Protein AF-A0A3S4ICC1-F1 (afdb_monomer)

Solvent-accessible surface area (backbone atoms only — not comparable to full-atom values): 27890 Å² total; per-residue (Å²): 103,63,68,75,74,65,52,83,55,38,82,82,39,72,46,78,46,54,77,57,88,81,51,68,68,62,48,43,55,46,42,74,26,26,60,39,29,31,37,38,34,48,55,76,63,33,55,61,55,39,21,42,23,78,45,85,50,78,80,54,80,87,43,35,22,38,62,42,86,66,38,44,77,45,38,22,44,99,85,71,43,78,50,58,77,70,39,78,19,41,36,30,41,28,52,76,43,51,54,97,63,51,88,96,33,67,65,64,25,55,72,34,50,32,76,35,90,86,52,90,57,87,90,42,44,26,39,61,67,51,30,28,22,25,40,40,94,87,66,31,30,36,74,74,53,60,76,57,74,60,45,73,58,97,73,39,83,43,59,35,66,58,49,21,51,55,49,40,70,38,87,52,33,68,44,53,48,54,44,80,44,64,48,99,86,67,52,76,41,46,34,33,40,33,24,61,68,51,89,66,66,98,50,52,41,56,55,54,44,60,56,33,57,75,79,42,59,72,92,65,47,54,48,27,38,38,83,38,98,64,82,51,58,39,99,84,72,45,77,30,78,83,72,55,78,82,78,51,78,83,18,33,67,71,66,82,84,38,78,48,67,62,71,61,28,42,53,50,32,53,54,46,24,70,73,58,72,42,96,74,58,32,28,73,41,36,48,60,64,64,69,41,44,79,65,56,48,53,54,47,36,53,50,46,29,71,75,68,73,46,92,66,51,73,68,54,46,75,74,34,44,28,43,48,53,38,34,50,49,56,57,45,51,56,48,51,57,65,74,70,50,97,62,66,58,65,43,80,75,36,89,34,79,45,76,48,39,38,40,37,35,32,53,70,81,55,68,55,52,63,69,77,40,42,70,60,57,70,72,44,65,79,47,49,20,31,36,29,39,48,70,96,42,69,54,60,89,73,51,97,79,71,52,62,65,58,54,17,53,52,51,54,61,61,35,60,78,56,69,78,38,56,28,31,39,32,7,37,39,57,9,16,56,34,42,50,41,29,48,57,53,26,50,76,71,73,58,64,58,81,42,76,46,65,41,86,46,77,66,85,88,58,64,88,76,59,85,80,66,93,74,89,82,83,92,83,83,82,84,88,80,84,88,127

Structure (mmCIF, N/CA/C/O backbone):
data_AF-A0A3S4ICC1-F1
#
_entry.id   AF-A0A3S4ICC1-F1
#
loop_
_atom_site.group_PDB
_atom_site.id
_atom_site.type_symbol
_atom_site.label_atom_id
_atom_site.label_alt_id
_atom_site.label_comp_id
_atom_site.label_asym_id
_atom_site.label_entity_id
_atom_site.label_seq_id
_atom_site.pdbx_PDB_ins_code
_atom_site.Cartn_x
_atom_site.Cartn_y
_atom_site.Cartn_z
_atom_site.occupancy
_atom_site.B_iso_or_equiv
_atom_site.auth_seq_id
_atom_site.auth_comp_id
_atom_site.auth_asym_id
_atom_site.auth_atom_id
_atom_site.pdbx_PDB_model_num
ATOM 1 N N . MET A 1 1 ? -10.089 4.626 2.003 1.00 56.44 1 MET A N 1
ATOM 2 C CA . MET A 1 1 ? -9.810 4.901 3.441 1.00 56.44 1 MET A CA 1
ATOM 3 C C . MET A 1 1 ? -10.487 6.171 3.963 1.00 56.44 1 MET A C 1
ATOM 5 O O . MET A 1 1 ? -11.589 6.048 4.467 1.00 56.44 1 MET A O 1
ATOM 9 N N . MET A 1 2 ? -9.920 7.385 3.833 1.00 66.19 2 MET A N 1
ATOM 10 C CA . MET A 1 2 ? -10.539 8.603 4.413 1.00 66.19 2 MET A CA 1
ATOM 11 C C . MET A 1 2 ? -11.979 8.835 3.936 1.00 66.19 2 MET A C 1
ATOM 13 O O . MET A 1 2 ? -12.870 9.083 4.740 1.00 66.19 2 MET A O 1
ATOM 17 N N . LEU A 1 3 ? -12.214 8.688 2.630 1.00 67.38 3 LEU A N 1
ATOM 18 C CA . LEU A 1 3 ? -13.544 8.822 2.031 1.00 67.38 3 LEU A CA 1
ATOM 19 C C . LEU A 1 3 ? -14.559 7.782 2.540 1.00 67.38 3 LEU A C 1
ATOM 21 O O . LEU A 1 3 ? -15.760 8.007 2.458 1.00 67.38 3 LEU A O 1
ATOM 25 N N . GLU A 1 4 ? -14.097 6.627 3.016 1.00 60.16 4 GLU A N 1
ATOM 26 C CA . GLU A 1 4 ? -14.965 5.598 3.602 1.00 60.16 4 GLU A CA 1
ATOM 27 C C . GLU A 1 4 ? -15.225 5.848 5.085 1.00 60.16 4 GLU A C 1
ATOM 29 O O . GLU A 1 4 ? -16.314 5.554 5.558 1.00 60.16 4 GLU A O 1
ATOM 34 N N . ALA A 1 5 ? -14.273 6.464 5.791 1.00 57.19 5 ALA A N 1
ATOM 35 C CA . ALA A 1 5 ? -14.442 6.964 7.156 1.00 57.19 5 ALA A CA 1
ATOM 36 C C . ALA A 1 5 ? -15.311 8.244 7.220 1.00 57.19 5 ALA A C 1
ATOM 38 O O . ALA A 1 5 ? -15.262 9.000 8.184 1.00 57.19 5 ALA A O 1
ATOM 39 N N . GLY A 1 6 ? -16.079 8.534 6.164 1.00 67.12 6 GLY A N 1
ATOM 40 C CA . GLY A 1 6 ? -17.010 9.660 6.111 1.00 67.12 6 GLY A CA 1
ATOM 41 C C . GLY A 1 6 ? -16.373 11.029 5.863 1.00 67.12 6 GLY A C 1
ATOM 42 O O . GLY A 1 6 ? -17.074 12.038 5.960 1.00 67.12 6 GLY A O 1
ATOM 43 N N . TRP A 1 7 ? -15.081 11.107 5.520 1.00 81.31 7 TRP A N 1
ATOM 44 C CA . TRP A 1 7 ? -14.465 12.383 5.156 1.00 81.31 7 TRP A CA 1
ATOM 45 C C . TRP A 1 7 ? -15.096 12.940 3.872 1.00 81.31 7 TRP A C 1
ATOM 47 O O . TRP A 1 7 ? -15.021 12.326 2.810 1.00 81.31 7 TRP A O 1
ATOM 57 N N . GLN A 1 8 ? -15.693 14.128 3.977 1.00 81.31 8 GLN A N 1
ATOM 58 C CA . GLN A 1 8 ? -16.458 14.774 2.900 1.00 81.31 8 GLN A CA 1
ATOM 59 C C . GLN A 1 8 ? -15.604 15.631 1.953 1.00 81.31 8 GLN A C 1
ATOM 61 O O . GLN A 1 8 ? -16.135 16.284 1.058 1.00 81.31 8 GLN A O 1
ATOM 66 N N . GLY A 1 9 ? -14.285 15.660 2.146 1.00 84.31 9 GLY A N 1
ATOM 67 C CA . GLY A 1 9 ? -13.397 16.530 1.384 1.00 84.31 9 GLY A CA 1
ATOM 68 C C . GLY A 1 9 ? -12.995 17.810 2.112 1.00 84.31 9 GLY A C 1
ATOM 69 O O . GLY A 1 9 ? -13.476 18.132 3.198 1.00 84.31 9 GLY A O 1
ATOM 70 N N . SER A 1 10 ? -12.069 18.552 1.509 1.00 86.38 10 SER A N 1
ATOM 71 C CA . SER A 1 10 ? -11.705 19.904 1.924 1.00 86.38 10 SER A CA 1
ATOM 72 C C . SER A 1 10 ? -11.296 20.741 0.708 1.00 86.38 10 SER A C 1
ATOM 74 O O . SER A 1 10 ? -10.353 20.372 -0.001 1.00 86.38 10 SER A O 1
ATOM 76 N N . PRO A 1 11 ? -11.913 21.920 0.498 1.00 79.69 11 PRO A N 1
ATOM 77 C CA . PRO A 1 11 ? -11.618 22.796 -0.638 1.00 79.69 11 PRO A CA 1
ATOM 78 C C . PRO A 1 11 ? -10.253 23.496 -0.527 1.00 79.69 11 PRO A C 1
ATOM 80 O O . PRO A 1 11 ? -9.885 24.290 -1.393 1.00 79.69 11 PRO A O 1
ATOM 83 N N . GLN A 1 12 ? -9.494 23.233 0.539 1.00 88.69 12 GLN A N 1
ATOM 84 C CA . GLN A 1 12 ? -8.127 23.723 0.723 1.00 88.69 12 GLN A CA 1
ATOM 85 C C . GLN A 1 12 ? -7.080 22.619 0.530 1.00 88.69 12 GLN A C 1
ATOM 87 O O . GLN A 1 12 ? -5.898 22.922 0.358 1.00 88.69 12 GLN A O 1
ATOM 92 N N . LEU A 1 13 ? -7.489 21.346 0.531 1.00 93.81 13 LEU A N 1
ATOM 93 C CA . LEU A 1 13 ? -6.558 20.225 0.512 1.00 93.81 13 LEU A CA 1
ATOM 94 C C . LEU A 1 13 ? -5.972 20.009 -0.887 1.00 93.81 13 LEU A C 1
ATOM 96 O O . LEU A 1 13 ? -6.696 19.963 -1.880 1.00 93.81 13 LEU A O 1
ATOM 100 N N . THR A 1 14 ? -4.651 19.835 -0.947 1.00 94.75 14 THR A N 1
ATOM 101 C CA . THR A 1 14 ? -3.970 19.245 -2.105 1.00 94.75 14 THR A CA 1
ATOM 102 C C . THR A 1 14 ? -3.698 17.781 -1.793 1.00 94.75 14 THR A C 1
ATOM 104 O O . THR A 1 14 ? -3.002 17.490 -0.824 1.00 94.75 14 THR A O 1
ATOM 107 N N . ALA A 1 15 ? -4.251 16.875 -2.593 1.00 91.81 15 ALA A N 1
ATOM 108 C CA . ALA A 1 15 ? -4.041 15.442 -2.452 1.00 91.81 15 ALA A CA 1
ATOM 109 C C . ALA A 1 15 ? -3.082 14.927 -3.526 1.00 91.81 15 ALA A C 1
ATOM 111 O O . ALA A 1 15 ? -3.162 15.311 -4.693 1.00 91.81 15 ALA A O 1
ATOM 112 N N . LEU A 1 16 ? -2.191 14.033 -3.109 1.00 93.94 16 LEU A N 1
ATOM 113 C CA . LEU A 1 16 ? -1.297 13.285 -3.976 1.00 93.94 16 LEU A CA 1
ATOM 114 C C . LEU A 1 16 ? -1.624 11.807 -3.776 1.00 93.94 16 LEU A C 1
ATOM 116 O O . LEU A 1 16 ? -1.598 11.320 -2.646 1.00 93.94 16 LEU A O 1
ATOM 120 N N . CYS A 1 17 ? -1.959 11.108 -4.853 1.00 86.06 17 CYS A N 1
ATOM 121 C CA . CYS A 1 17 ? -2.205 9.673 -4.848 1.00 86.06 17 CYS A CA 1
ATOM 122 C C . CYS A 1 17 ? -1.208 9.008 -5.785 1.00 86.06 17 CYS A C 1
ATOM 124 O O . CYS A 1 17 ? -0.936 9.511 -6.869 1.00 86.06 17 CYS A O 1
ATOM 126 N N . GLY A 1 18 ? -0.636 7.900 -5.348 1.00 83.69 18 GLY A N 1
ATOM 127 C CA . GLY A 1 18 ? 0.349 7.154 -6.103 1.00 83.69 18 GLY A CA 1
ATOM 128 C C . GLY A 1 18 ? 0.650 5.852 -5.388 1.00 83.69 18 GLY A C 1
ATOM 129 O O . GLY A 1 18 ? 0.139 5.586 -4.301 1.00 83.69 18 GLY A O 1
ATOM 130 N N . GLY A 1 19 ? 1.485 5.032 -6.005 1.00 74.69 19 GLY A N 1
ATOM 131 C CA . GLY A 1 19 ? 1.782 3.697 -5.502 1.00 74.69 19 GLY A CA 1
ATOM 132 C C . GLY A 1 19 ? 1.018 2.634 -6.271 1.00 74.69 19 GLY A C 1
ATOM 133 O O . GLY A 1 19 ? 1.666 1.708 -6.718 1.00 74.69 19 GLY A O 1
ATOM 134 N N . GLU A 1 20 ? -0.268 2.794 -6.573 1.00 73.06 20 GLU A N 1
ATOM 135 C CA . GLU A 1 20 ? -1.056 1.862 -7.401 1.00 73.06 20 GLU A CA 1
ATOM 136 C C . GLU A 1 20 ? -1.663 2.555 -8.627 1.00 73.06 20 GLU A C 1
ATOM 138 O O . GLU A 1 20 ? -1.606 3.778 -8.753 1.00 73.06 20 GLU A O 1
ATOM 143 N N . ALA A 1 21 ? -2.203 1.768 -9.564 1.00 75.12 21 ALA A N 1
ATOM 144 C CA . ALA A 1 21 ? -2.965 2.330 -10.672 1.00 75.12 21 ALA A CA 1
ATOM 145 C C . ALA A 1 21 ? -4.230 2.994 -10.114 1.00 75.12 21 ALA A C 1
ATOM 147 O O . ALA A 1 21 ? -5.033 2.339 -9.454 1.00 75.12 21 ALA A O 1
ATOM 148 N N . LEU A 1 22 ? -4.385 4.290 -10.375 1.00 78.25 22 LEU A N 1
ATOM 149 C CA . LEU A 1 22 ? -5.539 5.058 -9.930 1.00 78.25 22 LEU A CA 1
ATOM 150 C C . LEU A 1 22 ? -6.791 4.603 -10.688 1.00 78.25 22 LEU A C 1
ATOM 152 O O . LEU A 1 22 ? -6.873 4.755 -11.909 1.00 78.25 22 LEU A O 1
ATOM 156 N N . ASP A 1 23 ? -7.767 4.058 -9.969 1.00 77.25 23 ASP A N 1
ATOM 157 C CA . ASP A 1 23 ? -9.051 3.687 -10.547 1.00 77.25 23 ASP A CA 1
ATOM 158 C C . ASP A 1 23 ? -9.939 4.922 -10.789 1.00 77.25 23 ASP A C 1
ATOM 160 O O . ASP A 1 23 ? -9.780 5.992 -10.185 1.00 77.25 23 ASP A O 1
ATOM 164 N N . ARG A 1 24 ? -10.881 4.788 -11.727 1.00 82.06 24 ARG A N 1
ATOM 165 C CA . ARG A 1 24 ? -11.734 5.900 -12.164 1.00 82.06 24 ARG A CA 1
ATOM 166 C C . ARG A 1 24 ? -12.675 6.387 -11.068 1.00 82.06 24 ARG A C 1
ATOM 168 O O . ARG A 1 24 ? -12.919 7.589 -10.972 1.00 82.06 24 ARG A O 1
ATOM 175 N N . GLU A 1 25 ? -13.204 5.475 -10.264 1.00 80.06 25 GLU A N 1
ATOM 176 C CA . GLU A 1 25 ? -14.181 5.801 -9.232 1.00 80.06 25 GLU A CA 1
ATOM 177 C C . GLU A 1 25 ? -13.536 6.634 -8.121 1.00 80.06 25 GLU A C 1
ATOM 179 O O . GLU A 1 25 ? -14.024 7.717 -7.783 1.00 80.06 25 GLU A O 1
ATOM 184 N N . LEU A 1 26 ? -12.390 6.186 -7.608 1.00 80.62 26 LEU A N 1
ATOM 185 C CA . LEU A 1 26 ? -11.609 6.905 -6.612 1.00 80.62 26 LEU A CA 1
ATOM 186 C C . LEU A 1 26 ? -11.154 8.265 -7.140 1.00 80.62 26 LEU A C 1
ATOM 188 O O . LEU A 1 26 ? -11.246 9.263 -6.422 1.00 80.62 26 LEU A O 1
ATOM 192 N N . CYS A 1 27 ? -10.715 8.323 -8.400 1.00 84.44 27 CYS A N 1
ATOM 193 C CA . CYS A 1 27 ? -10.336 9.573 -9.045 1.00 84.44 27 CYS A CA 1
ATOM 194 C C . CYS A 1 27 ? -11.488 10.586 -9.049 1.00 84.44 27 CYS A C 1
ATOM 196 O O . CYS A 1 27 ? -11.290 11.732 -8.644 1.00 84.44 27 CYS A O 1
ATOM 198 N N . ASN A 1 28 ? -12.694 10.160 -9.444 1.00 89.31 28 ASN A N 1
ATOM 199 C CA . ASN A 1 28 ? -13.885 11.012 -9.462 1.00 89.31 28 ASN A CA 1
ATOM 200 C C . ASN A 1 28 ? -14.231 11.545 -8.069 1.00 89.31 28 ASN A C 1
ATOM 202 O O . ASN A 1 28 ? -14.558 12.718 -7.904 1.00 89.31 28 ASN A O 1
ATOM 206 N N . ARG A 1 29 ? -14.133 10.697 -7.042 1.00 87.69 29 ARG A N 1
ATOM 207 C CA . ARG A 1 29 ? -14.426 11.110 -5.665 1.00 87.69 29 ARG A CA 1
ATOM 208 C C . ARG A 1 29 ? -13.391 12.105 -5.142 1.00 87.69 29 ARG A C 1
ATOM 210 O O . ARG A 1 29 ? -13.761 13.109 -4.542 1.00 87.69 29 ARG A O 1
ATOM 217 N N . LEU A 1 30 ? -12.103 11.848 -5.370 1.00 89.44 30 LEU A N 1
ATOM 218 C CA . LEU A 1 30 ? -11.020 12.685 -4.847 1.00 89.44 30 LEU A CA 1
ATOM 219 C C . LEU A 1 30 ? -10.893 14.026 -5.568 1.00 89.44 30 LEU A C 1
ATOM 221 O O . LEU A 1 30 ? -10.618 15.026 -4.903 1.00 89.44 30 LEU A O 1
ATOM 225 N N . VAL A 1 31 ? -11.123 14.079 -6.885 1.00 92.25 31 VAL A N 1
ATOM 226 C CA . VAL A 1 31 ? -11.079 15.349 -7.628 1.00 92.25 31 VAL A CA 1
ATOM 227 C C . VAL A 1 31 ? -12.185 16.301 -7.166 1.00 92.25 31 VAL A C 1
ATOM 229 O O . VAL A 1 31 ? -11.941 17.492 -7.019 1.00 92.25 31 VAL A O 1
ATOM 232 N N . CYS A 1 32 ? -13.369 15.782 -6.824 1.00 90.12 32 CYS A N 1
ATOM 233 C CA . CYS A 1 32 ? -14.453 16.589 -6.261 1.00 90.12 32 CYS A CA 1
ATOM 234 C C . CYS A 1 32 ? -14.236 16.950 -4.780 1.00 90.12 32 CYS A C 1
ATOM 236 O O . CYS A 1 32 ? -14.699 17.994 -4.325 1.00 90.12 32 CYS A O 1
ATOM 238 N N . ALA A 1 33 ? -13.543 16.100 -4.019 1.00 89.75 33 ALA A N 1
ATOM 239 C CA . ALA A 1 33 ? -13.326 16.278 -2.582 1.00 89.75 33 ALA A CA 1
ATOM 240 C C . ALA A 1 33 ? -12.097 17.144 -2.235 1.00 89.75 33 ALA A C 1
ATOM 242 O O . ALA A 1 33 ? -11.847 17.411 -1.058 1.00 89.75 33 ALA A O 1
ATOM 243 N N . THR A 1 34 ? -11.291 17.563 -3.213 1.00 92.56 34 THR A N 1
ATOM 244 C CA . THR A 1 34 ? -10.026 18.277 -2.974 1.00 92.56 34 THR A CA 1
ATOM 245 C C . THR A 1 34 ? -9.889 19.504 -3.864 1.00 92.56 34 THR A C 1
ATOM 247 O O . THR A 1 34 ? -10.517 19.614 -4.908 1.00 92.56 34 THR A O 1
ATOM 250 N N . ARG A 1 35 ? -9.042 20.457 -3.460 1.00 93.31 35 ARG A N 1
ATOM 251 C CA . ARG A 1 35 ? -8.731 21.641 -4.278 1.00 93.31 35 ARG A CA 1
ATOM 252 C C . ARG A 1 35 ? -7.888 21.288 -5.497 1.00 93.31 35 ARG A C 1
ATOM 254 O O . ARG A 1 35 ? -7.982 21.930 -6.537 1.00 93.31 35 ARG A O 1
ATOM 261 N N . ARG A 1 36 ? -6.939 20.378 -5.291 1.00 94.50 36 ARG A N 1
ATOM 262 C CA . ARG A 1 36 ? -5.951 19.944 -6.277 1.00 94.50 36 ARG A CA 1
ATOM 263 C C . ARG A 1 36 ? -5.689 18.474 -6.044 1.00 94.50 36 ARG A C 1
ATOM 265 O O . ARG A 1 36 ? -5.348 18.094 -4.923 1.00 94.50 36 ARG A O 1
ATOM 272 N N . PHE A 1 37 ? -5.766 17.696 -7.109 1.00 95.56 37 PHE A N 1
ATOM 273 C CA . PHE A 1 37 ? -5.506 16.275 -7.056 1.00 95.56 37 PHE A CA 1
ATOM 274 C C . PHE A 1 37 ? -4.419 15.897 -8.058 1.00 95.56 37 PHE A C 1
ATOM 276 O O . PHE A 1 37 ? -4.454 16.315 -9.216 1.00 95.56 37 PHE A O 1
ATOM 283 N N . TRP A 1 38 ? -3.434 15.136 -7.593 1.00 96.81 38 TRP A N 1
ATOM 284 C CA . TRP A 1 38 ? -2.300 14.701 -8.395 1.00 96.81 38 TRP A CA 1
ATOM 285 C C . TRP A 1 38 ? -2.183 13.185 -8.370 1.00 96.81 38 TRP A C 1
ATOM 287 O O . TRP A 1 38 ? -2.115 12.589 -7.294 1.00 96.81 38 TRP A O 1
ATOM 297 N N . ASN A 1 39 ? -2.116 12.584 -9.555 1.00 94.88 39 ASN A N 1
ATOM 298 C CA . ASN A 1 39 ? -1.687 11.206 -9.722 1.00 94.88 39 ASN A CA 1
ATOM 299 C C . ASN A 1 39 ? -0.161 11.175 -9.867 1.00 94.88 39 ASN A C 1
ATOM 301 O O . ASN A 1 39 ? 0.396 11.880 -10.709 1.00 94.88 39 ASN A O 1
ATOM 305 N N . MET A 1 40 ? 0.508 10.375 -9.047 1.00 95.50 40 MET A N 1
ATOM 306 C CA . MET A 1 40 ? 1.960 10.311 -8.925 1.00 95.50 40 MET A CA 1
ATOM 307 C C . MET A 1 40 ? 2.446 8.902 -9.254 1.00 95.50 40 MET A C 1
ATOM 309 O O . MET A 1 40 ? 1.875 7.907 -8.802 1.00 95.50 40 MET A O 1
ATOM 313 N N . TYR A 1 41 ? 3.539 8.806 -10.003 1.00 95.25 41 TYR A N 1
ATOM 314 C CA . TYR A 1 41 ? 4.161 7.530 -10.335 1.00 95.25 41 TYR A CA 1
ATOM 315 C C . TYR A 1 41 ? 5.676 7.622 -10.220 1.00 95.25 41 TYR A C 1
ATOM 317 O O . TYR A 1 41 ? 6.298 8.601 -10.626 1.00 95.25 41 TYR A O 1
ATOM 325 N N . GLY A 1 42 ? 6.275 6.578 -9.664 1.00 94.19 42 GLY A N 1
ATOM 326 C CA . GLY A 1 42 ? 7.713 6.429 -9.540 1.00 94.19 42 GLY A CA 1
ATOM 327 C C . GLY A 1 42 ? 8.044 5.157 -8.763 1.00 94.19 42 GLY A C 1
ATOM 328 O O . GLY A 1 42 ? 7.396 4.871 -7.753 1.00 94.19 42 GLY A O 1
ATOM 329 N N . PRO A 1 43 ? 8.991 4.342 -9.241 1.00 93.00 43 PRO A N 1
ATOM 330 C CA . PRO A 1 43 ? 9.586 3.289 -8.433 1.00 93.00 43 PRO A CA 1
ATOM 331 C C . PRO A 1 43 ? 10.555 3.864 -7.385 1.00 93.00 43 PRO A C 1
ATOM 333 O O . PRO A 1 43 ? 11.064 4.979 -7.501 1.00 93.00 43 PRO A O 1
ATOM 336 N N . THR A 1 44 ? 10.855 3.073 -6.354 1.00 93.00 44 THR A N 1
ATOM 337 C CA . THR A 1 44 ? 11.811 3.436 -5.292 1.00 93.00 44 THR A CA 1
ATOM 338 C C . THR A 1 44 ? 13.187 3.786 -5.860 1.00 93.00 44 THR A C 1
ATOM 340 O O . THR A 1 44 ? 13.847 4.714 -5.397 1.00 93.00 44 THR A O 1
ATOM 343 N N . GLU A 1 45 ? 13.602 3.065 -6.899 1.00 96.81 45 GLU A N 1
ATOM 344 C CA . GLU A 1 45 ? 14.891 3.188 -7.577 1.00 96.81 45 GLU A CA 1
ATOM 345 C C . GLU A 1 45 ? 15.096 4.517 -8.313 1.00 96.81 45 GLU A C 1
ATOM 347 O O . GLU A 1 45 ? 16.208 4.805 -8.759 1.00 96.81 45 GLU A O 1
ATOM 352 N N . THR A 1 46 ? 14.047 5.331 -8.425 1.00 96.75 46 THR A N 1
ATOM 353 C CA . THR A 1 46 ? 14.069 6.635 -9.096 1.00 96.75 46 THR A CA 1
ATOM 354 C C . THR A 1 46 ? 13.624 7.773 -8.175 1.00 96.75 46 THR A C 1
ATOM 356 O O . THR A 1 46 ? 13.238 8.843 -8.643 1.00 96.75 46 THR A O 1
ATOM 359 N N . THR A 1 47 ? 13.733 7.551 -6.859 1.00 96.06 47 THR A N 1
ATOM 360 C CA . THR A 1 47 ? 13.502 8.535 -5.793 1.00 96.06 47 THR A CA 1
ATOM 361 C C . THR A 1 47 ? 12.057 9.032 -5.725 1.00 96.06 47 THR A C 1
ATOM 363 O O . THR A 1 47 ? 11.729 10.159 -6.086 1.00 96.06 47 THR A O 1
ATOM 366 N N . VAL A 1 48 ? 11.195 8.198 -5.137 1.00 93.44 48 VAL A N 1
ATOM 367 C CA . VAL A 1 48 ? 9.791 8.499 -4.808 1.00 93.44 48 VAL A CA 1
ATOM 368 C C . VAL A 1 48 ? 8.895 8.645 -6.043 1.00 93.44 48 VAL A C 1
ATOM 370 O O . VAL A 1 48 ? 8.130 7.731 -6.328 1.00 93.44 48 VAL A O 1
ATOM 373 N N . TRP A 1 49 ? 8.970 9.760 -6.775 1.00 96.69 49 TRP A N 1
ATOM 374 C CA . TRP A 1 49 ? 8.102 10.052 -7.921 1.00 96.69 49 TRP A CA 1
ATOM 375 C C . TRP A 1 49 ? 8.916 10.569 -9.106 1.00 96.69 49 TRP A C 1
ATOM 377 O O . TRP A 1 49 ? 9.745 11.461 -8.963 1.00 96.69 49 TRP A O 1
ATOM 387 N N . SER A 1 50 ? 8.635 10.036 -10.290 1.00 97.94 50 SER A N 1
ATOM 388 C CA . SER A 1 50 ? 9.317 10.367 -11.546 1.00 97.94 50 SER A CA 1
ATOM 389 C C . SER A 1 50 ? 8.393 11.017 -12.566 1.00 97.94 50 SER A C 1
ATOM 391 O O . SER A 1 50 ? 8.858 11.767 -13.421 1.00 97.94 50 SER A O 1
ATOM 393 N N . THR A 1 51 ? 7.089 10.759 -12.480 1.00 98.25 51 THR A N 1
ATOM 394 C CA . THR A 1 51 ? 6.082 11.419 -13.307 1.00 98.25 51 THR A CA 1
ATOM 395 C C . THR A 1 51 ? 4.888 11.826 -12.454 1.00 98.25 51 THR A C 1
ATOM 397 O O . THR A 1 51 ? 4.591 11.210 -11.423 1.00 98.25 51 THR A O 1
ATOM 400 N N . CYS A 1 52 ? 4.195 12.877 -12.876 1.00 97.38 52 CYS A N 1
ATOM 401 C CA . CYS A 1 52 ? 2.956 13.288 -12.239 1.00 97.38 52 CYS A CA 1
ATOM 402 C C . CYS A 1 52 ? 1.953 13.842 -13.246 1.00 97.38 52 CYS A C 1
ATOM 404 O O . CYS A 1 52 ? 2.313 14.454 -14.254 1.00 97.38 52 CYS A O 1
ATOM 406 N N . GLN A 1 53 ? 0.673 13.639 -12.949 1.00 96.56 53 GLN A N 1
ATOM 407 C CA . GLN A 1 53 ? -0.442 14.248 -13.657 1.00 96.56 53 GLN A CA 1
ATOM 408 C C . GLN A 1 53 ? -1.302 15.018 -12.667 1.00 96.56 53 GLN A C 1
ATOM 410 O O . GLN A 1 53 ? -1.731 14.467 -11.653 1.00 96.56 53 GLN A O 1
ATOM 415 N N . ARG A 1 54 ? -1.622 16.269 -12.991 1.00 96.19 54 ARG A N 1
ATOM 416 C CA . ARG A 1 54 ? -2.715 16.967 -12.321 1.00 96.19 54 ARG A CA 1
ATOM 417 C C . ARG A 1 54 ? -4.041 16.500 -12.905 1.00 96.19 54 ARG A C 1
ATOM 419 O O . ARG A 1 54 ? -4.231 16.565 -14.116 1.00 96.19 54 ARG A O 1
ATOM 426 N N . ILE A 1 55 ? -4.943 16.052 -12.043 1.00 95.25 55 ILE A N 1
ATOM 427 C CA . ILE A 1 55 ? -6.320 15.743 -12.413 1.00 95.25 55 ILE A CA 1
ATOM 428 C C . ILE A 1 55 ? -7.142 17.008 -12.165 1.00 95.25 55 ILE A C 1
ATOM 430 O O . ILE A 1 55 ? -7.262 17.445 -11.020 1.00 95.25 55 ILE A O 1
ATOM 434 N N . GLU A 1 56 ? -7.636 17.628 -13.236 1.00 92.38 56 GLU A N 1
ATOM 435 C CA . GLU A 1 56 ? -8.389 18.887 -13.148 1.00 92.38 56 GLU A CA 1
ATOM 436 C C . GLU A 1 56 ? -9.879 18.637 -12.893 1.00 92.38 56 GLU A C 1
ATOM 438 O O . GLU A 1 56 ? -10.508 19.370 -12.133 1.00 92.38 56 GLU A O 1
ATOM 443 N N . ASP A 1 57 ? -10.431 17.578 -13.486 1.00 92.44 57 ASP A N 1
ATOM 444 C CA . ASP A 1 57 ? -11.847 17.229 -13.401 1.00 92.44 57 ASP A CA 1
ATOM 445 C C . ASP A 1 57 ? -12.086 15.719 -13.593 1.00 92.44 57 ASP A C 1
ATOM 447 O O . ASP A 1 57 ? -11.162 14.913 -13.748 1.00 92.44 57 ASP A O 1
ATOM 451 N N . VAL A 1 58 ? -13.362 15.330 -13.554 1.00 90.25 58 VAL A N 1
ATOM 452 C CA . VAL A 1 58 ? -13.807 13.946 -13.754 1.00 90.25 58 VAL A CA 1
ATOM 453 C C . VAL A 1 58 ? -13.621 13.453 -15.191 1.00 90.25 58 VAL A C 1
ATOM 455 O O . VAL A 1 58 ? -13.578 12.247 -15.392 1.00 90.25 58 VAL A O 1
ATOM 458 N N . ASP A 1 59 ? -13.455 14.326 -16.181 1.00 91.12 59 ASP A N 1
ATOM 459 C CA . ASP A 1 59 ? -13.281 13.928 -17.584 1.00 91.12 59 ASP A CA 1
ATOM 460 C C . ASP A 1 59 ? -11.801 13.778 -17.966 1.00 91.12 59 ASP A C 1
ATOM 462 O O . ASP A 1 59 ? -11.466 13.184 -18.995 1.00 91.12 59 ASP A O 1
ATOM 466 N N . THR A 1 60 ? -10.897 14.257 -17.108 1.00 88.38 60 THR A N 1
ATOM 467 C CA . THR A 1 60 ? -9.451 14.154 -17.284 1.00 88.38 60 THR A CA 1
ATOM 468 C C . THR A 1 60 ? -9.031 12.678 -17.421 1.00 88.38 60 THR A C 1
ATOM 470 O O . THR A 1 60 ? -9.213 11.894 -16.478 1.00 88.38 60 THR A O 1
ATOM 473 N N . PRO A 1 61 ? -8.430 12.266 -18.560 1.00 88.94 61 PRO A N 1
ATOM 474 C CA . PRO A 1 61 ? -7.974 10.893 -18.755 1.00 88.94 61 PRO A CA 1
ATOM 475 C C . PRO A 1 61 ? -6.917 10.497 -17.724 1.00 88.94 61 PRO A C 1
ATOM 477 O O . PRO A 1 61 ? -5.954 11.234 -17.508 1.00 88.94 61 PRO A O 1
ATOM 480 N N . ILE A 1 62 ? -7.054 9.311 -17.123 1.00 87.62 62 ILE A N 1
ATOM 481 C CA . ILE A 1 62 ? -6.059 8.811 -16.168 1.00 87.62 62 ILE A CA 1
ATOM 482 C C . ILE A 1 62 ? -4.817 8.345 -16.924 1.00 87.62 62 ILE A C 1
ATOM 484 O O . ILE A 1 62 ? -4.846 7.450 -17.774 1.00 87.62 62 ILE A O 1
ATOM 488 N N . SER A 1 63 ? -3.702 8.965 -16.584 1.00 93.88 63 SER A N 1
ATOM 489 C CA . SER A 1 63 ? -2.364 8.646 -17.049 1.00 93.88 63 SER A CA 1
ATOM 490 C C . SER A 1 63 ? -1.408 8.783 -15.857 1.00 93.88 63 SER A C 1
ATOM 492 O O . SER A 1 63 ? -1.810 9.209 -14.774 1.00 93.88 63 SER A O 1
ATOM 494 N N . ILE A 1 64 ? -0.136 8.444 -16.034 1.00 96.06 64 ILE A N 1
ATOM 495 C CA . ILE A 1 64 ? 0.908 8.778 -15.053 1.00 96.06 64 ILE A CA 1
ATOM 496 C C . ILE A 1 64 ? 1.547 10.148 -15.340 1.00 96.06 64 ILE A C 1
ATOM 498 O O . ILE A 1 64 ? 2.479 10.556 -14.650 1.00 96.06 64 ILE A O 1
ATOM 502 N N . GLY A 1 65 ? 1.016 10.879 -16.326 1.00 96.44 65 GLY A N 1
ATOM 503 C CA . GLY A 1 65 ? 1.360 12.261 -16.629 1.00 96.44 65 GLY A CA 1
ATOM 504 C C . GLY A 1 65 ? 2.681 12.415 -17.361 1.00 96.44 65 GLY A C 1
ATOM 505 O O . GLY A 1 65 ? 2.983 11.640 -18.269 1.00 96.44 65 GLY A O 1
ATOM 506 N N . THR A 1 66 ? 3.436 13.443 -16.988 1.00 97.69 66 THR A N 1
ATOM 507 C CA . THR A 1 66 ? 4.711 13.811 -17.615 1.00 97.69 66 THR A CA 1
ATOM 508 C C . THR A 1 66 ? 5.863 13.710 -16.617 1.00 97.69 66 THR A C 1
ATOM 510 O O . THR A 1 66 ? 5.619 13.772 -15.408 1.00 97.69 66 THR A O 1
ATOM 513 N N . PRO A 1 67 ? 7.115 13.570 -17.087 1.00 98.00 67 PRO A N 1
ATOM 514 C CA . PRO A 1 67 ? 8.282 13.555 -16.211 1.00 98.00 67 PRO A CA 1
ATOM 515 C C . PRO A 1 67 ? 8.387 14.813 -15.343 1.00 98.00 67 PRO A C 1
ATOM 517 O O . PRO A 1 67 ? 8.053 15.913 -15.788 1.00 98.00 67 PRO A O 1
ATOM 520 N N . VAL A 1 68 ? 8.863 14.645 -14.109 1.00 97.38 68 VAL A N 1
ATOM 521 C CA . VAL A 1 68 ? 9.251 15.766 -13.240 1.00 97.38 68 VAL A CA 1
ATOM 522 C C . VAL A 1 68 ? 10.592 16.361 -13.692 1.00 97.38 68 VAL A C 1
ATOM 524 O O . VAL A 1 68 ? 11.247 15.836 -14.595 1.00 97.38 68 VAL A O 1
ATOM 527 N N . ALA A 1 69 ? 11.010 17.471 -13.078 1.00 96.94 69 ALA A N 1
ATOM 528 C CA . ALA A 1 69 ? 12.285 18.114 -13.397 1.00 96.94 69 ALA A CA 1
ATOM 529 C C . ALA A 1 69 ? 13.465 17.126 -13.315 1.00 96.94 69 ALA A C 1
ATOM 531 O O . ALA A 1 69 ? 13.471 16.219 -12.479 1.00 96.94 69 ALA A O 1
ATOM 532 N N . GLU A 1 70 ? 14.452 17.307 -14.196 1.00 95.06 70 GLU A N 1
ATOM 533 C CA . GLU A 1 70 ? 15.670 16.483 -14.266 1.00 95.06 70 GLU A CA 1
ATOM 534 C C . GLU A 1 70 ? 15.415 14.969 -14.407 1.00 95.06 70 GLU A C 1
ATOM 536 O O . GLU A 1 70 ? 16.257 14.147 -14.040 1.00 95.06 70 GLU A O 1
ATOM 541 N N . THR A 1 71 ? 14.247 14.585 -14.933 1.00 97.00 71 THR A N 1
ATOM 542 C CA . THR A 1 71 ? 13.850 13.191 -15.149 1.00 97.00 71 THR A CA 1
ATOM 543 C C . THR A 1 71 ? 13.543 12.956 -16.618 1.00 97.00 71 THR A C 1
ATOM 545 O O . THR A 1 71 ? 12.811 13.711 -17.253 1.00 97.00 71 THR A O 1
ATOM 548 N N . THR A 1 72 ? 14.073 11.867 -17.164 1.00 95.62 72 THR A N 1
ATOM 549 C CA . THR A 1 72 ? 13.774 11.433 -18.531 1.00 95.62 72 THR A CA 1
ATOM 550 C C . THR A 1 72 ? 13.006 10.122 -18.498 1.00 95.62 72 THR A C 1
ATOM 552 O O . THR A 1 72 ? 13.325 9.231 -17.717 1.00 95.62 72 THR A O 1
ATOM 555 N N . VAL A 1 73 ? 11.990 9.986 -19.351 1.00 97.56 73 VAL A N 1
ATOM 556 C CA . VAL A 1 73 ? 11.246 8.730 -19.517 1.00 97.56 73 VAL A CA 1
ATOM 557 C C . VAL A 1 73 ? 11.366 8.268 -20.957 1.00 97.56 73 VAL A C 1
ATOM 559 O O . VAL A 1 73 ? 11.215 9.056 -21.889 1.00 97.56 73 VAL A O 1
ATOM 562 N N . ARG A 1 74 ? 11.641 6.979 -21.148 1.00 97.00 74 ARG A N 1
ATOM 563 C CA . ARG A 1 74 ? 11.752 6.346 -22.464 1.00 97.00 74 ARG A CA 1
ATOM 564 C C . ARG A 1 74 ? 10.896 5.094 -22.497 1.00 97.00 74 ARG A C 1
ATOM 566 O O . ARG A 1 74 ? 10.959 4.280 -21.584 1.00 97.00 74 ARG A O 1
ATOM 573 N N . ILE A 1 75 ? 10.116 4.941 -23.562 1.00 97.75 75 ILE A N 1
ATOM 574 C CA . ILE A 1 75 ? 9.331 3.731 -23.814 1.00 97.75 75 ILE A CA 1
ATOM 575 C C . ILE A 1 75 ? 10.074 2.935 -24.879 1.00 97.75 75 ILE A C 1
ATOM 577 O O . ILE A 1 75 ? 10.193 3.401 -26.013 1.00 97.75 75 ILE A O 1
ATOM 581 N N . LEU A 1 76 ? 10.625 1.781 -24.501 1.00 96.50 76 LEU A N 1
ATOM 582 C CA . LEU A 1 76 ? 11.495 0.974 -25.356 1.00 96.50 76 LEU A CA 1
ATOM 583 C C . LEU A 1 76 ? 10.861 -0.381 -25.692 1.00 96.50 76 LEU A C 1
ATOM 585 O O . LEU A 1 76 ? 10.057 -0.920 -24.935 1.00 96.50 76 LEU A O 1
ATOM 589 N N . ASN A 1 77 ? 11.231 -0.952 -26.836 1.00 93.81 77 ASN A N 1
ATOM 590 C CA . ASN A 1 77 ? 10.906 -2.337 -27.179 1.00 93.81 77 ASN A CA 1
ATOM 591 C C . ASN A 1 77 ? 11.976 -3.324 -26.666 1.00 93.81 77 ASN A C 1
ATOM 593 O O . ASN A 1 77 ? 12.976 -2.924 -26.068 1.00 93.81 77 ASN A O 1
ATOM 597 N N . GLY A 1 78 ? 11.801 -4.621 -26.946 1.00 87.56 78 GLY A N 1
ATOM 598 C CA . GLY A 1 78 ? 12.730 -5.676 -26.512 1.00 87.56 78 GLY A CA 1
ATOM 599 C C . GLY A 1 78 ? 14.154 -5.574 -27.082 1.00 87.56 78 GLY A C 1
ATOM 600 O O . GLY A 1 78 ? 15.057 -6.233 -26.580 1.00 87.56 78 GLY A O 1
ATOM 601 N N . GLN A 1 79 ? 14.375 -4.744 -28.104 1.00 90.56 79 GLN A N 1
ATOM 602 C CA . GLN A 1 79 ? 15.688 -4.443 -28.686 1.00 90.56 79 GLN A CA 1
ATOM 603 C C . GLN A 1 79 ? 16.264 -3.102 -28.182 1.00 90.56 79 GLN A C 1
ATOM 605 O O . GLN A 1 79 ? 17.269 -2.610 -28.704 1.00 90.56 79 GLN A O 1
ATOM 610 N N . GLY A 1 80 ? 15.614 -2.462 -27.203 1.00 90.56 80 GLY A N 1
ATOM 611 C CA . GLY A 1 80 ? 16.008 -1.159 -26.663 1.00 90.56 80 GLY A CA 1
ATOM 612 C C . GLY A 1 80 ? 15.728 0.026 -27.600 1.00 90.56 80 GLY A C 1
ATOM 613 O O . GLY A 1 80 ? 16.272 1.113 -27.394 1.00 90.56 80 GLY A O 1
ATOM 614 N N . LEU A 1 81 ? 14.921 -0.155 -28.651 1.00 95.50 81 LEU A N 1
ATOM 615 C CA . LEU A 1 81 ? 14.527 0.908 -29.587 1.00 95.50 81 LEU A CA 1
ATOM 616 C C . LEU A 1 81 ? 13.338 1.706 -29.039 1.00 95.50 81 LEU A C 1
ATOM 618 O O . LEU A 1 81 ? 12.430 1.116 -28.458 1.00 95.50 81 LEU A O 1
ATOM 622 N N . LEU A 1 82 ? 13.339 3.029 -29.238 1.00 96.81 82 LEU A N 1
ATOM 623 C CA . LEU A 1 82 ? 12.225 3.908 -28.867 1.00 96.81 82 LEU A CA 1
ATOM 624 C C . LEU A 1 82 ? 10.944 3.500 -29.598 1.00 96.81 82 LEU A C 1
ATOM 626 O O . LEU A 1 82 ? 10.954 3.299 -30.813 1.00 96.81 82 LEU A O 1
ATOM 630 N N . GLN A 1 83 ? 9.844 3.421 -28.854 1.00 97.12 83 GLN A N 1
ATOM 631 C CA . GLN A 1 83 ? 8.524 3.165 -29.412 1.00 97.12 83 GLN A CA 1
ATOM 632 C C . GLN A 1 83 ? 7.856 4.458 -29.908 1.00 97.12 83 GLN A C 1
ATOM 634 O O . GLN A 1 83 ? 7.970 5.498 -29.251 1.00 97.12 83 GLN A O 1
ATOM 639 N N . PRO A 1 84 ? 7.112 4.409 -31.030 1.00 96.62 84 PRO A N 1
ATOM 640 C CA . PRO A 1 84 ? 6.278 5.522 -31.472 1.00 96.62 84 PRO A CA 1
ATOM 641 C C . PRO A 1 84 ? 5.168 5.869 -30.470 1.00 96.62 84 PRO A C 1
ATOM 643 O O . PRO A 1 84 ? 4.731 5.038 -29.670 1.00 96.62 84 PRO A O 1
ATOM 646 N N . VAL A 1 85 ? 4.634 7.088 -30.578 1.00 97.44 85 VAL A N 1
ATOM 647 C CA . VAL A 1 85 ? 3.455 7.520 -29.811 1.00 97.44 85 VAL A CA 1
ATOM 648 C C . VAL A 1 85 ? 2.280 6.563 -30.054 1.00 97.44 85 VAL A C 1
ATOM 650 O O . VAL A 1 85 ? 1.942 6.252 -31.194 1.00 97.44 85 VAL A O 1
ATOM 653 N N . GLY A 1 86 ? 1.640 6.106 -28.976 1.00 94.56 86 GLY A N 1
ATOM 654 C CA . GLY A 1 86 ? 0.514 5.169 -28.988 1.00 94.56 86 GLY A CA 1
ATOM 655 C C . GLY A 1 86 ? 0.898 3.684 -28.961 1.00 94.56 86 GLY A C 1
ATOM 656 O O . GLY A 1 86 ? 0.021 2.844 -28.739 1.00 94.56 86 GLY A O 1
ATOM 657 N N . VAL A 1 87 ? 2.180 3.347 -29.137 1.00 96.81 87 VAL A N 1
ATOM 658 C CA . VAL A 1 87 ? 2.669 1.960 -29.141 1.00 96.81 87 VAL A CA 1
ATOM 659 C C . VAL A 1 87 ? 3.187 1.579 -27.756 1.00 96.81 87 VAL A C 1
ATOM 661 O O . VAL A 1 87 ? 3.954 2.318 -27.143 1.00 96.81 87 VAL A O 1
ATOM 664 N N . ALA A 1 88 ? 2.756 0.418 -27.261 1.00 94.81 88 ALA A N 1
ATOM 665 C CA . ALA A 1 88 ? 3.193 -0.108 -25.973 1.00 94.81 88 ALA A CA 1
ATOM 666 C C . ALA A 1 88 ? 4.672 -0.529 -25.997 1.00 94.81 88 ALA A C 1
ATOM 668 O O . ALA A 1 88 ? 5.158 -1.131 -26.959 1.00 94.81 88 ALA A O 1
ATOM 669 N N . GLY A 1 89 ? 5.373 -0.253 -24.905 1.00 96.12 89 GLY A N 1
ATOM 670 C CA . GLY A 1 89 ? 6.724 -0.731 -24.643 1.00 96.12 89 GLY A CA 1
ATOM 671 C C . GLY A 1 89 ? 7.024 -0.740 -23.152 1.00 96.12 89 GLY A C 1
ATOM 672 O O . GLY A 1 89 ? 6.180 -0.378 -22.333 1.00 96.12 89 GLY A O 1
ATOM 673 N N . GLU A 1 90 ? 8.230 -1.163 -22.806 1.00 96.50 90 GLU A N 1
ATOM 674 C CA . GLU A 1 90 ? 8.716 -1.139 -21.433 1.00 96.50 90 GLU A CA 1
ATOM 675 C C . GLU A 1 90 ? 9.179 0.278 -21.064 1.00 96.50 90 GLU A C 1
ATOM 677 O O . GLU A 1 90 ? 9.823 0.966 -21.861 1.00 96.50 90 GLU A O 1
ATOM 682 N N . LEU A 1 91 ? 8.811 0.727 -19.865 1.00 97.62 91 LEU A N 1
ATOM 683 C CA . LEU A 1 91 ? 9.116 2.052 -19.346 1.00 97.62 91 LEU A CA 1
ATOM 684 C C . LEU A 1 91 ? 10.504 2.060 -18.693 1.00 97.62 91 LEU A C 1
ATOM 686 O O . LEU A 1 91 ? 10.804 1.270 -17.796 1.00 97.62 91 LEU A O 1
ATOM 690 N N . TYR A 1 92 ? 11.343 3.000 -19.115 1.00 98.00 92 TYR A N 1
ATOM 691 C CA . TYR A 1 92 ? 12.669 3.263 -18.566 1.00 98.00 92 TYR A CA 1
ATOM 692 C C . TYR A 1 92 ? 12.744 4.697 -18.062 1.00 98.00 92 TYR A C 1
ATOM 694 O O . TYR A 1 92 ? 12.210 5.608 -18.699 1.00 98.00 92 TYR A O 1
ATOM 702 N N . ILE A 1 93 ? 13.435 4.901 -16.945 1.00 98.31 93 ILE A N 1
ATOM 703 C CA . ILE A 1 93 ? 13.572 6.214 -16.304 1.00 98.31 93 ILE A CA 1
ATOM 704 C C . ILE A 1 93 ? 15.052 6.560 -16.207 1.00 98.31 93 ILE A C 1
ATOM 706 O O . ILE A 1 93 ? 15.840 5.725 -15.790 1.00 98.31 93 ILE A O 1
ATOM 710 N N . GLY A 1 94 ? 15.439 7.775 -16.572 1.00 97.06 94 GLY A N 1
ATOM 711 C CA . GLY A 1 94 ? 16.789 8.306 -16.392 1.00 97.06 94 GLY A CA 1
ATOM 712 C C . GLY A 1 94 ? 16.776 9.670 -15.711 1.00 97.06 94 GLY A C 1
ATOM 713 O O . GLY A 1 94 ? 15.716 10.212 -15.395 1.00 97.06 94 GLY A O 1
ATOM 714 N N . GLY A 1 95 ? 17.962 10.252 -15.543 1.00 95.38 95 GLY A N 1
ATOM 715 C CA . GLY A 1 95 ? 18.147 11.580 -14.955 1.00 95.38 95 GLY A CA 1
ATOM 716 C C . GLY A 1 95 ? 18.569 11.560 -13.484 1.00 95.38 95 GLY A C 1
ATOM 717 O O . GLY A 1 95 ? 19.005 10.536 -12.951 1.00 95.38 95 GLY A O 1
ATOM 718 N N . ALA A 1 96 ? 18.460 12.714 -12.826 1.00 95.12 96 ALA A N 1
ATOM 719 C CA . ALA A 1 96 ? 19.037 12.958 -11.503 1.00 95.12 96 ALA A CA 1
ATOM 720 C C . ALA A 1 96 ? 18.382 12.138 -10.376 1.00 95.12 96 ALA A C 1
ATOM 722 O O . ALA A 1 96 ? 19.010 11.894 -9.348 1.00 95.12 96 ALA A O 1
ATOM 723 N N . GLY A 1 97 ? 17.139 11.686 -10.568 1.00 96.12 97 GLY A N 1
ATOM 724 C CA . GLY A 1 97 ? 16.397 10.897 -9.580 1.00 96.12 97 GLY A CA 1
ATOM 725 C C . GLY A 1 97 ? 16.879 9.452 -9.413 1.00 96.12 97 GLY A C 1
ATOM 726 O O . GLY A 1 97 ? 16.401 8.758 -8.517 1.00 96.12 97 GLY A O 1
ATOM 727 N N . LEU A 1 98 ? 17.807 8.969 -10.245 1.00 97.94 98 LEU A N 1
ATOM 728 C CA . LEU A 1 98 ? 18.282 7.589 -10.165 1.00 97.94 98 LEU A CA 1
ATOM 729 C C . LEU A 1 98 ? 19.012 7.285 -8.855 1.00 97.94 98 LEU A C 1
ATOM 731 O O . LEU A 1 98 ? 19.951 7.974 -8.453 1.00 97.94 98 LEU A O 1
ATOM 735 N N . ALA A 1 99 ? 18.653 6.159 -8.243 1.00 97.56 99 ALA A N 1
ATOM 736 C CA . ALA A 1 99 ? 19.421 5.588 -7.154 1.00 97.56 99 ALA A CA 1
ATOM 737 C C . ALA A 1 99 ? 20.847 5.220 -7.610 1.00 97.56 99 ALA A C 1
ATOM 739 O O . ALA A 1 99 ? 21.149 4.991 -8.788 1.00 97.56 99 ALA A O 1
ATOM 740 N N . ARG A 1 100 ? 21.760 5.114 -6.639 1.00 96.50 100 ARG A N 1
ATOM 741 C CA . ARG A 1 100 ? 23.127 4.640 -6.908 1.00 96.50 100 ARG A CA 1
ATOM 742 C C . ARG A 1 100 ? 23.126 3.198 -7.430 1.00 96.50 100 ARG A C 1
ATOM 744 O O . ARG A 1 100 ? 23.889 2.888 -8.343 1.00 96.50 100 ARG A O 1
ATOM 751 N N . GLY A 1 101 ? 22.247 2.368 -6.876 1.00 95.88 101 GLY A N 1
ATOM 752 C CA . GLY A 1 101 ? 22.091 0.950 -7.172 1.00 95.88 101 GLY A CA 1
ATOM 753 C C . GLY A 1 101 ? 21.530 0.205 -5.963 1.00 95.88 101 GLY A C 1
ATOM 754 O O . GLY A 1 101 ? 21.140 0.828 -4.971 1.00 95.88 101 GLY A O 1
ATOM 755 N N . TYR A 1 102 ? 21.536 -1.120 -6.034 1.00 96.31 102 TYR A N 1
ATOM 756 C CA . TYR A 1 102 ? 21.159 -1.994 -4.928 1.00 96.31 102 TYR A CA 1
ATOM 757 C C . TYR A 1 102 ? 22.357 -2.247 -4.005 1.00 96.31 102 TYR A C 1
ATOM 759 O O . TYR A 1 102 ? 23.478 -2.502 -4.453 1.00 96.31 102 TYR A O 1
ATOM 767 N N . LEU A 1 103 ? 22.126 -2.154 -2.695 1.00 97.25 103 LEU A N 1
ATOM 768 C CA . LEU A 1 103 ? 23.175 -2.284 -1.687 1.00 97.25 103 LEU A CA 1
ATOM 769 C C . LEU A 1 103 ? 23.793 -3.692 -1.733 1.00 97.25 103 LEU A C 1
ATOM 771 O O . LEU A 1 103 ? 23.085 -4.682 -1.587 1.00 97.25 103 LEU A O 1
ATOM 775 N N . TRP A 1 104 ? 25.111 -3.763 -1.948 1.00 95.94 104 TRP A N 1
ATOM 776 C CA . TRP A 1 104 ? 25.893 -5.007 -2.065 1.00 95.94 104 TRP A CA 1
ATOM 777 C C . TRP A 1 104 ? 25.432 -5.980 -3.163 1.00 95.94 104 TRP A C 1
ATOM 779 O O . TRP A 1 104 ? 25.781 -7.155 -3.126 1.00 95.94 104 TRP A O 1
ATOM 789 N N . GLN A 1 105 ? 24.703 -5.493 -4.170 1.00 95.75 105 GLN A N 1
ATOM 790 C CA . GLN A 1 105 ? 24.237 -6.302 -5.300 1.00 95.75 105 GLN A CA 1
ATOM 791 C C . GLN A 1 105 ? 24.665 -5.663 -6.633 1.00 95.75 105 GLN A C 1
ATOM 793 O O . GLN A 1 105 ? 23.842 -5.073 -7.345 1.00 95.75 105 GLN A O 1
ATOM 798 N N . PRO A 1 106 ? 25.967 -5.720 -6.980 1.00 95.94 106 PRO A N 1
ATOM 799 C CA . PRO A 1 106 ? 26.490 -5.081 -8.187 1.00 95.94 106 PRO A CA 1
ATOM 800 C C . PRO A 1 106 ? 25.933 -5.700 -9.475 1.00 95.94 106 PRO A C 1
ATOM 802 O O . PRO A 1 106 ? 25.676 -4.969 -10.426 1.00 95.94 106 PRO A O 1
ATOM 805 N N . GLU A 1 107 ? 25.687 -7.012 -9.494 1.00 95.25 107 GLU A N 1
ATOM 806 C CA . GLU A 1 107 ? 25.138 -7.717 -10.660 1.00 95.25 107 GLU A CA 1
ATOM 807 C C . GLU A 1 107 ? 23.703 -7.269 -10.961 1.00 95.25 107 GLU A C 1
ATOM 809 O O . GLU A 1 107 ? 23.427 -6.803 -12.065 1.00 95.25 107 GLU A O 1
ATOM 814 N N . LEU A 1 108 ? 22.819 -7.278 -9.954 1.00 92.44 108 LEU A N 1
ATOM 815 C CA . LEU A 1 108 ? 21.448 -6.776 -10.101 1.00 92.44 108 LEU A CA 1
ATOM 816 C C . LEU A 1 108 ? 21.426 -5.280 -10.449 1.00 92.44 108 LEU A C 1
ATOM 818 O O . LEU A 1 108 ? 20.592 -4.819 -11.228 1.00 92.44 108 LEU A O 1
ATOM 822 N N . THR A 1 109 ? 22.366 -4.507 -9.894 1.00 96.31 109 THR A N 1
ATOM 823 C CA . THR A 1 109 ? 22.517 -3.090 -10.243 1.00 96.31 109 THR A CA 1
ATOM 824 C C . THR A 1 109 ? 22.866 -2.926 -11.719 1.00 96.31 109 THR A C 1
ATOM 826 O O . THR A 1 109 ? 22.241 -2.112 -12.388 1.00 96.31 109 THR A O 1
ATOM 829 N N . ALA A 1 110 ? 23.819 -3.695 -12.246 1.00 95.69 110 ALA A N 1
ATOM 830 C CA . ALA A 1 110 ? 24.197 -3.634 -13.656 1.00 95.69 110 ALA A CA 1
ATOM 831 C C . ALA A 1 110 ? 23.071 -4.116 -14.589 1.00 95.69 110 ALA A C 1
ATOM 833 O O . ALA A 1 110 ? 22.907 -3.578 -15.681 1.00 95.69 110 ALA A O 1
ATOM 834 N N . GLU A 1 111 ? 22.272 -5.092 -14.149 1.00 94.19 111 GLU A N 1
ATOM 835 C CA . GLU A 1 111 ? 21.109 -5.583 -14.893 1.00 94.19 111 GLU A CA 1
ATOM 836 C C . GLU A 1 111 ? 19.994 -4.527 -14.996 1.00 94.19 111 GLU A C 1
ATOM 838 O O . GLU A 1 111 ? 19.400 -4.344 -16.062 1.00 94.19 111 GLU A O 1
ATOM 843 N N . ARG A 1 112 ? 19.688 -3.829 -13.891 1.00 95.62 112 ARG A N 1
ATOM 844 C CA . ARG A 1 112 ? 18.555 -2.889 -13.820 1.00 95.62 112 ARG A CA 1
ATOM 845 C C . ARG A 1 112 ? 18.913 -1.445 -14.162 1.00 95.62 112 ARG A C 1
ATOM 847 O O . ARG A 1 112 ? 18.042 -0.732 -14.654 1.00 95.62 112 ARG A O 1
ATOM 854 N N . PHE A 1 113 ? 20.149 -1.009 -13.921 1.00 97.44 113 PHE A N 1
ATOM 855 C CA . PHE A 1 113 ? 20.638 0.340 -14.225 1.00 97.44 113 PHE A CA 1
ATOM 856 C C . PHE A 1 113 ? 21.581 0.294 -15.431 1.00 97.44 113 PHE A C 1
ATOM 858 O O . PHE A 1 113 ? 22.803 0.221 -15.292 1.00 97.44 113 PHE A O 1
ATOM 865 N N . ILE A 1 114 ? 20.995 0.343 -16.623 1.00 95.62 114 ILE A N 1
ATOM 866 C CA . ILE A 1 114 ? 21.696 0.182 -17.900 1.00 95.62 114 ILE A CA 1
ATOM 867 C C . ILE A 1 114 ? 22.184 1.530 -18.457 1.00 95.62 114 ILE A C 1
ATOM 869 O O . ILE A 1 114 ? 21.646 2.570 -18.084 1.00 95.62 114 ILE A O 1
ATOM 873 N N . PRO A 1 115 ? 23.164 1.562 -19.375 1.00 95.25 115 PRO A N 1
ATOM 874 C CA . PRO A 1 115 ? 23.562 2.796 -20.053 1.00 95.25 115 PRO A CA 1
ATOM 875 C C . PRO A 1 115 ? 22.425 3.426 -20.874 1.00 95.25 115 PRO A C 1
ATOM 877 O O . PRO A 1 115 ? 21.690 2.730 -21.579 1.00 95.25 115 PRO A O 1
ATOM 880 N N . ASP A 1 116 ? 22.312 4.754 -20.832 1.00 94.00 116 ASP A N 1
ATOM 881 C CA . ASP A 1 116 ? 21.359 5.504 -21.652 1.00 94.00 116 ASP A CA 1
ATOM 882 C C . ASP A 1 116 ? 21.934 5.799 -23.041 1.00 94.00 116 ASP A C 1
ATOM 884 O O . ASP A 1 116 ? 22.607 6.805 -23.261 1.00 94.00 116 ASP A O 1
ATOM 888 N N . ARG A 1 117 ? 21.638 4.929 -24.011 1.00 91.62 117 ARG A N 1
ATOM 889 C CA . ARG A 1 117 ? 22.138 5.069 -25.391 1.00 91.62 117 ARG A CA 1
ATOM 890 C C . ARG A 1 117 ? 21.606 6.291 -26.153 1.00 91.62 117 ARG A C 1
ATOM 892 O O . ARG A 1 117 ? 22.055 6.538 -27.266 1.00 91.62 117 ARG A O 1
ATOM 899 N N . TYR A 1 118 ? 20.600 6.976 -25.614 1.00 90.19 118 TYR A N 1
ATOM 900 C CA . TYR A 1 118 ? 19.990 8.156 -26.230 1.00 90.19 118 TYR A CA 1
ATOM 901 C C . TYR A 1 118 ? 20.388 9.451 -25.527 1.00 90.19 118 TYR A C 1
ATOM 903 O O . TYR A 1 118 ? 19.933 10.516 -25.932 1.00 90.19 118 TYR A O 1
ATOM 911 N N . SER A 1 119 ? 21.157 9.365 -24.443 1.00 89.44 119 SER A N 1
ATOM 912 C CA . SER A 1 119 ? 21.707 10.542 -23.790 1.00 89.44 119 SER A CA 1
ATOM 913 C C . SER A 1 119 ? 22.875 11.088 -24.602 1.00 89.44 119 SER A C 1
ATOM 915 O O . SER A 1 119 ? 23.750 10.332 -25.025 1.00 89.44 119 SER A O 1
ATOM 917 N N . GLU A 1 120 ? 22.911 12.406 -24.776 1.00 88.50 120 GLU A N 1
ATOM 918 C CA . GLU A 1 120 ? 24.077 13.106 -25.323 1.00 88.50 120 GLU A CA 1
ATOM 919 C C . GLU A 1 120 ? 25.198 13.233 -24.277 1.00 88.50 120 GLU A C 1
ATOM 921 O O . GLU A 1 120 ? 26.373 13.341 -24.623 1.00 88.50 120 GLU A O 1
ATOM 926 N N . GLU A 1 121 ? 24.850 13.161 -22.988 1.00 90.06 121 GLU A N 1
ATOM 927 C CA . GLU A 1 121 ? 25.804 13.226 -21.885 1.00 90.06 121 GLU A CA 1
ATOM 928 C C . GLU A 1 121 ? 26.419 11.846 -21.581 1.00 90.06 121 GLU A C 1
ATOM 930 O O . GLU A 1 121 ? 25.677 10.881 -21.336 1.00 90.06 121 GLU A O 1
ATOM 935 N N . PRO A 1 122 ? 27.763 11.728 -21.551 1.00 88.81 122 PRO A N 1
ATOM 936 C CA . PRO A 1 122 ? 28.448 10.485 -21.215 1.00 88.81 122 PRO A CA 1
ATOM 937 C C . PRO A 1 122 ? 28.141 9.992 -19.797 1.00 88.81 122 PRO A C 1
ATOM 939 O O . PRO A 1 122 ? 28.104 10.763 -18.844 1.00 88.81 122 PRO A O 1
ATOM 942 N N . GLY A 1 123 ? 27.999 8.674 -19.640 1.00 87.62 123 GLY A N 1
ATOM 943 C CA . GLY A 1 123 ? 27.826 8.036 -18.329 1.00 87.62 123 GLY A CA 1
ATOM 944 C C . GLY A 1 123 ? 26.399 8.069 -17.774 1.00 87.62 123 GLY A C 1
ATOM 945 O O . GLY A 1 123 ? 26.164 7.532 -16.689 1.00 87.62 123 GLY A O 1
ATOM 946 N N . MET A 1 124 ? 25.440 8.633 -18.513 1.00 94.25 124 MET A N 1
ATOM 947 C CA . MET A 1 124 ? 24.029 8.579 -18.139 1.00 94.25 124 MET A CA 1
ATOM 948 C C . MET A 1 124 ? 23.490 7.147 -18.152 1.00 94.25 124 MET A C 1
ATOM 950 O O . MET A 1 124 ? 23.896 6.297 -18.951 1.00 94.25 124 MET A O 1
ATOM 954 N N . ARG A 1 125 ? 22.562 6.879 -17.230 1.00 96.69 125 ARG A N 1
ATOM 955 C CA . ARG A 1 125 ? 21.954 5.563 -17.013 1.00 96.69 125 ARG A CA 1
ATOM 956 C C . ARG A 1 125 ? 20.434 5.646 -17.124 1.00 96.69 125 ARG A C 1
ATOM 958 O O . ARG A 1 125 ? 19.844 6.706 -16.929 1.00 96.69 125 ARG A O 1
ATOM 965 N N . LEU A 1 126 ? 19.818 4.500 -17.381 1.00 97.38 126 LEU A N 1
ATOM 966 C CA . LEU A 1 126 ? 18.387 4.249 -17.305 1.00 97.38 126 LEU A CA 1
ATOM 967 C C . LEU A 1 126 ? 18.124 3.153 -16.278 1.00 97.38 126 LEU A C 1
ATOM 969 O O . LEU A 1 126 ? 18.766 2.107 -16.309 1.00 97.38 126 LEU A O 1
ATOM 973 N N . TYR A 1 127 ? 17.135 3.356 -15.420 1.00 97.88 127 TYR A N 1
ATOM 974 C CA . TYR A 1 127 ? 16.526 2.304 -14.628 1.00 97.88 127 TYR A CA 1
ATOM 975 C C . TYR A 1 127 ? 15.415 1.613 -15.428 1.00 97.88 127 TYR A C 1
ATOM 977 O O . TYR A 1 127 ? 14.496 2.259 -15.941 1.00 97.88 127 TYR A O 1
ATOM 985 N N . ARG A 1 128 ? 15.509 0.286 -15.518 1.00 95.81 128 ARG A N 1
ATOM 986 C CA . ARG A 1 128 ? 14.524 -0.607 -16.128 1.00 95.81 128 ARG A CA 1
ATOM 987 C C . ARG A 1 128 ? 13.414 -0.936 -15.125 1.00 95.81 128 ARG A C 1
ATOM 989 O O . ARG A 1 128 ? 13.641 -1.690 -14.179 1.00 95.81 128 ARG A O 1
ATOM 996 N N . THR A 1 129 ? 12.213 -0.398 -15.338 1.00 93.75 129 THR A N 1
ATOM 997 C CA . THR A 1 129 ? 11.123 -0.484 -14.342 1.00 93.75 129 THR A CA 1
ATOM 998 C C . THR A 1 129 ? 10.370 -1.818 -14.328 1.00 93.75 129 THR A C 1
ATOM 1000 O O . THR A 1 129 ? 9.754 -2.172 -13.316 1.00 93.75 129 THR A O 1
ATOM 1003 N N . GLY A 1 130 ? 10.388 -2.550 -15.447 1.00 90.94 130 GLY A N 1
ATOM 1004 C CA . GLY A 1 130 ? 9.505 -3.696 -15.676 1.00 90.94 130 GLY A CA 1
ATOM 1005 C C . GLY A 1 130 ? 8.038 -3.314 -15.919 1.00 90.94 130 GLY A C 1
ATOM 1006 O O . GLY A 1 130 ? 7.204 -4.202 -16.072 1.00 90.94 130 GLY A O 1
ATOM 1007 N N . ASP A 1 131 ? 7.695 -2.023 -15.964 1.00 92.38 131 ASP A N 1
ATOM 1008 C CA . ASP A 1 131 ? 6.344 -1.547 -16.262 1.00 92.38 131 ASP A CA 1
ATOM 1009 C C . ASP A 1 131 ? 6.125 -1.400 -17.776 1.00 92.38 131 ASP A C 1
ATOM 1011 O O . ASP A 1 131 ? 7.024 -0.994 -18.514 1.00 92.38 131 ASP A O 1
ATOM 1015 N N . LEU A 1 132 ? 4.911 -1.697 -18.240 1.00 93.81 132 LEU A N 1
ATOM 1016 C CA . LEU A 1 132 ? 4.467 -1.432 -19.606 1.00 93.81 132 LEU A CA 1
ATOM 1017 C C . LEU A 1 132 ? 3.725 -0.103 -19.660 1.00 93.81 132 LEU A C 1
ATOM 1019 O O . LEU A 1 132 ? 2.827 0.163 -18.858 1.00 93.81 132 LEU A O 1
ATOM 1023 N N . ALA A 1 133 ? 4.070 0.717 -20.642 1.00 96.25 133 ALA A N 1
ATOM 1024 C CA . ALA A 1 133 ? 3.442 2.008 -20.854 1.00 96.25 133 ALA A CA 1
ATOM 1025 C C . ALA A 1 133 ? 3.493 2.425 -22.327 1.00 96.25 133 ALA A C 1
ATOM 1027 O O . ALA A 1 133 ? 4.133 1.782 -23.163 1.00 96.25 133 ALA A O 1
ATOM 1028 N N . ARG A 1 134 ? 2.812 3.524 -22.653 1.00 96.62 134 ARG A N 1
ATOM 1029 C CA . ARG A 1 134 ? 2.920 4.190 -23.957 1.00 96.62 134 ARG A CA 1
ATOM 1030 C C . ARG A 1 134 ? 2.755 5.693 -23.830 1.00 96.62 134 ARG A C 1
ATOM 1032 O O . ARG A 1 134 ? 2.000 6.171 -22.987 1.00 96.62 134 ARG A O 1
ATOM 1039 N N . TRP A 1 135 ? 3.393 6.432 -24.729 1.00 97.81 135 TRP A N 1
ATOM 1040 C CA . TRP A 1 135 ? 3.096 7.850 -24.906 1.00 97.81 135 TRP A CA 1
ATOM 1041 C C . TRP A 1 135 ? 1.718 8.027 -25.535 1.00 97.81 135 TRP A C 1
ATOM 1043 O O . TRP A 1 135 ? 1.382 7.359 -26.516 1.00 97.81 135 TRP A O 1
ATOM 1053 N N . ARG A 1 136 ? 0.931 8.952 -24.999 1.00 96.31 136 ARG A N 1
ATOM 1054 C CA . ARG A 1 136 ? -0.292 9.457 -25.617 1.00 96.31 136 ARG A CA 1
ATOM 1055 C C . ARG A 1 136 ? 0.043 10.633 -26.537 1.00 96.31 136 ARG A C 1
ATOM 1057 O O . ARG A 1 136 ? 1.116 11.228 -26.467 1.00 96.31 136 ARG A O 1
ATOM 1064 N N . ARG A 1 137 ? -0.896 10.976 -27.422 1.00 94.81 137 ARG A N 1
ATOM 1065 C CA . ARG A 1 137 ? -0.743 12.105 -28.360 1.00 94.81 137 ARG A CA 1
ATOM 1066 C C . ARG A 1 137 ? -0.662 13.463 -27.664 1.00 94.81 137 ARG A C 1
ATOM 1068 O O . ARG A 1 137 ? -0.095 14.384 -28.232 1.00 94.81 137 ARG A O 1
ATOM 1075 N N . ASP A 1 138 ? -1.220 13.570 -26.464 1.00 92.62 138 ASP A N 1
ATOM 1076 C CA . ASP A 1 138 ? -1.176 14.770 -25.624 1.00 92.62 138 ASP A CA 1
ATOM 1077 C C . ASP A 1 138 ? 0.153 14.927 -24.858 1.00 92.62 138 ASP A C 1
ATOM 1079 O O . ASP A 1 138 ? 0.312 15.874 -24.094 1.00 92.62 138 ASP A O 1
ATOM 1083 N N . GLY A 1 139 ? 1.111 14.013 -25.056 1.00 93.69 139 GLY A N 1
ATOM 1084 C CA . GLY A 1 139 ? 2.408 14.038 -24.384 1.00 93.69 139 GLY A CA 1
ATOM 1085 C C . GLY A 1 139 ? 2.399 13.446 -22.975 1.00 93.69 139 GLY A C 1
ATOM 1086 O O . GLY A 1 139 ? 3.437 13.458 -22.325 1.00 93.69 139 GLY A O 1
ATOM 1087 N N . THR A 1 140 ? 1.280 12.897 -22.499 1.00 96.88 140 THR A N 1
ATOM 1088 C CA . THR A 1 140 ? 1.228 12.154 -21.231 1.00 96.88 140 THR A CA 1
ATOM 1089 C C . THR A 1 140 ? 1.538 10.670 -21.433 1.00 96.88 140 THR A C 1
ATOM 1091 O O . THR A 1 140 ? 1.507 10.151 -22.552 1.00 96.88 140 THR A O 1
ATOM 1094 N N . ILE A 1 141 ? 1.853 9.958 -20.352 1.00 98.00 141 ILE A N 1
ATOM 1095 C CA . ILE A 1 141 ? 2.206 8.536 -20.397 1.00 98.00 141 ILE A CA 1
ATOM 1096 C C . ILE A 1 141 ? 1.053 7.704 -19.836 1.00 98.00 141 ILE A C 1
ATOM 1098 O O . ILE A 1 141 ? 0.634 7.882 -18.696 1.00 98.00 141 ILE A O 1
ATOM 1102 N N . GLU A 1 142 ? 0.543 6.757 -20.616 1.00 95.06 142 GLU A N 1
ATOM 1103 C CA . GLU A 1 142 ? -0.438 5.777 -20.151 1.00 95.06 142 GLU A CA 1
ATOM 1104 C C . GLU A 1 142 ? 0.259 4.550 -19.568 1.00 95.06 142 GLU A C 1
ATOM 1106 O O . GLU A 1 142 ? 1.055 3.910 -20.255 1.00 95.06 142 GLU A O 1
ATOM 1111 N N . TYR A 1 143 ? -0.076 4.206 -18.325 1.00 91.75 143 TYR A N 1
ATOM 1112 C CA . TYR A 1 143 ? 0.352 2.969 -17.678 1.00 91.75 143 TYR A CA 1
ATOM 1113 C C . TYR A 1 143 ? -0.535 1.798 -18.118 1.00 91.75 143 TYR A C 1
ATOM 1115 O O . TYR A 1 143 ? -1.758 1.908 -18.082 1.00 91.75 143 TYR A O 1
ATOM 1123 N N . LEU A 1 144 ? 0.077 0.683 -18.519 1.00 86.19 144 LEU A N 1
ATOM 1124 C CA . LEU A 1 144 ? -0.612 -0.497 -19.061 1.00 86.19 144 LEU A CA 1
ATOM 1125 C C . LEU A 1 144 ? -0.481 -1.740 -18.168 1.00 86.19 144 LEU A C 1
ATOM 1127 O O . LEU A 1 144 ? -1.120 -2.752 -18.443 1.00 86.19 144 LEU A O 1
ATOM 1131 N N . GLY A 1 145 ? 0.333 -1.679 -17.112 1.00 83.44 145 GLY A N 1
ATOM 1132 C CA . GLY A 1 145 ? 0.579 -2.798 -16.203 1.00 83.44 145 GLY A CA 1
ATOM 1133 C C . GLY A 1 145 ? 2.058 -3.149 -16.101 1.00 83.44 145 GLY A C 1
ATOM 1134 O O . GLY A 1 145 ? 2.927 -2.315 -16.351 1.00 83.44 145 GLY A O 1
ATOM 1135 N N . ARG A 1 146 ? 2.345 -4.396 -15.725 1.00 81.12 146 ARG A N 1
ATOM 1136 C CA . ARG A 1 146 ? 3.706 -4.924 -15.574 1.00 81.12 146 ARG A CA 1
ATOM 1137 C C . ARG A 1 146 ? 4.027 -5.959 -16.642 1.00 81.12 146 ARG A C 1
ATOM 1139 O O . ARG A 1 146 ? 3.145 -6.681 -17.095 1.00 81.12 146 ARG A O 1
ATOM 1146 N N . ASN A 1 147 ? 5.296 -6.013 -17.030 1.00 76.75 147 ASN A N 1
ATOM 1147 C CA . ASN A 1 147 ? 5.858 -7.029 -17.920 1.00 76.75 147 ASN A CA 1
ATOM 1148 C C . ASN A 1 147 ? 6.431 -8.235 -17.147 1.00 76.75 147 ASN A C 1
ATOM 1150 O O . ASN A 1 147 ? 6.851 -9.221 -17.747 1.00 76.75 147 ASN A O 1
ATOM 1154 N N . ASP A 1 148 ? 6.491 -8.154 -15.818 1.00 74.19 148 ASP A N 1
ATOM 1155 C CA . ASP A 1 148 ? 7.017 -9.198 -14.939 1.00 74.19 148 ASP A CA 1
ATOM 1156 C C . ASP A 1 148 ? 5.966 -9.683 -13.923 1.00 74.19 148 ASP A C 1
ATOM 1158 O O . ASP A 1 148 ? 4.784 -9.348 -14.004 1.00 74.19 148 ASP A O 1
ATOM 1162 N N . HIS A 1 149 ? 6.397 -10.531 -12.985 1.00 68.94 149 HIS A N 1
ATOM 1163 C CA . HIS A 1 149 ? 5.542 -11.116 -11.951 1.00 68.94 149 HIS A CA 1
ATOM 1164 C C . HIS A 1 149 ? 5.438 -10.267 -10.682 1.00 68.94 149 HIS A C 1
ATOM 1166 O O . HIS A 1 149 ? 4.868 -10.740 -9.702 1.00 68.94 149 HIS A O 1
ATOM 1172 N N . GLN A 1 150 ? 5.976 -9.043 -10.652 1.00 75.81 150 GLN A N 1
ATOM 1173 C CA . GLN A 1 150 ? 5.759 -8.192 -9.483 1.00 75.81 150 GLN A CA 1
ATOM 1174 C C . GLN A 1 150 ? 4.306 -7.740 -9.463 1.00 75.81 150 GLN A C 1
ATOM 1176 O O . GLN A 1 150 ? 3.679 -7.523 -10.502 1.00 75.81 150 GLN A O 1
ATOM 1181 N N . VAL A 1 151 ? 3.761 -7.576 -8.269 1.00 81.38 151 VAL A N 1
ATOM 1182 C CA . VAL A 1 151 ? 2.388 -7.113 -8.093 1.00 81.38 151 VAL A CA 1
ATOM 1183 C C . VAL A 1 151 ? 2.356 -5.968 -7.107 1.00 81.38 151 VAL A C 1
ATOM 1185 O O . VAL A 1 151 ? 3.197 -5.862 -6.214 1.00 81.38 151 VAL A O 1
ATOM 1188 N N . LYS A 1 152 ? 1.363 -5.102 -7.276 1.00 74.38 152 LYS A N 1
ATOM 1189 C CA . LYS A 1 152 ? 1.014 -4.121 -6.261 1.00 74.38 152 LYS A CA 1
ATOM 1190 C C . LYS A 1 152 ? -0.276 -4.562 -5.604 1.00 74.38 152 LYS A C 1
ATOM 1192 O O . LYS A 1 152 ? -1.269 -4.784 -6.297 1.00 74.38 152 LYS A O 1
ATOM 1197 N N . LEU A 1 153 ? -0.210 -4.781 -4.299 1.00 79.44 153 LEU A N 1
ATOM 1198 C CA . LEU A 1 153 ? -1.335 -5.250 -3.515 1.00 79.44 153 LEU A CA 1
ATOM 1199 C C . LEU A 1 153 ? -1.468 -4.385 -2.271 1.00 79.44 153 LEU A C 1
ATOM 1201 O O . LEU A 1 153 ? -0.600 -4.410 -1.398 1.00 79.44 153 LEU A O 1
ATOM 1205 N N . ARG A 1 154 ? -2.578 -3.645 -2.183 1.00 73.81 154 ARG A N 1
ATOM 1206 C CA . ARG A 1 154 ? -2.917 -2.807 -1.024 1.00 73.81 154 ARG A CA 1
ATOM 1207 C C . ARG A 1 154 ? -1.805 -1.785 -0.718 1.00 73.81 154 ARG A C 1
ATOM 1209 O O . ARG A 1 154 ? -1.492 -1.527 0.441 1.00 73.81 154 ARG A O 1
ATOM 1216 N N . GLY A 1 155 ? -1.184 -1.238 -1.764 1.00 71.19 155 GLY A N 1
ATOM 1217 C CA . GLY A 1 155 ? -0.096 -0.257 -1.696 1.00 71.19 155 GLY A CA 1
ATOM 1218 C C . GLY A 1 155 ? 1.309 -0.848 -1.532 1.00 71.19 155 GLY A C 1
ATOM 1219 O O . GLY A 1 155 ? 2.288 -0.108 -1.628 1.00 71.19 155 GLY A O 1
ATOM 1220 N N . PHE A 1 156 ? 1.437 -2.163 -1.332 1.00 73.31 156 PHE A N 1
ATOM 1221 C CA . PHE A 1 156 ? 2.731 -2.834 -1.222 1.00 73.31 156 PHE A CA 1
ATOM 1222 C C . PHE A 1 156 ? 3.203 -3.341 -2.581 1.00 73.31 156 PHE A C 1
ATOM 1224 O O . PHE A 1 156 ? 2.451 -3.996 -3.301 1.00 73.31 156 PHE A O 1
ATOM 1231 N N . ARG A 1 157 ? 4.470 -3.074 -2.917 1.00 79.38 157 ARG A N 1
ATOM 1232 C CA . ARG A 1 157 ? 5.164 -3.737 -4.028 1.00 79.38 157 ARG A CA 1
ATOM 1233 C C . ARG A 1 157 ? 5.642 -5.097 -3.529 1.00 79.38 157 ARG A C 1
ATOM 1235 O O . ARG A 1 157 ? 6.443 -5.152 -2.600 1.00 79.38 157 ARG A O 1
ATOM 1242 N N . ILE A 1 158 ? 5.115 -6.165 -4.115 1.00 83.44 158 ILE A N 1
ATOM 1243 C CA . ILE A 1 158 ? 5.383 -7.541 -3.704 1.00 83.44 158 ILE A CA 1
ATOM 1244 C C . ILE A 1 158 ? 6.069 -8.279 -4.851 1.00 83.44 158 ILE A C 1
ATOM 1246 O O . ILE A 1 158 ? 5.546 -8.358 -5.967 1.00 83.44 158 ILE A O 1
ATOM 1250 N N . GLU A 1 159 ? 7.233 -8.844 -4.546 1.00 84.44 159 GLU A N 1
ATOM 1251 C CA . GLU A 1 159 ? 7.957 -9.760 -5.417 1.00 84.44 159 GLU A CA 1
ATOM 1252 C C . GLU A 1 159 ? 7.388 -11.170 -5.225 1.00 84.44 159 GLU A C 1
ATOM 1254 O O . GLU A 1 159 ? 7.698 -11.846 -4.247 1.00 84.44 159 GLU A O 1
ATOM 1259 N N . LEU A 1 160 ? 6.545 -11.644 -6.148 1.00 87.06 160 LEU A N 1
ATOM 1260 C CA . LEU A 1 160 ? 5.941 -12.978 -6.009 1.00 87.06 160 LEU A CA 1
ATOM 1261 C C . LEU A 1 160 ? 6.998 -14.091 -5.926 1.00 87.06 160 LEU A C 1
ATOM 1263 O O . LEU A 1 160 ? 6.822 -15.041 -5.169 1.00 87.06 160 LEU A O 1
ATOM 1267 N N . GLY A 1 161 ? 8.128 -13.918 -6.619 1.00 80.50 161 GLY A N 1
ATOM 1268 C CA . GLY A 1 161 ? 9.263 -14.840 -6.572 1.00 80.50 161 GLY A CA 1
ATOM 1269 C C . GLY A 1 161 ? 9.910 -14.976 -5.187 1.00 80.50 161 GLY A C 1
ATOM 1270 O O . GLY A 1 161 ? 10.417 -16.044 -4.860 1.00 80.50 161 GLY A O 1
ATOM 1271 N N . GLU A 1 162 ? 9.864 -13.939 -4.343 1.00 85.88 162 GLU A N 1
ATOM 1272 C CA . GLU A 1 162 ? 10.361 -14.010 -2.958 1.00 85.88 162 GLU A CA 1
ATOM 1273 C C . GLU A 1 162 ? 9.486 -14.946 -2.116 1.00 85.88 162 GLU A C 1
ATOM 1275 O O . GLU A 1 162 ? 9.986 -15.795 -1.374 1.00 85.88 162 GLU A O 1
ATOM 1280 N N . ILE A 1 163 ? 8.168 -14.844 -2.296 1.00 90.31 163 ILE A N 1
ATOM 1281 C CA . ILE A 1 163 ? 7.194 -15.711 -1.633 1.00 90.31 163 ILE A CA 1
ATOM 1282 C C . ILE A 1 163 ? 7.338 -17.150 -2.145 1.00 90.31 163 ILE A C 1
ATOM 1284 O O . ILE A 1 163 ? 7.354 -18.092 -1.353 1.00 90.31 163 ILE A O 1
ATOM 1288 N N . GLU A 1 164 ? 7.481 -17.324 -3.463 1.00 89.31 164 GLU A N 1
ATOM 1289 C CA . GLU A 1 164 ? 7.730 -18.624 -4.093 1.00 89.31 164 GLU A CA 1
ATOM 1290 C C . GLU A 1 164 ? 8.992 -19.281 -3.523 1.00 89.31 164 GLU A C 1
ATOM 1292 O O . GLU A 1 164 ? 8.923 -20.429 -3.088 1.00 89.31 164 GLU A O 1
ATOM 1297 N N . ALA A 1 165 ? 10.110 -18.553 -3.450 1.00 84.75 165 ALA A N 1
ATOM 1298 C CA . ALA A 1 165 ? 11.374 -19.053 -2.913 1.00 84.75 165 ALA A CA 1
ATOM 1299 C C . ALA A 1 165 ? 11.272 -19.425 -1.425 1.00 84.75 165 ALA A C 1
ATOM 1301 O O . ALA A 1 165 ? 11.749 -20.484 -1.017 1.00 84.75 165 ALA A O 1
ATOM 1302 N N . CYS A 1 166 ? 10.608 -18.592 -0.616 1.00 91.12 166 CYS A N 1
ATOM 1303 C CA . CYS A 1 166 ? 10.361 -18.874 0.797 1.00 91.12 166 CYS A CA 1
ATOM 1304 C C . CYS A 1 166 ? 9.571 -20.180 0.989 1.00 91.12 166 CYS A C 1
ATOM 1306 O O . CYS A 1 166 ? 9.964 -21.035 1.787 1.00 91.12 166 CYS A O 1
ATOM 1308 N N . LEU A 1 167 ? 8.486 -20.363 0.231 1.00 90.62 167 LEU A N 1
ATOM 1309 C CA . LEU A 1 167 ? 7.658 -21.566 0.301 1.00 90.62 167 LEU A CA 1
ATOM 1310 C C . LEU A 1 167 ? 8.379 -22.804 -0.250 1.00 90.62 167 LEU A C 1
ATOM 1312 O O . LEU A 1 167 ? 8.270 -23.874 0.343 1.00 90.62 167 LEU A O 1
ATOM 1316 N N . GLN A 1 168 ? 9.144 -22.669 -1.339 1.00 89.62 168 GLN A N 1
ATOM 1317 C CA . GLN A 1 168 ? 9.953 -23.757 -1.911 1.00 89.62 168 GLN A CA 1
ATOM 1318 C C . GLN A 1 168 ? 11.088 -24.210 -0.987 1.00 89.62 168 GLN A C 1
ATOM 1320 O O . GLN A 1 168 ? 11.526 -25.352 -1.082 1.00 89.62 168 GLN A O 1
ATOM 1325 N N . ALA A 1 169 ? 11.550 -23.358 -0.067 1.00 88.25 169 ALA A N 1
ATOM 1326 C CA . ALA A 1 169 ? 12.539 -23.750 0.935 1.00 88.25 169 ALA A CA 1
ATOM 1327 C C . ALA A 1 169 ? 11.990 -24.759 1.965 1.00 88.25 169 ALA A C 1
ATOM 1329 O O . ALA A 1 169 ? 12.769 -25.382 2.689 1.00 88.25 169 ALA A O 1
ATOM 1330 N N . HIS A 1 170 ? 10.667 -24.940 2.052 1.00 89.69 170 HIS A N 1
ATOM 1331 C CA . HIS A 1 170 ? 10.074 -25.945 2.926 1.00 89.69 170 HIS A CA 1
ATOM 1332 C C . HIS A 1 170 ? 10.228 -27.359 2.318 1.00 89.69 170 HIS A C 1
ATOM 1334 O O . HIS A 1 170 ? 9.779 -27.576 1.192 1.00 89.69 170 HIS A O 1
ATOM 1340 N N . PRO A 1 171 ? 10.748 -28.372 3.048 1.00 86.94 171 PRO A N 1
ATOM 1341 C CA . PRO A 1 171 ? 11.087 -29.694 2.485 1.00 86.94 171 PRO A CA 1
ATOM 1342 C C . PRO A 1 171 ? 9.943 -30.428 1.771 1.00 86.94 171 PRO A C 1
ATOM 1344 O O . PRO A 1 171 ? 10.158 -31.244 0.873 1.00 86.94 171 PRO A O 1
ATOM 1347 N N . ALA A 1 172 ? 8.708 -30.154 2.182 1.00 86.62 172 ALA A N 1
ATOM 1348 C CA . ALA A 1 172 ? 7.523 -30.774 1.609 1.00 86.62 172 ALA A CA 1
ATOM 1349 C C . ALA A 1 172 ? 7.045 -30.134 0.290 1.00 86.62 172 ALA A C 1
ATOM 1351 O O . ALA A 1 172 ? 6.181 -30.711 -0.366 1.00 86.62 172 ALA A O 1
ATOM 1352 N N . VAL A 1 173 ? 7.584 -28.979 -0.116 1.00 88.94 173 VAL A N 1
ATOM 1353 C CA . VAL A 1 173 ? 7.219 -28.288 -1.361 1.00 88.94 173 VAL A CA 1
ATOM 1354 C C . VAL A 1 173 ? 8.227 -28.645 -2.451 1.00 88.94 173 VAL A C 1
ATOM 1356 O O . VAL A 1 173 ? 9.425 -28.438 -2.294 1.00 88.94 173 VAL A O 1
ATOM 1359 N N . ARG A 1 174 ? 7.740 -29.194 -3.566 1.00 86.75 174 ARG A N 1
ATOM 1360 C CA . ARG A 1 174 ? 8.542 -29.485 -4.763 1.00 86.75 174 ARG A CA 1
ATOM 1361 C C . ARG A 1 174 ? 8.622 -28.277 -5.681 1.00 86.75 174 ARG A C 1
ATOM 1363 O O . ARG A 1 174 ? 9.686 -27.918 -6.164 1.00 86.75 174 ARG A O 1
ATOM 1370 N N . GLU A 1 175 ? 7.465 -27.682 -5.940 1.00 87.81 175 GLU A N 1
ATOM 1371 C CA . GLU A 1 175 ? 7.292 -26.552 -6.843 1.00 87.81 175 GLU A CA 1
ATOM 1372 C C . GLU A 1 175 ? 6.263 -25.599 -6.230 1.00 87.81 175 GLU A C 1
ATOM 1374 O O . GLU A 1 175 ? 5.303 -26.045 -5.598 1.00 87.81 175 GLU A O 1
ATOM 1379 N N . CYS A 1 176 ? 6.451 -24.293 -6.416 1.00 90.50 176 CYS A N 1
ATOM 1380 C CA . CYS A 1 176 ? 5.539 -23.260 -5.921 1.00 90.50 176 CYS A CA 1
ATOM 1381 C C . CYS A 1 176 ? 5.389 -22.150 -6.953 1.00 90.50 176 CYS A C 1
ATOM 1383 O O . CYS A 1 176 ? 6.393 -21.719 -7.521 1.00 90.50 176 CYS A O 1
ATOM 1385 N N . ILE A 1 177 ? 4.158 -21.683 -7.147 1.00 89.00 177 ILE A N 1
ATOM 1386 C CA . ILE A 1 177 ? 3.823 -20.490 -7.922 1.00 89.00 177 ILE A CA 1
ATOM 1387 C C . ILE A 1 177 ? 2.867 -19.645 -7.097 1.00 89.00 177 ILE A C 1
ATOM 1389 O O . ILE A 1 177 ? 1.851 -20.146 -6.618 1.00 89.00 177 ILE A O 1
ATOM 1393 N N . VAL A 1 178 ? 3.152 -18.356 -6.968 1.00 91.00 178 VAL A N 1
ATOM 1394 C CA . VAL A 1 178 ? 2.291 -17.420 -6.245 1.00 91.00 178 VAL A CA 1
ATOM 1395 C C . VAL A 1 178 ? 1.629 -16.486 -7.244 1.00 91.00 178 VAL A C 1
ATOM 1397 O O . VAL A 1 178 ? 2.214 -16.086 -8.248 1.00 91.00 178 VAL A O 1
ATOM 1400 N N . MET A 1 179 ? 0.361 -16.172 -7.001 1.00 89.12 179 MET A N 1
ATOM 1401 C CA . MET A 1 179 ? -0.441 -15.313 -7.861 1.00 89.12 179 MET A CA 1
ATOM 1402 C C . MET A 1 179 ? -1.354 -14.417 -7.033 1.00 89.12 179 MET A C 1
ATOM 1404 O O . MET A 1 179 ? -1.796 -14.789 -5.947 1.00 89.12 179 MET A O 1
ATOM 1408 N N . VAL A 1 180 ? -1.698 -13.255 -7.587 1.00 87.75 180 VAL A N 1
ATOM 1409 C CA . VAL A 1 180 ? -2.823 -12.462 -7.085 1.00 87.75 180 VAL A CA 1
ATOM 1410 C C . VAL A 1 180 ? -4.093 -12.928 -7.785 1.00 87.75 180 VAL A C 1
ATOM 1412 O O . VAL A 1 180 ? -4.144 -12.997 -9.015 1.00 87.75 180 VAL A O 1
ATOM 1415 N N . ARG A 1 181 ? -5.118 -13.253 -7.000 1.00 84.44 181 ARG A N 1
ATOM 1416 C CA . ARG A 1 181 ? -6.460 -13.601 -7.477 1.00 84.44 181 ARG A CA 1
ATOM 1417 C C . ARG A 1 181 ? -7.479 -12.672 -6.844 1.00 84.44 181 ARG A C 1
ATOM 1419 O O . ARG A 1 181 ? -7.324 -12.299 -5.685 1.00 84.44 181 ARG A O 1
ATOM 1426 N N . GLU A 1 182 ? -8.511 -12.336 -7.602 1.00 79.12 182 GLU A N 1
ATOM 1427 C CA . GLU A 1 182 ? -9.707 -11.694 -7.063 1.00 79.12 182 GLU A CA 1
ATOM 1428 C C . GLU A 1 182 ? -10.629 -12.774 -6.492 1.00 79.12 182 GLU A C 1
ATOM 1430 O O . GLU A 1 182 ? -10.728 -13.875 -7.039 1.00 79.12 182 GLU A O 1
ATOM 1435 N N . ASP A 1 183 ? -11.238 -12.505 -5.344 1.00 68.75 183 ASP A N 1
ATOM 1436 C CA . ASP A 1 183 ? -12.280 -13.358 -4.791 1.00 68.75 183 ASP A CA 1
ATOM 1437 C C . ASP A 1 183 ? -13.671 -12.997 -5.341 1.00 68.75 183 ASP A C 1
ATOM 1439 O O . ASP A 1 183 ? -13.823 -12.141 -6.211 1.00 68.75 183 ASP A O 1
ATOM 1443 N N . ARG A 1 184 ? -14.717 -13.656 -4.828 1.00 62.19 184 ARG A N 1
ATOM 1444 C CA . ARG A 1 184 ? -16.104 -13.422 -5.269 1.00 62.19 184 ARG A CA 1
ATOM 1445 C C . ARG A 1 184 ? -16.613 -12.008 -4.973 1.00 62.19 184 ARG A C 1
ATOM 1447 O O . ARG A 1 184 ? -17.629 -11.617 -5.539 1.00 62.19 184 ARG A O 1
ATOM 1454 N N . THR A 1 185 ? -15.948 -11.273 -4.086 1.00 61.16 185 THR A N 1
ATOM 1455 C 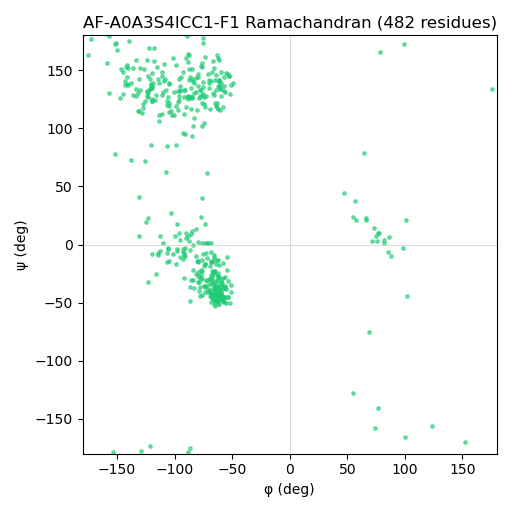CA . THR A 1 185 ? -16.269 -9.883 -3.742 1.00 61.16 185 THR A CA 1
ATOM 1456 C C . THR A 1 185 ? -15.479 -8.877 -4.586 1.00 61.16 185 THR A C 1
ATOM 1458 O O . THR A 1 185 ? -15.735 -7.679 -4.503 1.00 61.16 185 THR A O 1
ATOM 1461 N N . GLY A 1 186 ? -14.562 -9.357 -5.439 1.00 67.25 186 GLY A N 1
ATOM 1462 C CA . GLY A 1 186 ? -13.649 -8.532 -6.231 1.00 67.25 186 GLY A CA 1
ATOM 1463 C C . GLY A 1 186 ? -12.372 -8.152 -5.478 1.00 67.25 186 GLY A C 1
ATOM 1464 O O . GLY A 1 186 ? -11.571 -7.365 -5.983 1.00 67.25 186 GLY A O 1
ATOM 1465 N N . GLU A 1 187 ? -12.151 -8.696 -4.277 1.00 69.56 187 GLU A N 1
ATOM 1466 C CA . GLU A 1 187 ? -10.986 -8.353 -3.476 1.00 69.56 187 GLU A CA 1
ATOM 1467 C C . GLU A 1 187 ? -9.759 -9.170 -3.893 1.00 69.56 187 GLU A C 1
ATOM 1469 O O . GLU A 1 187 ? -9.798 -10.397 -4.012 1.00 69.56 187 GLU A O 1
ATOM 1474 N N . LYS A 1 188 ? -8.635 -8.482 -4.109 1.00 79.88 188 LYS A N 1
ATOM 1475 C CA . LYS A 1 188 ? -7.364 -9.105 -4.486 1.00 79.88 188 LYS A CA 1
ATOM 1476 C C . LYS A 1 188 ? -6.681 -9.737 -3.275 1.00 79.88 188 LYS A C 1
ATOM 1478 O O . LYS A 1 188 ? -6.488 -9.089 -2.249 1.00 79.88 188 LYS A O 1
ATOM 1483 N N . ARG A 1 189 ? -6.213 -10.974 -3.437 1.00 82.75 189 ARG A N 1
ATOM 1484 C CA . ARG A 1 189 ? -5.464 -11.729 -2.424 1.00 82.75 189 ARG A CA 1
ATOM 1485 C C . ARG A 1 189 ? -4.335 -12.551 -3.030 1.00 82.75 189 ARG A C 1
ATOM 1487 O O . ARG A 1 189 ? -4.403 -12.954 -4.191 1.00 82.75 189 ARG A O 1
ATOM 1494 N N . LEU A 1 190 ? -3.314 -12.831 -2.223 1.00 88.69 190 LEU A N 1
ATOM 1495 C CA . LEU A 1 190 ? -2.238 -13.756 -2.578 1.00 88.69 190 LEU A CA 1
ATOM 1496 C C . LEU A 1 190 ? -2.703 -15.205 -2.408 1.00 88.69 190 LEU A C 1
ATOM 1498 O O . LEU A 1 190 ? -3.179 -15.590 -1.332 1.00 88.69 190 LEU A O 1
ATOM 1502 N N . VAL A 1 191 ? -2.524 -15.993 -3.465 1.00 90.38 191 VAL A N 1
ATOM 1503 C CA . VAL A 1 191 ? -2.787 -17.434 -3.533 1.00 90.38 191 VAL A CA 1
ATOM 1504 C C . VAL A 1 191 ? -1.500 -18.136 -3.952 1.00 90.38 191 VAL A C 1
ATOM 1506 O O . VAL A 1 191 ? -0.905 -17.768 -4.966 1.00 90.38 191 VAL A O 1
ATOM 1509 N N . ALA A 1 192 ? -1.071 -19.138 -3.187 1.00 91.81 192 ALA A N 1
ATOM 1510 C CA . ALA A 1 192 ? 0.043 -20.002 -3.560 1.00 91.81 192 ALA A CA 1
ATOM 1511 C C . ALA A 1 192 ? -0.476 -21.331 -4.111 1.00 91.81 192 ALA A C 1
ATOM 1513 O O . ALA A 1 192 ? -1.316 -21.982 -3.499 1.00 91.81 192 ALA A O 1
ATOM 1514 N N . TYR A 1 193 ? 0.053 -21.751 -5.250 1.00 91.50 193 TYR A N 1
ATOM 1515 C CA . TYR A 1 193 ? -0.160 -23.064 -5.838 1.00 91.50 193 TYR A CA 1
ATOM 1516 C C . TYR A 1 193 ? 1.105 -23.879 -5.635 1.00 91.50 193 TYR A C 1
ATOM 1518 O O . TYR A 1 193 ? 2.189 -23.428 -6.003 1.00 91.50 193 TYR A O 1
ATOM 1526 N N . ILE A 1 194 ? 0.977 -25.074 -5.070 1.00 92.31 194 ILE A N 1
ATOM 1527 C CA . ILE A 1 194 ? 2.124 -25.932 -4.779 1.00 92.31 194 ILE A CA 1
ATOM 1528 C C . ILE A 1 194 ? 1.962 -27.320 -5.380 1.00 92.31 194 ILE A C 1
ATOM 1530 O O . ILE A 1 194 ? 0.853 -27.846 -5.474 1.00 92.31 194 ILE A O 1
ATOM 1534 N N . VAL A 1 195 ? 3.093 -27.940 -5.701 1.00 88.62 195 VAL A N 1
ATOM 1535 C CA . VAL A 1 195 ? 3.200 -29.390 -5.863 1.00 88.62 195 VAL A CA 1
ATOM 1536 C C . VAL A 1 195 ? 4.038 -29.924 -4.710 1.00 88.62 195 VAL A C 1
ATOM 1538 O O . VAL A 1 195 ? 5.117 -29.399 -4.443 1.00 88.62 195 VAL A O 1
ATOM 1541 N N . ALA A 1 196 ? 3.543 -30.933 -3.998 1.00 85.81 196 ALA A N 1
ATOM 1542 C CA . ALA A 1 196 ? 4.202 -31.460 -2.806 1.00 85.81 196 ALA A CA 1
ATOM 1543 C C . ALA A 1 196 ? 5.143 -32.641 -3.127 1.00 85.81 196 ALA A C 1
ATOM 1545 O O . ALA A 1 196 ? 4.885 -33.421 -4.044 1.00 85.81 196 ALA A O 1
ATOM 1546 N N . ASN A 1 197 ? 6.229 -32.785 -2.357 1.00 75.94 197 ASN A N 1
ATOM 1547 C CA . ASN A 1 197 ? 7.154 -33.931 -2.426 1.00 75.94 197 ASN A CA 1
ATOM 1548 C C . ASN A 1 197 ? 6.596 -35.186 -1.735 1.00 75.94 197 ASN A C 1
ATOM 1550 O O . ASN A 1 197 ? 6.958 -36.307 -2.086 1.00 75.94 197 ASN A O 1
ATOM 1554 N N . ALA A 1 198 ? 5.745 -34.992 -0.731 1.00 67.44 198 ALA A N 1
ATOM 1555 C CA . ALA A 1 198 ? 5.106 -36.031 0.064 1.00 67.44 198 ALA A CA 1
ATOM 1556 C C . ALA A 1 198 ? 3.742 -35.522 0.545 1.00 67.44 198 ALA A C 1
ATOM 1558 O O . ALA A 1 198 ? 3.460 -34.325 0.451 1.00 67.44 198 ALA A O 1
ATOM 1559 N N . ASP A 1 199 ? 2.908 -36.421 1.067 1.00 65.31 199 ASP A N 1
ATOM 1560 C CA . ASP A 1 199 ? 1.646 -36.029 1.685 1.00 65.31 199 ASP A CA 1
ATOM 1561 C C . ASP A 1 199 ? 1.929 -35.106 2.885 1.00 65.31 199 ASP A C 1
ATOM 1563 O O . ASP A 1 199 ? 2.591 -35.493 3.850 1.00 65.31 199 ASP A O 1
ATOM 1567 N N . LEU A 1 200 ? 1.472 -33.856 2.787 1.00 63.34 200 LEU A N 1
ATOM 1568 C CA . LEU A 1 200 ? 1.629 -32.811 3.804 1.00 63.34 200 LEU A CA 1
ATOM 1569 C C . LEU A 1 200 ? 0.712 -33.048 5.023 1.00 63.34 200 LEU A C 1
ATOM 1571 O O . LEU A 1 200 ? 0.719 -32.254 5.968 1.00 63.34 200 LEU A O 1
ATOM 1575 N N . GLY A 1 201 ? -0.059 -34.140 5.022 1.00 63.16 201 GLY A N 1
ATOM 1576 C CA . GLY A 1 201 ? -0.980 -34.504 6.089 1.00 63.16 201 GLY A CA 1
ATOM 1577 C C . GLY A 1 201 ? -2.237 -33.635 6.086 1.00 63.16 201 GLY A C 1
ATOM 1578 O O . GLY A 1 201 ? -2.611 -33.035 5.083 1.00 63.16 201 GLY A O 1
ATOM 1579 N N . THR A 1 202 ? -2.914 -33.558 7.233 1.00 56.31 202 THR A N 1
ATOM 1580 C CA . THR A 1 202 ? -4.284 -33.030 7.344 1.00 56.31 202 THR A CA 1
ATOM 1581 C C . THR A 1 202 ? -4.418 -31.508 7.171 1.00 56.31 202 THR A C 1
ATOM 1583 O O . THR A 1 202 ? -5.539 -31.024 7.047 1.00 56.31 202 THR A O 1
ATOM 1586 N N . SER A 1 203 ? -3.324 -30.729 7.167 1.00 64.12 203 SER A N 1
ATOM 1587 C CA . SER A 1 203 ? -3.385 -29.273 6.922 1.00 64.12 203 SER A CA 1
ATOM 1588 C C . SER A 1 203 ? -2.103 -28.697 6.285 1.00 64.12 203 SER A C 1
ATOM 1590 O O . SER A 1 203 ? -1.303 -28.039 6.960 1.00 64.12 203 SER A O 1
ATOM 1592 N N . PRO A 1 204 ? -1.908 -28.884 4.965 1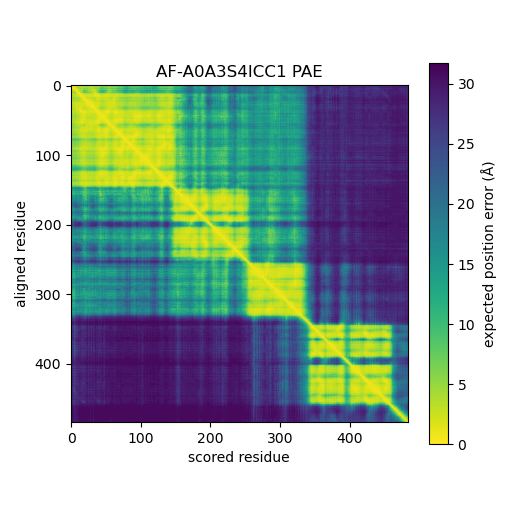.00 68.25 204 PRO A N 1
ATOM 1593 C CA . PRO A 1 204 ? -0.792 -28.300 4.210 1.00 68.25 204 PRO A CA 1
ATOM 1594 C C . PRO A 1 204 ? -0.731 -26.768 4.319 1.00 68.25 204 PRO A C 1
ATOM 1596 O O . PRO A 1 204 ? 0.345 -26.175 4.399 1.00 68.25 204 PRO A O 1
ATOM 1599 N N . VAL A 1 205 ? -1.905 -26.130 4.366 1.00 74.12 205 VAL A N 1
ATOM 1600 C CA . VAL A 1 205 ? -2.060 -24.672 4.416 1.00 74.12 205 VAL A CA 1
ATOM 1601 C C . VAL A 1 205 ? -1.479 -24.090 5.707 1.00 74.12 205 VAL A C 1
ATOM 1603 O O . VAL A 1 205 ? -0.709 -23.133 5.656 1.00 74.12 205 VAL A O 1
ATOM 1606 N N . ALA A 1 206 ? -1.809 -24.667 6.868 1.00 74.56 206 ALA A N 1
ATOM 1607 C CA . ALA A 1 206 ? -1.364 -24.144 8.160 1.00 74.56 206 ALA A CA 1
ATOM 1608 C C . ALA A 1 206 ? 0.158 -24.250 8.331 1.00 74.56 206 ALA A C 1
ATOM 1610 O O . ALA A 1 206 ? 0.796 -23.299 8.781 1.00 74.56 206 ALA A O 1
ATOM 1611 N N . VAL A 1 207 ? 0.743 -25.382 7.924 1.00 82.56 207 VAL A N 1
ATOM 1612 C CA . VAL A 1 207 ? 2.189 -25.637 8.027 1.00 82.56 207 VAL A CA 1
ATOM 1613 C C . VAL A 1 207 ? 2.982 -24.640 7.184 1.00 82.56 207 VAL A C 1
ATOM 1615 O O . VAL A 1 207 ? 3.890 -23.980 7.686 1.00 82.56 207 VAL A O 1
ATOM 1618 N N . LEU A 1 208 ? 2.615 -24.482 5.912 1.00 86.44 208 LEU A N 1
ATOM 1619 C CA . LEU A 1 208 ? 3.359 -23.626 4.988 1.00 86.44 208 LEU A CA 1
ATOM 1620 C C . LEU A 1 208 ? 3.177 -22.139 5.276 1.00 86.44 208 LEU A C 1
ATOM 1622 O O . LEU A 1 208 ? 4.111 -21.361 5.091 1.00 86.44 208 LEU A O 1
ATOM 1626 N N . ARG A 1 209 ? 2.015 -21.739 5.794 1.00 83.06 209 ARG A N 1
ATOM 1627 C CA . ARG A 1 209 ? 1.828 -20.379 6.302 1.00 83.06 209 ARG A CA 1
ATOM 1628 C C . ARG A 1 209 ? 2.681 -20.111 7.531 1.00 83.06 209 ARG A C 1
ATOM 1630 O O . ARG A 1 209 ? 3.356 -19.091 7.567 1.00 83.06 209 ARG A O 1
ATOM 1637 N N . ALA A 1 210 ? 2.691 -21.021 8.506 1.00 82.62 210 ALA A N 1
ATOM 1638 C CA . ALA A 1 210 ? 3.523 -20.878 9.699 1.00 82.62 210 ALA A CA 1
ATOM 1639 C C . ALA A 1 210 ? 5.018 -20.800 9.353 1.00 82.62 210 ALA A C 1
ATOM 1641 O O . ALA A 1 210 ? 5.758 -20.077 10.013 1.00 82.62 210 ALA A O 1
ATOM 1642 N N . HIS A 1 211 ? 5.452 -21.514 8.311 1.00 88.38 211 HIS A N 1
ATOM 1643 C CA . HIS A 1 211 ? 6.793 -21.385 7.740 1.00 88.38 211 HIS A CA 1
ATOM 1644 C C . HIS A 1 211 ? 7.014 -20.000 7.115 1.00 88.38 211 HIS A C 1
ATOM 1646 O O . HIS A 1 211 ? 7.937 -19.294 7.508 1.00 88.38 211 HIS A O 1
ATOM 1652 N N . ALA A 1 212 ? 6.130 -19.564 6.212 1.00 88.56 212 ALA A N 1
ATOM 1653 C CA . ALA A 1 212 ? 6.247 -18.271 5.535 1.00 88.56 212 ALA A CA 1
ATOM 1654 C C . ALA A 1 212 ? 6.254 -17.078 6.507 1.00 88.56 212 ALA A C 1
ATOM 1656 O O . ALA A 1 212 ? 7.059 -16.162 6.352 1.00 88.56 212 ALA A O 1
ATOM 1657 N N . SER A 1 213 ? 5.411 -17.106 7.542 1.00 85.88 213 SER A N 1
ATOM 1658 C CA . SER A 1 213 ? 5.314 -16.049 8.558 1.00 85.88 213 SER A CA 1
ATOM 1659 C C . SER A 1 213 ? 6.567 -15.888 9.428 1.00 85.88 213 SER A C 1
ATOM 1661 O O . SER A 1 213 ? 6.675 -14.889 10.132 1.00 85.88 213 SER A O 1
ATOM 1663 N N . GLN A 1 214 ? 7.512 -16.836 9.412 1.00 85.94 214 GLN A N 1
ATOM 1664 C CA . GLN A 1 214 ? 8.778 -16.698 10.147 1.00 85.94 214 GLN A CA 1
ATOM 1665 C C . GLN A 1 214 ? 9.771 -15.770 9.443 1.00 85.94 214 GLN A C 1
ATOM 1667 O O . GLN A 1 214 ? 10.644 -15.204 10.098 1.00 85.94 214 GLN A O 1
ATOM 1672 N N . THR A 1 215 ? 9.660 -15.629 8.120 1.00 84.31 215 THR A N 1
ATOM 1673 C CA . THR A 1 215 ? 10.641 -14.904 7.298 1.00 84.31 215 THR A CA 1
ATOM 1674 C C . THR A 1 215 ? 10.031 -13.770 6.492 1.00 84.31 215 THR A C 1
ATOM 1676 O O . THR A 1 215 ? 10.705 -12.774 6.247 1.00 84.31 215 THR A O 1
ATOM 1679 N N . LEU A 1 216 ? 8.775 -13.911 6.065 1.00 86.06 216 LEU A N 1
ATOM 1680 C CA . LEU A 1 216 ? 8.094 -12.917 5.250 1.00 86.06 216 LEU A CA 1
ATOM 1681 C C . LEU A 1 216 ? 7.266 -11.966 6.120 1.00 86.06 216 LEU A C 1
ATOM 1683 O O . LEU A 1 216 ? 6.627 -12.404 7.082 1.00 86.06 216 LEU A O 1
ATOM 1687 N N . PRO A 1 217 ? 7.194 -10.677 5.752 1.00 80.50 217 PRO A N 1
ATOM 1688 C CA . PRO A 1 217 ? 6.192 -9.772 6.292 1.00 80.50 217 PRO A CA 1
ATOM 1689 C C . PRO A 1 217 ? 4.774 -10.313 6.081 1.00 80.50 217 PRO A C 1
ATOM 1691 O O . PRO A 1 217 ? 4.477 -10.923 5.056 1.00 80.50 217 PRO A O 1
ATOM 1694 N N . GLU A 1 218 ? 3.864 -10.017 7.009 1.00 79.88 218 GLU A N 1
ATOM 1695 C CA . GLU A 1 218 ? 2.498 -10.557 6.994 1.00 79.88 218 GLU A CA 1
ATOM 1696 C C . GLU A 1 218 ? 1.739 -10.291 5.683 1.00 79.88 218 GLU A C 1
ATOM 1698 O O . GLU A 1 218 ? 1.053 -11.174 5.176 1.00 79.88 218 GLU A O 1
ATOM 1703 N N . PHE A 1 219 ? 1.919 -9.114 5.073 1.00 79.25 219 PHE A N 1
ATOM 1704 C CA . PHE A 1 219 ? 1.271 -8.760 3.804 1.00 79.25 219 PHE A CA 1
ATOM 1705 C C . PHE A 1 219 ? 1.759 -9.585 2.597 1.00 79.25 219 PHE A C 1
ATOM 1707 O O . PHE A 1 219 ? 1.108 -9.564 1.553 1.00 79.25 219 PHE A O 1
ATOM 1714 N N . MET A 1 220 ? 2.889 -10.290 2.721 1.00 86.62 220 MET A N 1
ATOM 1715 C CA . MET A 1 220 ? 3.424 -11.204 1.707 1.00 86.62 220 MET A CA 1
ATOM 1716 C C . MET A 1 220 ? 3.010 -12.664 1.942 1.00 86.62 220 MET A C 1
ATOM 1718 O O . MET A 1 220 ? 3.223 -13.503 1.070 1.00 86.62 220 MET A O 1
ATOM 1722 N N . VAL A 1 221 ? 2.421 -12.997 3.095 1.00 88.19 221 VAL A N 1
ATOM 1723 C CA . VAL A 1 221 ? 2.022 -14.375 3.411 1.00 88.19 221 VAL A CA 1
ATOM 1724 C C . VAL A 1 221 ? 0.736 -14.727 2.647 1.00 88.19 221 VAL A C 1
ATOM 1726 O O . VAL A 1 221 ? -0.283 -14.054 2.826 1.00 88.19 221 VAL A O 1
ATOM 1729 N N . PRO A 1 222 ? 0.728 -15.781 1.805 1.00 88.38 222 PRO A N 1
ATOM 1730 C CA . PRO A 1 222 ? -0.459 -16.156 1.045 1.00 88.38 222 PRO A CA 1
ATOM 1731 C C . PRO A 1 222 ? -1.650 -16.514 1.932 1.00 88.38 222 PRO A C 1
ATOM 1733 O O . PRO A 1 222 ? -1.539 -17.253 2.912 1.00 88.38 222 PRO A O 1
ATOM 1736 N N . THR A 1 223 ? -2.820 -16.010 1.545 1.00 79.50 223 THR A N 1
ATOM 1737 C CA . THR A 1 223 ? -4.074 -16.245 2.277 1.00 79.50 223 THR A CA 1
ATOM 1738 C C . THR A 1 223 ? -4.685 -17.613 1.978 1.00 79.50 223 THR A C 1
ATOM 1740 O O . THR A 1 223 ? -5.345 -18.188 2.844 1.00 79.50 223 THR A O 1
ATOM 1743 N N . ALA A 1 224 ? -4.408 -18.151 0.788 1.00 83.62 224 ALA A N 1
ATOM 1744 C CA . ALA A 1 224 ? -4.831 -19.473 0.350 1.00 83.62 224 ALA A CA 1
ATOM 1745 C C . ALA A 1 224 ? -3.644 -20.253 -0.229 1.00 83.62 224 ALA A C 1
ATOM 1747 O O . ALA A 1 224 ? -2.794 -19.672 -0.912 1.00 83.62 224 ALA A O 1
ATOM 1748 N N . ILE A 1 225 ? -3.603 -21.561 0.027 1.00 87.75 225 ILE A N 1
ATOM 1749 C CA . ILE A 1 225 ? -2.609 -22.481 -0.529 1.00 87.75 225 ILE A CA 1
ATOM 1750 C C . ILE A 1 225 ? -3.345 -23.655 -1.175 1.00 87.75 225 ILE A C 1
ATOM 1752 O O . ILE A 1 225 ? -4.049 -24.400 -0.501 1.00 87.75 225 ILE A O 1
ATOM 1756 N N . VAL A 1 226 ? -3.175 -23.813 -2.485 1.00 88.12 226 VAL A N 1
ATOM 1757 C CA . VAL A 1 226 ? -3.804 -24.856 -3.296 1.00 88.12 226 VAL A CA 1
ATOM 1758 C C . VAL A 1 226 ? -2.758 -25.913 -3.630 1.00 88.12 226 VAL A C 1
ATOM 1760 O O . VAL A 1 226 ? -1.736 -25.611 -4.250 1.00 88.12 226 VAL A O 1
ATOM 1763 N N . THR A 1 227 ? -3.001 -27.163 -3.243 1.00 88.62 227 THR A N 1
ATOM 1764 C CA . THR A 1 227 ? -2.123 -28.285 -3.598 1.00 88.62 227 THR A CA 1
ATOM 1765 C C . THR A 1 227 ? -2.590 -28.942 -4.891 1.00 88.62 227 THR A C 1
ATOM 1767 O O . THR A 1 227 ? -3.748 -29.332 -5.015 1.00 88.62 227 THR A O 1
ATOM 1770 N N . LEU A 1 228 ? -1.679 -29.077 -5.854 1.00 88.19 228 LEU A N 1
ATOM 1771 C CA . LEU A 1 228 ? -1.921 -29.698 -7.152 1.00 88.19 228 LEU A CA 1
ATOM 1772 C C . LEU A 1 228 ? -1.009 -30.919 -7.345 1.00 88.19 228 LEU A C 1
ATOM 1774 O O . LEU A 1 228 ? 0.133 -30.908 -6.884 1.00 88.19 228 LEU A O 1
ATOM 1778 N N . PRO A 1 229 ? -1.465 -31.963 -8.064 1.00 86.19 229 PRO A N 1
ATOM 1779 C CA . PRO A 1 229 ? -0.611 -33.103 -8.405 1.00 86.19 229 PRO A CA 1
ATOM 1780 C C . PRO A 1 229 ? 0.509 -32.715 -9.387 1.00 86.19 229 PRO A C 1
ATOM 1782 O O . PRO A 1 229 ? 1.610 -33.262 -9.334 1.00 86.19 229 PRO A O 1
ATOM 1785 N N . ALA A 1 230 ? 0.229 -31.766 -10.282 1.00 87.19 230 ALA A N 1
ATOM 1786 C CA . ALA A 1 230 ? 1.174 -31.150 -11.205 1.00 87.19 230 ALA A CA 1
ATOM 1787 C C . ALA A 1 230 ? 0.620 -29.796 -11.670 1.00 87.19 230 ALA A C 1
ATOM 1789 O O . ALA A 1 230 ? -0.597 -29.589 -11.662 1.00 87.19 230 ALA A O 1
ATOM 1790 N N . PHE A 1 231 ? 1.493 -28.886 -12.104 1.00 87.75 231 PHE A N 1
ATOM 1791 C CA . PHE A 1 231 ? 1.043 -27.623 -12.681 1.00 87.75 231 PHE A CA 1
ATOM 1792 C C . PHE A 1 231 ? 0.496 -27.804 -14.102 1.00 87.75 231 PHE A C 1
ATOM 1794 O O . PHE A 1 231 ? 1.086 -28.544 -14.894 1.00 87.75 231 PHE A O 1
ATOM 1801 N N . PRO A 1 232 ? -0.606 -27.116 -14.455 1.00 87.50 232 PRO A N 1
ATOM 1802 C CA . PRO A 1 232 ? -1.086 -27.083 -15.827 1.00 87.50 232 PRO A CA 1
ATOM 1803 C C . PRO A 1 232 ? -0.025 -26.438 -16.722 1.00 87.50 232 PRO A C 1
ATOM 1805 O O . PRO A 1 232 ? 0.577 -25.425 -16.364 1.00 87.50 232 PRO A O 1
ATOM 1808 N N . LEU A 1 233 ? 0.212 -27.033 -17.889 1.00 83.31 233 LEU A N 1
ATOM 1809 C CA . LEU A 1 233 ? 1.188 -26.553 -18.861 1.00 83.31 233 LEU A CA 1
ATOM 1810 C C . LEU A 1 233 ? 0.477 -26.098 -20.139 1.00 83.31 233 LEU A C 1
ATOM 1812 O O . LEU A 1 233 ? -0.465 -26.728 -20.611 1.00 83.31 233 LEU A O 1
ATOM 1816 N N . THR A 1 234 ? 0.980 -25.021 -20.730 1.00 72.31 234 THR A N 1
ATOM 1817 C CA . THR A 1 234 ? 0.676 -24.601 -22.100 1.00 72.31 234 THR A CA 1
ATOM 1818 C C . THR A 1 234 ? 1.169 -25.656 -23.105 1.00 72.31 234 THR A C 1
ATOM 1820 O O . THR A 1 234 ? 2.070 -26.434 -22.778 1.00 72.31 234 THR A O 1
ATOM 1823 N N . PRO A 1 235 ? 0.700 -25.640 -24.369 1.00 70.38 235 PRO A N 1
ATOM 1824 C CA . PRO A 1 235 ? 1.213 -26.532 -25.418 1.00 70.38 235 PRO A CA 1
ATOM 1825 C C . PRO A 1 235 ? 2.737 -26.466 -25.630 1.00 70.38 235 PRO A C 1
ATOM 1827 O O . PRO A 1 235 ? 3.333 -27.415 -26.125 1.00 70.38 235 PRO A O 1
ATOM 1830 N N . ASN A 1 236 ? 3.376 -25.364 -25.219 1.00 58.56 236 ASN A N 1
ATOM 1831 C CA . ASN A 1 236 ? 4.824 -25.155 -25.298 1.00 58.56 236 ASN A CA 1
ATOM 1832 C C . ASN A 1 236 ? 5.585 -25.634 -24.043 1.00 58.56 236 ASN A C 1
ATOM 1834 O O . ASN A 1 236 ? 6.754 -25.294 -23.875 1.00 58.56 236 ASN A O 1
ATOM 1838 N N . GLY A 1 237 ? 4.928 -26.346 -23.122 1.00 59.19 237 GLY A N 1
ATOM 1839 C CA . GLY A 1 237 ? 5.547 -26.891 -21.909 1.00 59.19 237 GLY A CA 1
ATOM 1840 C C . GLY A 1 237 ? 5.842 -25.868 -20.805 1.00 59.19 237 GLY A C 1
ATOM 1841 O O . GLY A 1 237 ? 6.474 -26.212 -19.813 1.00 59.19 237 GLY A O 1
ATOM 1842 N N . LYS A 1 238 ? 5.395 -2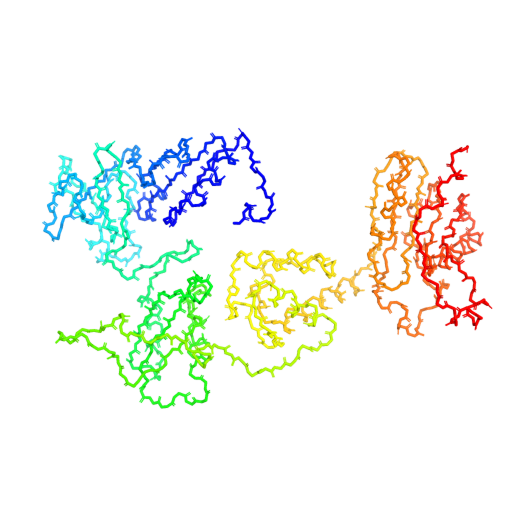4.612 -20.945 1.00 63.88 238 LYS A N 1
ATOM 1843 C CA . LYS A 1 238 ? 5.469 -23.593 -19.876 1.00 63.88 238 LYS A CA 1
ATOM 1844 C C . LYS A 1 238 ? 4.244 -23.666 -18.980 1.00 63.88 238 LYS A C 1
ATOM 1846 O O . LYS A 1 238 ? 3.173 -23.966 -19.493 1.00 63.88 238 LYS A O 1
ATOM 1851 N N . VAL A 1 239 ? 4.367 -23.301 -17.705 1.00 77.44 239 VAL A N 1
ATOM 1852 C CA . VAL A 1 239 ? 3.221 -23.270 -16.784 1.00 77.44 239 VAL A CA 1
ATOM 1853 C C . VAL A 1 239 ? 2.131 -22.310 -17.265 1.00 77.44 239 VAL A C 1
ATOM 1855 O O . VAL A 1 239 ? 2.392 -21.136 -17.539 1.00 77.44 239 VAL A O 1
ATOM 1858 N N . ASP A 1 240 ? 0.904 -22.819 -17.347 1.00 83.06 240 ASP A N 1
ATOM 1859 C CA . ASP A 1 240 ? -0.293 -22.067 -17.693 1.00 83.06 240 ASP A CA 1
ATOM 1860 C C . ASP A 1 240 ? -0.961 -21.507 -16.432 1.00 83.06 240 ASP A C 1
ATOM 1862 O O . ASP A 1 240 ? -1.771 -22.145 -15.762 1.00 83.06 240 ASP A O 1
ATOM 1866 N N . ARG A 1 241 ? -0.620 -20.259 -16.120 1.00 83.44 241 ARG A N 1
ATOM 1867 C CA . ARG A 1 241 ? -1.175 -19.519 -14.981 1.00 83.44 241 ARG A CA 1
ATOM 1868 C C . ARG A 1 241 ? -2.678 -19.236 -15.105 1.00 83.44 241 ARG A C 1
ATOM 1870 O O . ARG A 1 241 ? -3.338 -19.009 -14.089 1.00 83.44 241 ARG A O 1
ATOM 1877 N N . ASN A 1 242 ? -3.229 -19.239 -16.318 1.00 81.94 242 ASN A N 1
ATOM 1878 C CA . ASN A 1 242 ? -4.655 -18.995 -16.544 1.00 81.94 242 ASN A CA 1
ATOM 1879 C C . ASN A 1 242 ? -5.486 -20.258 -16.306 1.00 81.94 242 ASN A C 1
ATOM 1881 O O . ASN A 1 242 ? -6.647 -20.153 -15.929 1.00 81.94 242 ASN A O 1
ATOM 1885 N N . ALA A 1 243 ? -4.878 -21.435 -16.462 1.00 86.31 243 ALA A N 1
ATOM 1886 C CA . ALA A 1 243 ? -5.500 -22.726 -16.184 1.00 86.31 243 ALA A CA 1
ATOM 1887 C C . ALA A 1 243 ? -5.427 -23.150 -14.702 1.00 86.31 243 ALA A C 1
ATOM 1889 O O . ALA A 1 243 ? -5.911 -24.225 -14.348 1.00 86.31 243 ALA A O 1
ATOM 1890 N N . MET A 1 244 ? -4.815 -22.340 -13.827 1.00 88.94 244 MET A N 1
ATOM 1891 C CA . MET A 1 244 ? -4.762 -22.630 -12.390 1.00 88.94 244 MET A CA 1
ATOM 1892 C C . MET A 1 244 ? -6.166 -22.545 -11.769 1.00 88.94 244 MET A C 1
ATOM 1894 O O . MET A 1 244 ? -6.833 -21.523 -11.961 1.00 88.94 244 MET A O 1
ATOM 1898 N N . PRO A 1 245 ? -6.603 -23.557 -10.995 1.00 88.00 245 PRO A N 1
ATOM 1899 C CA . PRO A 1 245 ? -7.948 -23.591 -10.428 1.00 88.00 245 PRO A CA 1
ATOM 1900 C C . PRO A 1 245 ? -8.167 -22.486 -9.391 1.00 88.00 245 PRO A C 1
ATOM 1902 O O . PRO A 1 245 ? -7.223 -21.961 -8.794 1.00 88.00 245 PRO A O 1
ATOM 1905 N N . GLU A 1 246 ? -9.426 -22.134 -9.152 1.00 83.31 246 GLU A N 1
ATOM 1906 C CA . GLU A 1 246 ? -9.777 -21.228 -8.059 1.00 83.31 246 GLU A CA 1
ATOM 1907 C C . GLU A 1 246 ? -9.565 -21.910 -6.696 1.00 83.31 246 GLU A C 1
ATOM 1909 O O . GLU A 1 246 ? -9.851 -23.102 -6.566 1.00 83.31 246 GLU A O 1
ATOM 1914 N N . PRO A 1 247 ? -9.076 -21.184 -5.671 1.00 79.75 247 PRO A N 1
ATOM 1915 C CA . PRO A 1 247 ? -8.969 -21.726 -4.322 1.00 79.75 247 PRO A CA 1
ATOM 1916 C C . PRO A 1 247 ? -10.362 -22.011 -3.750 1.00 79.75 247 PRO A C 1
ATOM 1918 O O . PRO A 1 247 ? -11.235 -21.138 -3.737 1.00 79.75 247 PRO A O 1
ATOM 1921 N N . ASP A 1 248 ? -10.558 -23.226 -3.249 1.00 70.88 248 ASP A N 1
ATOM 1922 C CA . ASP A 1 248 ? -11.769 -23.619 -2.534 1.00 70.88 248 ASP A CA 1
ATOM 1923 C C . ASP A 1 248 ? -11.655 -23.332 -1.022 1.00 70.88 248 ASP A C 1
ATOM 1925 O O . ASP A 1 248 ? -10.639 -22.832 -0.535 1.00 70.88 248 ASP A O 1
ATOM 1929 N N . LEU A 1 249 ? -12.707 -23.637 -0.251 1.00 62.16 249 LEU A N 1
ATOM 1930 C CA . LEU A 1 249 ? -12.700 -23.424 1.204 1.00 62.16 249 LEU A CA 1
ATOM 1931 C C . LEU A 1 249 ? -11.619 -24.253 1.916 1.00 62.16 249 LEU A C 1
ATOM 1933 O O . LEU A 1 249 ? -11.139 -23.827 2.959 1.00 62.16 249 LEU A O 1
ATOM 1937 N N . THR A 1 250 ? -11.212 -25.397 1.354 1.00 59.91 250 THR A N 1
ATOM 1938 C CA . THR A 1 250 ? -10.153 -26.250 1.924 1.00 59.91 250 THR A CA 1
ATOM 1939 C C . THR A 1 250 ? -8.749 -25.702 1.670 1.00 59.91 250 THR A C 1
ATOM 1941 O O . THR A 1 250 ? -7.819 -25.994 2.417 1.00 59.91 250 THR A O 1
ATOM 1944 N N . SER A 1 251 ? -8.616 -24.858 0.646 1.00 62.50 251 SER A N 1
ATOM 1945 C CA . SER A 1 251 ? -7.396 -24.127 0.301 1.00 62.50 251 SER A CA 1
ATOM 1946 C C . SER A 1 251 ? -7.186 -22.891 1.182 1.00 62.50 251 SER A C 1
ATOM 1948 O O . SER A 1 251 ? -6.105 -22.300 1.186 1.00 62.50 251 SER A O 1
ATOM 1950 N N . LEU A 1 252 ? -8.218 -22.469 1.916 1.00 65.25 252 LEU A N 1
ATOM 1951 C CA . LEU A 1 252 ? -8.130 -21.403 2.906 1.00 65.25 252 LEU A CA 1
ATOM 1952 C C . LEU A 1 252 ? -7.657 -21.977 4.241 1.00 65.25 252 LEU A C 1
ATOM 1954 O O . LEU A 1 252 ? -7.903 -23.134 4.570 1.00 65.25 252 LEU A O 1
ATOM 1958 N N . ALA A 1 253 ? -6.981 -21.152 5.037 1.00 56.72 253 ALA A N 1
ATOM 1959 C CA . ALA A 1 253 ? -6.601 -21.504 6.401 1.00 56.72 253 ALA A CA 1
ATOM 1960 C C . ALA A 1 253 ? -7.839 -21.508 7.321 1.00 56.72 253 ALA A C 1
ATOM 1962 O O . ALA A 1 253 ? -7.936 -20.713 8.247 1.00 56.72 253 ALA A O 1
ATOM 1963 N N . THR A 1 254 ? -8.830 -22.364 7.064 1.00 54.75 254 THR A N 1
ATOM 1964 C CA . THR A 1 254 ? -9.931 -22.569 8.007 1.00 54.75 254 THR A CA 1
ATOM 1965 C C . THR A 1 254 ? -9.425 -23.440 9.143 1.00 54.75 254 THR A C 1
ATOM 1967 O O . THR A 1 254 ? -9.280 -24.655 9.008 1.00 54.75 254 THR A O 1
ATOM 1970 N N . ARG A 1 255 ? -9.123 -22.798 10.270 1.00 59.31 255 ARG A N 1
ATOM 1971 C CA . ARG A 1 255 ? -8.947 -23.473 11.558 1.00 59.31 255 ARG A CA 1
ATOM 1972 C C . ARG A 1 255 ? -10.261 -24.189 11.903 1.00 59.31 255 ARG A C 1
ATOM 1974 O O . ARG A 1 255 ? -11.332 -23.728 11.509 1.00 59.31 255 ARG A O 1
ATOM 1981 N N . GLU A 1 256 ? -10.201 -25.318 12.614 1.00 63.94 256 GLU A N 1
ATOM 1982 C CA . GLU A 1 256 ? -11.424 -25.982 13.086 1.00 63.94 256 GLU A CA 1
ATOM 1983 C C . GLU A 1 256 ? -12.305 -24.978 13.838 1.00 63.94 256 GLU A C 1
ATOM 1985 O O . GLU A 1 256 ? -11.835 -24.252 14.720 1.00 63.94 256 GLU A O 1
ATOM 1990 N N . TYR A 1 257 ? -13.587 -24.922 13.469 1.00 71.00 257 TYR A N 1
ATOM 1991 C CA . TYR A 1 257 ? -14.514 -23.972 14.063 1.00 71.00 257 TYR A CA 1
ATOM 1992 C C . TYR A 1 257 ? -14.683 -24.256 15.558 1.00 71.00 257 TYR A C 1
ATOM 1994 O O . TYR A 1 257 ? -15.213 -25.291 15.964 1.00 71.00 257 TYR A O 1
ATOM 2002 N N . ALA A 1 258 ? -14.300 -23.281 16.374 1.00 77.38 258 ALA A N 1
ATOM 2003 C CA . ALA A 1 258 ? -14.587 -23.249 17.796 1.00 77.38 258 ALA A CA 1
ATOM 2004 C C . ALA A 1 258 ? -15.405 -21.993 18.109 1.00 77.38 258 ALA A C 1
ATOM 2006 O O . ALA A 1 258 ? -14.969 -20.879 17.824 1.00 77.38 258 ALA A O 1
ATOM 2007 N N . ALA A 1 259 ? -16.588 -22.166 18.701 1.00 77.69 259 ALA A N 1
ATOM 2008 C CA . ALA A 1 259 ? -17.492 -21.052 18.982 1.00 77.69 259 ALA A CA 1
ATOM 2009 C C . ALA A 1 259 ? -16.856 -20.015 19.938 1.00 77.69 259 ALA A C 1
ATOM 2011 O O . ALA A 1 259 ? -16.194 -20.426 20.901 1.00 77.69 259 ALA A O 1
ATOM 2012 N N . PRO A 1 260 ? -17.070 -18.702 19.707 1.00 84.19 260 PRO A N 1
ATOM 2013 C CA . PRO A 1 260 ? -16.726 -17.638 20.653 1.00 84.19 260 PRO A CA 1
ATOM 2014 C C . PRO A 1 260 ? -17.245 -17.923 22.067 1.00 84.19 260 PRO A C 1
ATOM 2016 O O . PRO A 1 260 ? -18.361 -18.414 22.243 1.00 84.19 260 PRO A O 1
ATOM 2019 N N . LYS A 1 261 ? -16.431 -17.634 23.085 1.00 80.88 261 LYS A N 1
ATOM 2020 C CA . LYS A 1 261 ? -16.745 -17.856 24.501 1.00 80.88 261 LYS A CA 1
ATOM 2021 C C . LYS A 1 261 ? -16.729 -16.550 25.288 1.00 80.88 261 LYS A C 1
ATOM 2023 O O . LYS A 1 261 ? -15.707 -15.877 25.367 1.00 80.88 261 LYS A O 1
ATOM 2028 N N . GLY A 1 262 ? -17.834 -16.273 25.974 1.00 72.88 262 GLY A N 1
ATOM 2029 C CA . GLY A 1 262 ? -17.988 -15.065 26.782 1.00 72.88 262 GLY A CA 1
ATOM 2030 C C . GLY A 1 262 ? -18.310 -13.829 25.942 1.00 72.88 262 GLY A C 1
ATOM 2031 O O . GLY A 1 262 ? -18.171 -13.829 24.721 1.00 72.88 262 GLY A O 1
ATOM 2032 N N . HIS A 1 263 ? -18.753 -12.773 26.621 1.00 73.50 263 HIS A N 1
ATOM 2033 C CA . HIS A 1 263 ? -19.298 -11.569 25.992 1.00 73.50 263 HIS A CA 1
ATOM 2034 C C . HIS A 1 263 ? -18.304 -10.867 25.047 1.00 73.50 263 HIS A C 1
ATOM 2036 O O . HIS A 1 263 ? -18.687 -10.517 23.936 1.00 73.50 263 HIS A O 1
ATOM 2042 N N . VAL A 1 264 ? -17.023 -10.742 25.426 1.00 78.50 264 VAL A N 1
ATOM 2043 C CA . VAL A 1 264 ? -16.000 -10.090 24.582 1.00 78.50 264 VAL A CA 1
ATOM 2044 C C . VAL A 1 264 ? -15.742 -10.865 23.286 1.00 78.50 264 VAL A C 1
ATOM 2046 O O . VAL A 1 264 ? -15.751 -10.268 22.215 1.00 78.50 264 VAL A O 1
ATOM 2049 N N . GLU A 1 265 ? -15.538 -12.191 23.348 1.00 85.75 265 GLU A N 1
ATOM 2050 C CA . GLU A 1 265 ? -15.327 -12.991 22.128 1.00 85.75 265 GLU A CA 1
ATOM 2051 C C . GLU A 1 265 ? -16.572 -12.932 21.217 1.00 85.75 265 GLU A C 1
ATOM 2053 O O . GLU A 1 265 ? -16.431 -12.863 19.998 1.00 85.75 265 GLU A O 1
ATOM 2058 N N . MET A 1 266 ? -17.784 -12.933 21.789 1.00 79.75 266 MET A N 1
ATOM 2059 C CA . MET A 1 266 ? -19.038 -12.838 21.027 1.00 79.75 266 MET A CA 1
ATOM 2060 C C . MET A 1 266 ? -19.199 -11.481 20.328 1.00 79.75 266 MET A C 1
ATOM 2062 O O . MET A 1 266 ? -19.467 -11.457 19.131 1.00 79.75 266 MET A O 1
ATOM 2066 N N . ALA A 1 267 ? -18.963 -10.371 21.034 1.00 79.56 267 ALA A N 1
ATOM 2067 C CA . ALA A 1 267 ? -19.025 -9.030 20.451 1.00 79.56 267 ALA A CA 1
ATOM 2068 C C . ALA A 1 267 ? -17.986 -8.845 19.332 1.00 79.56 267 ALA A C 1
ATOM 2070 O O . ALA A 1 267 ? -18.303 -8.338 18.258 1.00 79.56 267 ALA A O 1
ATOM 2071 N N . LEU A 1 268 ? -16.752 -9.322 19.541 1.00 85.56 268 LEU A N 1
ATOM 2072 C CA . LEU A 1 268 ? -15.723 -9.306 18.498 1.00 85.56 268 LEU A CA 1
ATOM 2073 C C . LEU A 1 268 ? -16.139 -10.119 17.270 1.00 85.56 268 LEU A C 1
ATOM 2075 O O . LEU A 1 268 ? -15.947 -9.659 16.146 1.00 85.56 268 LEU A O 1
ATOM 2079 N N . ALA A 1 269 ? -16.716 -11.307 17.470 1.00 83.81 269 ALA A N 1
ATOM 2080 C CA . ALA A 1 269 ? -17.171 -12.150 16.371 1.00 83.81 269 ALA A CA 1
ATOM 2081 C C . ALA A 1 269 ? -18.250 -11.455 15.531 1.00 83.81 269 ALA A C 1
ATOM 2083 O O . ALA A 1 269 ? -18.161 -11.490 14.306 1.00 83.81 269 ALA A O 1
ATOM 2084 N N . GLU A 1 270 ? -19.213 -10.778 16.163 1.00 83.88 270 GLU A N 1
ATOM 2085 C CA . GLU A 1 270 ? -20.259 -10.020 15.463 1.00 83.88 270 GLU A CA 1
ATOM 2086 C C . GLU A 1 270 ? -19.677 -8.868 14.633 1.00 83.88 270 GLU A C 1
ATOM 2088 O O . GLU A 1 270 ? -20.005 -8.729 13.451 1.00 83.88 270 GLU A O 1
ATOM 2093 N N . ILE A 1 271 ? -18.752 -8.091 15.210 1.00 84.69 271 ILE A N 1
ATOM 2094 C CA . ILE A 1 271 ? -18.065 -7.004 14.497 1.00 84.69 271 ILE A CA 1
ATOM 2095 C C . ILE A 1 271 ? -17.293 -7.563 13.290 1.00 84.69 271 ILE A C 1
ATOM 2097 O O . ILE A 1 271 ? -17.367 -7.016 12.188 1.00 84.69 271 ILE A O 1
ATOM 2101 N N . TRP A 1 272 ? -16.579 -8.680 13.462 1.00 88.38 272 TRP A N 1
ATOM 2102 C CA . TRP A 1 272 ? -15.830 -9.320 12.378 1.00 88.38 272 TRP A CA 1
ATOM 2103 C C . TRP A 1 272 ? -16.748 -9.863 11.282 1.00 88.38 272 TRP A C 1
ATOM 2105 O O . TRP A 1 272 ? -16.447 -9.676 10.107 1.00 88.38 272 TRP A O 1
ATOM 2115 N N . GLN A 1 273 ? -17.869 -10.500 11.632 1.00 81.31 273 GLN A N 1
ATOM 2116 C CA . GLN A 1 273 ? -18.846 -10.996 10.656 1.00 81.31 273 GLN A CA 1
ATOM 2117 C C . GLN A 1 273 ? -19.376 -9.861 9.777 1.00 81.31 273 GLN A C 1
ATOM 2119 O O . GLN A 1 273 ? -19.428 -10.002 8.555 1.00 81.31 273 GLN A O 1
ATOM 2124 N N . GLN A 1 274 ? -19.721 -8.725 10.387 1.00 78.69 274 GLN A N 1
ATOM 2125 C CA . GLN A 1 274 ? -20.216 -7.552 9.667 1.00 78.69 274 GLN A CA 1
ATOM 2126 C C . GLN A 1 274 ? -19.142 -6.923 8.772 1.00 78.69 274 GLN A C 1
ATOM 2128 O O . GLN A 1 274 ? -19.431 -6.567 7.632 1.00 78.69 274 GLN A O 1
ATOM 2133 N N . LEU A 1 275 ? -17.906 -6.801 9.266 1.00 81.19 275 LEU A N 1
ATOM 2134 C CA . LEU A 1 275 ? -16.811 -6.168 8.526 1.00 81.19 275 LEU A CA 1
ATOM 2135 C C . LEU A 1 275 ? -16.270 -7.028 7.385 1.00 81.19 275 LEU A C 1
ATOM 2137 O O . LEU A 1 275 ? -15.950 -6.496 6.327 1.00 81.19 275 LEU A O 1
ATOM 2141 N N . LEU A 1 276 ? -16.140 -8.334 7.611 1.00 75.50 276 LEU A N 1
ATOM 2142 C CA . LEU A 1 276 ? -15.539 -9.275 6.664 1.00 75.50 276 LEU A CA 1
ATOM 2143 C C . LEU A 1 276 ? -16.581 -9.914 5.733 1.00 75.50 276 LEU A C 1
ATOM 2145 O O . LEU A 1 276 ? -16.219 -10.627 4.804 1.00 75.50 276 LEU A O 1
ATOM 2149 N N . GLY A 1 277 ? -17.879 -9.708 5.987 1.00 70.00 277 GLY A N 1
ATOM 2150 C CA . GLY A 1 277 ? -18.959 -10.308 5.197 1.00 70.00 277 GLY A CA 1
ATOM 2151 C C . GLY A 1 277 ? -19.032 -11.836 5.313 1.00 70.00 277 GLY A C 1
ATOM 2152 O O . GLY A 1 277 ? -19.561 -12.502 4.421 1.00 70.00 277 GLY A O 1
ATOM 2153 N N . VAL A 1 278 ? -18.496 -12.411 6.393 1.00 74.56 278 VAL A N 1
ATOM 2154 C CA . VAL A 1 278 ? -18.464 -13.863 6.620 1.00 74.56 278 VAL A CA 1
ATOM 2155 C C . VAL A 1 278 ? -19.624 -14.312 7.506 1.00 74.56 278 VAL A C 1
ATOM 2157 O O . VAL A 1 278 ? -20.001 -13.651 8.469 1.00 74.56 278 VAL A O 1
ATOM 2160 N N . SER A 1 279 ? -20.188 -15.485 7.205 1.00 72.00 279 SER A N 1
ATOM 2161 C CA . SER A 1 279 ? -21.355 -16.004 7.936 1.00 72.00 279 SER A CA 1
ATOM 2162 C C . SER A 1 279 ? -21.039 -16.441 9.369 1.00 72.00 279 SER A C 1
ATOM 2164 O O . SER A 1 279 ? -21.909 -16.377 10.237 1.00 72.00 279 SER A O 1
ATOM 2166 N N . ARG A 1 280 ? -19.811 -16.893 9.644 1.00 78.06 280 ARG A N 1
ATOM 2167 C CA . ARG A 1 280 ? -19.366 -17.373 10.960 1.00 78.06 280 ARG A CA 1
ATOM 2168 C C . ARG A 1 280 ? -17.920 -16.972 11.212 1.00 78.06 280 ARG A C 1
ATOM 2170 O O . ARG A 1 280 ? -17.103 -17.075 10.305 1.00 78.06 280 ARG A O 1
ATOM 2177 N N . VAL A 1 281 ? -17.637 -16.586 12.455 1.00 81.69 281 VAL A N 1
ATOM 2178 C CA . VAL A 1 281 ? -16.285 -16.343 12.972 1.00 81.69 281 VAL A CA 1
ATOM 2179 C C . VAL A 1 281 ? -16.092 -17.197 14.225 1.00 81.69 281 VAL A C 1
ATOM 2181 O O . VAL A 1 281 ? -16.898 -17.162 15.158 1.00 81.69 281 VAL A O 1
ATOM 2184 N N . GLY A 1 282 ? -15.059 -18.028 14.214 1.00 83.44 282 GLY A N 1
ATOM 2185 C CA . GLY A 1 282 ? -14.602 -18.846 15.326 1.00 83.44 282 GLY A CA 1
ATOM 2186 C C . GLY A 1 282 ? -13.596 -18.111 16.210 1.00 83.44 282 GLY A C 1
ATOM 2187 O O . GLY A 1 282 ? -12.889 -17.199 15.796 1.00 83.44 282 GLY A O 1
ATOM 2188 N N . ARG A 1 283 ? -13.472 -18.546 17.462 1.00 88.81 283 ARG A N 1
ATOM 2189 C CA . ARG A 1 283 ? -12.571 -17.929 18.449 1.00 88.81 283 ARG A CA 1
ATOM 2190 C C . ARG A 1 283 ? -11.083 -18.064 18.125 1.00 88.81 283 ARG A C 1
ATOM 2192 O O . ARG A 1 283 ? -10.243 -17.349 18.671 1.00 88.81 283 ARG A O 1
ATOM 2199 N N . THR A 1 284 ? -10.742 -19.062 17.325 1.00 85.44 284 THR A N 1
ATOM 2200 C CA . THR A 1 284 ? -9.383 -19.335 16.866 1.00 85.44 284 THR A CA 1
ATOM 2201 C C . THR A 1 284 ? -9.092 -18.661 15.539 1.00 85.44 284 THR A C 1
ATOM 2203 O O . THR A 1 284 ? -7.931 -18.684 15.139 1.00 85.44 284 THR A O 1
ATOM 2206 N N . ASP A 1 285 ? -10.088 -18.049 14.896 1.00 81.12 285 ASP A N 1
ATOM 2207 C CA . ASP A 1 285 ? -9.919 -17.396 13.607 1.00 81.12 285 ASP A CA 1
ATOM 2208 C C . ASP A 1 285 ? -9.028 -16.168 13.733 1.00 81.12 285 ASP A C 1
ATOM 2210 O O . ASP A 1 285 ? -8.979 -15.482 14.760 1.00 81.12 285 ASP A O 1
ATOM 2214 N N . HIS A 1 286 ? -8.303 -15.918 12.654 1.00 82.94 286 HIS A N 1
ATOM 2215 C CA . HIS A 1 286 ? -7.343 -14.842 12.544 1.00 82.94 286 HIS A CA 1
ATOM 2216 C C . HIS A 1 286 ? -7.871 -13.789 11.576 1.00 82.94 286 HIS A C 1
ATOM 2218 O O . HIS A 1 286 ? -8.283 -14.110 10.461 1.00 82.94 286 HIS A O 1
ATOM 2224 N N . PHE A 1 287 ? -7.826 -12.523 11.979 1.00 82.81 287 PHE A N 1
ATOM 2225 C CA . PHE A 1 287 ? -8.483 -11.427 11.268 1.00 82.81 287 PHE A CA 1
ATOM 2226 C C . PHE A 1 287 ? -8.046 -11.346 9.804 1.00 82.81 287 PHE A C 1
ATOM 2228 O O . PHE A 1 287 ? -8.865 -11.355 8.888 1.00 82.81 287 PHE A O 1
ATOM 2235 N N . PHE A 1 288 ? -6.732 -11.358 9.585 1.00 74.25 288 PHE A N 1
ATOM 2236 C CA . PHE A 1 288 ? -6.141 -11.291 8.252 1.00 74.25 288 PHE A CA 1
ATOM 2237 C C . PHE A 1 288 ? -6.270 -12.607 7.458 1.00 74.25 288 PHE A C 1
ATOM 2239 O O . PHE A 1 288 ? -6.164 -12.596 6.234 1.00 74.25 288 PHE A O 1
ATOM 2246 N N . GLU A 1 289 ? -6.532 -13.748 8.119 1.00 72.75 289 GLU A N 1
ATOM 2247 C CA . GLU A 1 289 ? -6.818 -15.021 7.426 1.00 72.75 289 GLU A CA 1
ATOM 2248 C C . GLU A 1 289 ? -8.219 -15.002 6.811 1.00 72.75 289 GLU A C 1
ATOM 2250 O O . GLU A 1 289 ? -8.411 -15.514 5.712 1.00 72.75 289 GLU A O 1
ATOM 2255 N N . LEU A 1 290 ? -9.173 -14.355 7.485 1.00 70.62 290 LEU A N 1
ATOM 2256 C CA . LEU A 1 290 ? -10.553 -14.202 7.028 1.00 70.62 290 LEU A CA 1
ATOM 2257 C C . LEU A 1 290 ? -10.748 -13.065 6.004 1.00 70.62 290 LEU A C 1
ATOM 2259 O O . LEU A 1 290 ? -11.879 -12.678 5.731 1.00 70.62 290 LEU A O 1
ATOM 2263 N N . GLY A 1 291 ? -9.663 -12.529 5.437 1.00 65.38 291 GLY A N 1
ATOM 2264 C CA . GLY A 1 291 ? -9.705 -11.444 4.448 1.00 65.38 291 GLY A CA 1
ATOM 2265 C C . GLY A 1 291 ? -9.450 -10.050 5.023 1.00 65.38 291 GLY A C 1
ATOM 2266 O O . GLY A 1 291 ? -9.315 -9.097 4.262 1.00 65.38 291 GLY A O 1
ATOM 2267 N N . GLY A 1 292 ? -9.283 -9.919 6.344 1.00 71.44 292 GLY A N 1
ATOM 2268 C CA . GLY A 1 292 ? -8.924 -8.656 6.982 1.00 71.44 292 GLY A CA 1
ATOM 2269 C C . GLY A 1 292 ? -7.668 -8.022 6.375 1.00 71.44 292 GLY A C 1
ATOM 2270 O O . GLY A 1 292 ? -6.732 -8.695 5.938 1.00 71.44 292 GLY A O 1
ATOM 2271 N N . HIS A 1 293 ? -7.636 -6.694 6.347 1.00 69.12 293 HIS A N 1
ATOM 2272 C CA . HIS A 1 293 ? -6.508 -5.904 5.854 1.00 69.12 293 HIS A CA 1
ATOM 2273 C C . HIS A 1 293 ? -6.445 -4.558 6.564 1.00 69.12 293 HIS A C 1
ATOM 2275 O O . HIS A 1 293 ? -7.357 -4.226 7.309 1.00 69.12 293 HIS A O 1
ATOM 2281 N N . SER A 1 294 ? -5.400 -3.756 6.339 1.00 64.94 294 SER A N 1
ATOM 2282 C CA . SER A 1 294 ? -5.142 -2.532 7.119 1.00 64.94 294 SER A CA 1
ATOM 2283 C C . SER A 1 294 ? -6.319 -1.547 7.177 1.00 64.94 294 SER A C 1
ATOM 2285 O O . SER A 1 294 ? -6.505 -0.867 8.179 1.00 64.94 294 SER A O 1
ATOM 2287 N N . LEU A 1 295 ? -7.147 -1.483 6.133 1.00 68.06 295 LEU A N 1
ATOM 2288 C CA . LEU A 1 295 ? -8.350 -0.647 6.119 1.00 68.06 295 LEU A CA 1
ATOM 2289 C C . LEU A 1 295 ? -9.502 -1.278 6.920 1.00 68.06 295 LEU A C 1
ATOM 2291 O O . LEU A 1 295 ? -10.114 -0.589 7.732 1.00 68.06 295 LEU A O 1
ATOM 2295 N N . LEU A 1 296 ? -9.762 -2.581 6.765 1.00 75.94 296 LEU A N 1
ATOM 2296 C CA . LEU A 1 296 ? -10.727 -3.289 7.617 1.00 75.94 296 LEU A CA 1
ATOM 2297 C C . LEU A 1 296 ? -10.277 -3.313 9.083 1.00 75.94 296 LEU A C 1
ATOM 2299 O O . LEU A 1 296 ? -11.114 -3.252 9.970 1.00 75.94 296 LEU A O 1
ATOM 2303 N N . ALA A 1 297 ? -8.971 -3.331 9.341 1.00 77.12 297 ALA A N 1
ATOM 2304 C CA . ALA A 1 297 ? -8.368 -3.240 10.664 1.00 77.12 297 ALA A CA 1
ATOM 2305 C C . ALA A 1 297 ? -8.686 -1.908 11.355 1.00 77.12 297 ALA A C 1
ATOM 2307 O O . ALA A 1 297 ? -9.038 -1.902 12.529 1.00 77.12 297 ALA A O 1
ATOM 2308 N N . LEU A 1 298 ? -8.607 -0.784 10.635 1.00 73.06 298 LEU A N 1
ATOM 2309 C CA . LEU A 1 298 ? -8.994 0.522 11.179 1.00 73.06 298 LEU A CA 1
ATOM 2310 C C . LEU A 1 298 ? -10.484 0.565 11.525 1.00 73.06 298 LEU A C 1
ATOM 2312 O O . LEU A 1 298 ? -10.840 0.978 12.623 1.00 73.06 298 LEU A O 1
ATOM 2316 N N . ARG A 1 299 ? -11.344 0.059 10.632 1.00 75.75 299 ARG A N 1
ATOM 2317 C CA . ARG A 1 299 ? -12.787 -0.044 10.907 1.00 75.75 299 ARG A CA 1
ATOM 2318 C C . ARG A 1 299 ? -13.092 -0.992 12.065 1.00 75.75 299 ARG A C 1
ATOM 2320 O O . ARG A 1 299 ? -13.994 -0.729 12.850 1.00 75.75 299 ARG A O 1
ATOM 2327 N N . LEU A 1 300 ? -12.332 -2.080 12.180 1.00 83.88 300 LEU A N 1
ATOM 2328 C CA . LEU A 1 300 ? -12.419 -3.006 13.300 1.00 83.88 300 LEU A CA 1
ATOM 2329 C C . LEU A 1 300 ? -12.100 -2.293 14.610 1.00 83.88 300 LEU A C 1
ATOM 2331 O O . LEU A 1 300 ? -12.854 -2.434 15.562 1.00 83.88 300 LEU A O 1
ATOM 2335 N N . ILE A 1 301 ? -11.026 -1.506 14.653 1.00 78.50 301 ILE A N 1
ATOM 2336 C CA . ILE A 1 301 ? -10.646 -0.734 15.840 1.00 78.50 301 ILE A CA 1
ATOM 2337 C C . ILE A 1 301 ? -11.733 0.274 16.210 1.00 78.50 301 ILE A C 1
ATOM 2339 O O . ILE A 1 301 ? -12.120 0.341 17.370 1.00 78.50 301 ILE A O 1
ATOM 2343 N N . GLU A 1 302 ? -12.264 1.019 15.240 1.00 73.38 302 GLU A N 1
ATOM 2344 C CA . GLU A 1 302 ? -13.373 1.950 15.481 1.00 73.38 302 GLU A CA 1
ATOM 2345 C C . GLU A 1 302 ? -14.606 1.224 16.036 1.00 73.38 302 GLU A C 1
ATOM 2347 O O . GLU A 1 302 ? -15.182 1.665 17.030 1.00 73.38 302 GLU A O 1
ATOM 2352 N N . GLY A 1 303 ? -14.970 0.078 15.452 1.00 74.75 303 GLY A N 1
ATOM 2353 C CA . GLY A 1 303 ? -16.079 -0.754 15.920 1.00 74.75 303 GLY A CA 1
ATOM 2354 C C . GLY A 1 303 ? -15.854 -1.321 17.323 1.00 74.75 303 GLY A C 1
ATOM 2355 O O . GLY A 1 303 ? -16.766 -1.286 18.147 1.00 74.75 303 GLY A O 1
ATOM 2356 N N . ILE A 1 304 ? -14.641 -1.794 17.624 1.00 78.38 304 ILE A N 1
ATOM 2357 C CA . ILE A 1 304 ? -14.244 -2.279 18.954 1.00 78.38 304 ILE A CA 1
ATOM 2358 C C . ILE A 1 304 ? -14.350 -1.151 19.977 1.00 78.38 304 ILE A C 1
ATOM 2360 O O . ILE A 1 304 ? -14.997 -1.325 21.006 1.00 78.38 304 ILE A O 1
ATOM 2364 N N . ASN A 1 305 ? -13.761 0.009 19.685 1.00 73.06 305 ASN A N 1
ATOM 2365 C CA . ASN A 1 305 ? -13.733 1.141 20.606 1.00 73.06 305 ASN A CA 1
ATOM 2366 C C . ASN A 1 305 ? -15.148 1.679 20.865 1.00 73.06 305 ASN A C 1
ATOM 2368 O O . ASN A 1 305 ? -15.484 1.994 22.003 1.00 73.06 305 ASN A O 1
ATOM 2372 N N . ALA A 1 306 ? -16.001 1.727 19.836 1.00 68.00 306 ALA A N 1
ATOM 2373 C CA . ALA A 1 306 ? -17.395 2.144 19.971 1.00 68.00 306 ALA A CA 1
ATOM 2374 C C . ALA A 1 306 ? -18.252 1.131 20.750 1.00 68.00 306 ALA A C 1
ATOM 2376 O O . ALA A 1 306 ? -19.077 1.530 21.563 1.00 68.00 306 ALA A O 1
ATOM 2377 N N . THR A 1 307 ? -18.059 -0.171 20.516 1.00 67.31 307 THR A N 1
ATOM 2378 C CA . THR A 1 307 ? -18.910 -1.225 21.102 1.00 67.31 307 THR A CA 1
ATOM 2379 C C . THR A 1 307 ? -18.491 -1.592 22.523 1.00 67.31 307 THR A C 1
ATOM 2381 O O . THR A 1 307 ? -19.339 -1.887 23.360 1.00 67.31 307 THR A O 1
ATOM 2384 N N . LEU A 1 308 ? -17.184 -1.605 22.797 1.00 67.25 308 LEU A N 1
ATOM 2385 C CA . LEU A 1 308 ? -16.622 -2.067 24.068 1.00 67.25 308 LEU A CA 1
ATOM 2386 C C . LEU A 1 308 ? -16.107 -0.924 24.953 1.00 67.25 308 LEU A C 1
ATOM 2388 O O . LEU A 1 308 ? -15.737 -1.178 26.093 1.00 67.25 308 LEU A O 1
ATOM 2392 N N . GLY A 1 309 ? -16.074 0.321 24.463 1.00 63.41 309 GLY A N 1
ATOM 2393 C CA . GLY A 1 309 ? -15.633 1.479 25.252 1.00 63.41 309 GLY A CA 1
ATOM 2394 C C . GLY A 1 309 ? -14.149 1.451 25.640 1.00 63.41 309 GLY A C 1
ATOM 2395 O O . GLY A 1 309 ? -13.753 2.104 26.601 1.00 63.41 309 GLY A O 1
ATOM 2396 N N . VAL A 1 310 ? -13.337 0.685 24.912 1.00 70.50 310 VAL A N 1
ATOM 2397 C CA . VAL A 1 310 ? -11.896 0.496 25.141 1.00 70.50 310 VAL A CA 1
ATOM 2398 C C . VAL A 1 310 ? -11.067 1.339 24.173 1.00 70.50 310 VAL A C 1
ATOM 2400 O O . VAL A 1 310 ? -11.546 1.727 23.109 1.00 70.50 310 VAL A O 1
ATOM 2403 N N . GLU A 1 311 ? -9.800 1.588 24.505 1.00 67.00 311 GLU A N 1
ATOM 2404 C CA . GLU A 1 311 ? -8.821 2.150 23.569 1.00 67.00 311 GLU A CA 1
ATOM 2405 C C . GLU A 1 311 ? -7.959 1.017 22.993 1.00 67.00 311 GLU A C 1
ATOM 2407 O O . GLU A 1 311 ? -6.894 0.681 23.513 1.00 67.00 311 GLU A O 1
ATOM 2412 N N . PHE A 1 312 ? -8.441 0.382 21.922 1.00 74.94 312 PHE A N 1
ATOM 2413 C CA . PHE A 1 312 ? -7.691 -0.645 21.206 1.00 74.94 312 PHE A CA 1
ATOM 2414 C C . PHE A 1 312 ? -6.840 -0.003 20.106 1.00 74.94 312 PHE A C 1
ATOM 2416 O O . PHE A 1 312 ? -7.350 0.755 19.278 1.00 74.94 312 PHE A O 1
ATOM 2423 N N . ALA A 1 313 ? -5.533 -0.280 20.078 1.00 73.94 313 ALA A N 1
ATOM 2424 C CA . ALA A 1 313 ? -4.639 0.305 19.084 1.00 73.94 313 ALA A CA 1
ATOM 2425 C C . ALA A 1 313 ? -4.363 -0.654 17.921 1.00 73.94 313 ALA A C 1
ATOM 2427 O O . ALA A 1 313 ? -4.331 -1.875 18.066 1.00 73.94 313 ALA A O 1
ATOM 2428 N N . LEU A 1 314 ? -4.031 -0.088 16.756 1.00 71.69 314 LEU A N 1
ATOM 2429 C CA . LEU A 1 314 ? -3.668 -0.866 15.566 1.00 71.69 314 LEU A CA 1
ATOM 2430 C C . LEU A 1 314 ? -2.491 -1.814 15.811 1.00 71.69 314 LEU A C 1
ATOM 2432 O O . LEU A 1 314 ? -2.483 -2.938 15.321 1.00 71.69 314 LEU A O 1
ATOM 2436 N N . ARG A 1 315 ? -1.518 -1.387 16.617 1.00 72.88 315 ARG A N 1
ATOM 2437 C CA . ARG A 1 315 ? -0.389 -2.228 17.028 1.00 72.88 315 ARG A CA 1
ATOM 2438 C C . ARG A 1 315 ? -0.847 -3.497 17.755 1.00 72.88 315 ARG A C 1
ATOM 2440 O O . ARG A 1 315 ? -0.227 -4.540 17.574 1.00 72.88 315 ARG A O 1
ATOM 2447 N N . ASP A 1 316 ? -1.906 -3.415 18.555 1.00 77.44 316 ASP A N 1
ATOM 2448 C CA . ASP A 1 316 ? -2.373 -4.532 19.377 1.00 77.44 316 ASP A CA 1
ATOM 2449 C C . ASP A 1 316 ? -3.079 -5.585 18.509 1.00 77.44 316 ASP A C 1
ATOM 2451 O O . ASP A 1 316 ? -2.848 -6.781 18.692 1.00 77.44 316 ASP A O 1
ATOM 2455 N N . LEU A 1 317 ? -3.808 -5.147 17.472 1.00 79.56 317 LEU A N 1
ATOM 2456 C CA . LEU A 1 317 ? -4.349 -6.027 16.429 1.00 79.56 317 LEU A CA 1
ATOM 2457 C C . LEU A 1 317 ? -3.251 -6.831 15.723 1.00 79.56 317 LEU A C 1
ATOM 2459 O O . LEU A 1 317 ? -3.377 -8.044 15.593 1.00 79.56 317 LEU A O 1
ATOM 2463 N N . PHE A 1 318 ? -2.182 -6.170 15.269 1.00 72.75 318 PHE A N 1
ATOM 2464 C CA . PHE A 1 318 ? -1.073 -6.850 14.587 1.00 72.75 318 PHE A CA 1
ATOM 2465 C C . PHE A 1 318 ? -0.292 -7.777 15.523 1.00 72.75 318 PHE A C 1
ATOM 2467 O O . PHE A 1 318 ? 0.225 -8.801 15.090 1.00 72.75 318 PHE A O 1
ATOM 2474 N N . ALA A 1 319 ? -0.216 -7.445 16.814 1.00 73.56 319 ALA A N 1
ATOM 2475 C CA . ALA A 1 319 ? 0.429 -8.302 17.798 1.00 73.56 319 ALA A CA 1
ATOM 2476 C C . ALA A 1 319 ? -0.395 -9.564 18.108 1.00 73.56 319 ALA A C 1
ATOM 2478 O O . ALA A 1 319 ? 0.186 -10.619 18.357 1.00 73.56 319 ALA A O 1
ATOM 2479 N N . ASN A 1 320 ? -1.731 -9.465 18.126 1.00 81.50 320 ASN A N 1
ATOM 2480 C CA . ASN A 1 320 ? -2.632 -10.571 18.471 1.00 81.50 320 ASN A CA 1
ATOM 2481 C C . ASN A 1 320 ? -3.851 -10.617 17.534 1.00 81.50 320 ASN A C 1
ATOM 2483 O O . ASN A 1 320 ? -4.979 -10.332 17.945 1.00 81.50 320 ASN A O 1
ATOM 2487 N N . PRO A 1 321 ? -3.651 -11.033 16.277 1.00 83.50 321 PRO A N 1
ATOM 2488 C CA . PRO A 1 321 ? -4.694 -11.033 15.251 1.00 83.50 321 PRO A CA 1
ATOM 2489 C C . PRO A 1 321 ? -5.719 -12.167 15.387 1.00 83.50 321 PRO A C 1
ATOM 2491 O O . PRO A 1 321 ? -6.613 -12.278 14.552 1.00 83.50 321 PRO A O 1
ATOM 2494 N N . VAL A 1 322 ? -5.605 -13.031 16.403 1.00 88.50 322 VAL A N 1
ATOM 2495 C CA . VAL A 1 322 ? -6.549 -14.127 16.674 1.00 88.50 322 VAL A CA 1
ATOM 2496 C C . VAL A 1 322 ? -7.644 -13.654 17.625 1.00 88.50 322 VAL A C 1
ATOM 2498 O O . VAL A 1 322 ? -7.332 -13.116 18.686 1.00 88.50 322 VAL A O 1
ATOM 2501 N N . LEU A 1 323 ? -8.914 -13.935 17.312 1.00 90.50 323 LEU A N 1
ATOM 2502 C CA . LEU A 1 323 ? -10.068 -13.417 18.061 1.00 90.50 323 LEU A CA 1
ATOM 2503 C C . LEU A 1 323 ? -9.965 -13.664 19.574 1.00 90.50 323 LEU A C 1
ATOM 2505 O O . LEU A 1 323 ? -10.085 -12.736 20.368 1.00 90.50 323 LEU A O 1
ATOM 2509 N N . SER A 1 324 ? -9.676 -14.895 20.000 1.00 89.00 324 SER A N 1
ATOM 2510 C CA . SER A 1 324 ? -9.533 -15.220 21.429 1.00 89.00 324 SER A CA 1
ATOM 2511 C C . SER A 1 324 ? -8.304 -14.593 22.095 1.00 89.00 324 SER A C 1
ATOM 2513 O O . SER A 1 324 ? -8.308 -14.391 23.308 1.00 89.00 324 SER A O 1
ATOM 2515 N N . GLN A 1 325 ? -7.240 -14.290 21.347 1.00 88.25 325 GLN A N 1
ATOM 2516 C CA . GLN A 1 325 ? -6.071 -13.585 21.886 1.00 88.25 325 GLN A CA 1
ATOM 2517 C C . GLN A 1 325 ? -6.379 -12.096 22.048 1.00 88.25 325 GLN A C 1
ATOM 2519 O O . GLN A 1 325 ? -6.118 -11.542 23.113 1.00 88.25 325 GLN A O 1
ATOM 2524 N N . MET A 1 326 ? -7.025 -11.492 21.051 1.00 88.31 326 MET A N 1
ATOM 2525 C CA . MET A 1 326 ? -7.540 -10.126 21.112 1.00 88.31 326 MET A CA 1
ATOM 2526 C C . MET A 1 326 ? -8.518 -9.950 22.275 1.00 88.31 326 MET A C 1
ATOM 2528 O O . MET A 1 326 ? -8.339 -9.057 23.096 1.00 88.31 326 MET A O 1
ATOM 2532 N N . ALA A 1 327 ? -9.485 -10.860 22.424 1.00 84.56 327 ALA A N 1
ATOM 2533 C CA . ALA A 1 327 ? -10.416 -10.845 23.547 1.00 84.56 327 ALA A CA 1
ATOM 2534 C C . ALA A 1 327 ? -9.682 -10.888 24.894 1.00 84.56 327 ALA A C 1
ATOM 2536 O O . ALA A 1 327 ? -9.981 -10.101 25.786 1.00 84.56 327 ALA A O 1
ATOM 2537 N N . LYS A 1 328 ? -8.669 -11.757 25.034 1.00 84.62 328 LYS A N 1
ATOM 2538 C CA . LYS A 1 328 ? -7.844 -11.822 26.251 1.00 84.62 328 LYS A CA 1
ATOM 2539 C C . LYS A 1 328 ? -7.101 -10.522 26.526 1.00 84.62 328 LYS A C 1
ATOM 2541 O O . LYS A 1 328 ? -6.986 -10.161 27.691 1.00 84.62 328 LYS A O 1
ATOM 2546 N N . GLN A 1 329 ? -6.577 -9.850 25.502 1.00 81.62 329 GLN A N 1
ATOM 2547 C CA . GLN A 1 329 ? -5.910 -8.561 25.675 1.00 81.62 329 GLN A CA 1
ATOM 2548 C C . GLN A 1 329 ? -6.880 -7.489 26.143 1.00 81.62 329 GLN A C 1
ATOM 2550 O O . GLN A 1 329 ? -6.580 -6.814 27.121 1.00 81.62 329 GLN A O 1
ATOM 2555 N N . LEU A 1 330 ? -8.054 -7.409 25.519 1.00 77.62 330 LEU A N 1
ATOM 2556 C CA . LEU A 1 330 ? -9.101 -6.471 25.907 1.00 77.62 330 LEU A CA 1
ATOM 2557 C C . LEU A 1 330 ? -9.536 -6.705 27.357 1.00 77.62 330 LEU A C 1
ATOM 2559 O O . LEU A 1 330 ? -9.553 -5.772 28.148 1.00 77.62 330 LEU A O 1
ATOM 2563 N N . THR A 1 331 ? -9.745 -7.963 27.759 1.00 70.81 331 THR A N 1
ATOM 2564 C CA . THR A 1 331 ? -10.054 -8.310 29.157 1.00 70.81 331 THR A CA 1
ATOM 2565 C C . THR A 1 331 ? -8.873 -8.066 30.115 1.00 70.81 331 THR A C 1
ATOM 2567 O O . THR A 1 331 ? -9.072 -7.844 31.307 1.00 70.81 331 THR A O 1
ATOM 2570 N N . ALA A 1 332 ? -7.625 -8.151 29.644 1.00 59.38 332 ALA A N 1
ATOM 2571 C CA . ALA A 1 332 ? -6.431 -7.939 30.466 1.00 59.38 332 ALA A CA 1
ATOM 2572 C C . ALA A 1 332 ? -6.048 -6.458 30.613 1.00 59.38 332 ALA A C 1
ATOM 2574 O O . ALA A 1 332 ? -5.492 -6.101 31.651 1.00 59.38 332 ALA A O 1
ATOM 2575 N N . GLN A 1 333 ? -6.332 -5.617 29.614 1.00 50.72 333 GLN A N 1
ATOM 2576 C CA . GLN A 1 333 ? -6.249 -4.156 29.709 1.00 50.72 333 GLN A CA 1
ATOM 2577 C C . GLN A 1 333 ? -7.289 -3.644 30.705 1.00 50.72 333 GLN A C 1
ATOM 2579 O O . GLN A 1 333 ? -6.904 -2.950 31.640 1.00 50.72 333 GLN A O 1
ATOM 2584 N N . ASP A 1 334 ? -8.519 -4.166 30.638 1.00 45.56 334 ASP A N 1
ATOM 2585 C CA . ASP A 1 334 ? -9.550 -3.947 31.661 1.00 45.56 334 ASP A CA 1
ATOM 2586 C C . ASP A 1 334 ? -9.033 -4.310 33.069 1.00 45.56 334 ASP A C 1
ATOM 2588 O O . ASP A 1 334 ? -9.129 -3.538 34.015 1.00 45.56 334 ASP A O 1
ATOM 2592 N N . LYS A 1 335 ? -8.358 -5.462 33.225 1.00 36.75 335 LYS A N 1
ATOM 2593 C CA . LYS A 1 335 ? -7.802 -5.890 34.526 1.00 36.75 335 LYS A CA 1
ATOM 2594 C C . LYS A 1 335 ? -6.563 -5.118 34.994 1.00 36.75 335 LYS A C 1
ATOM 2596 O O . LYS A 1 335 ? -6.349 -5.033 36.203 1.00 36.75 335 LYS A O 1
ATOM 2601 N N . LYS A 1 336 ? -5.711 -4.609 34.097 1.00 31.58 336 LYS A N 1
ATOM 2602 C CA . LYS A 1 336 ? -4.508 -3.834 34.470 1.00 31.58 336 LYS A CA 1
ATOM 2603 C C . LYS A 1 336 ? -4.855 -2.404 34.865 1.00 31.58 336 LYS A C 1
ATOM 2605 O O . LYS A 1 336 ? -4.276 -1.911 35.835 1.00 31.58 336 LYS A O 1
ATOM 2610 N N . ASP A 1 337 ? -5.832 -1.802 34.196 1.00 33.12 337 ASP A N 1
ATOM 2611 C CA . ASP A 1 337 ? -6.382 -0.513 34.606 1.00 33.12 337 ASP A CA 1
ATOM 2612 C C . ASP A 1 337 ? -7.185 -0.639 35.914 1.00 33.12 337 ASP A C 1
ATOM 2614 O O . ASP A 1 337 ? -7.118 0.250 36.757 1.00 33.12 337 ASP A O 1
ATOM 2618 N N . VAL A 1 338 ? -7.806 -1.793 36.190 1.00 35.25 338 VAL A N 1
ATOM 2619 C CA . VAL A 1 338 ? -8.503 -2.055 37.468 1.00 35.25 338 VAL A CA 1
ATOM 2620 C C . VAL A 1 338 ? -7.558 -2.399 38.636 1.00 35.25 338 VAL A C 1
ATOM 2622 O O . VAL A 1 338 ? -7.873 -2.095 39.783 1.00 35.25 338 VAL A O 1
ATOM 2625 N N . ALA A 1 339 ? -6.385 -3.001 38.396 1.00 31.72 339 ALA A N 1
ATOM 2626 C CA . ALA A 1 339 ? -5.469 -3.420 39.471 1.00 31.72 339 ALA A CA 1
ATOM 2627 C C . ALA A 1 339 ? -4.425 -2.361 39.883 1.00 31.72 339 ALA A C 1
ATOM 2629 O O . ALA A 1 339 ? -3.733 -2.554 40.882 1.00 31.72 339 ALA A O 1
ATOM 2630 N N . THR A 1 340 ? -4.282 -1.262 39.131 1.00 32.09 340 THR A N 1
ATOM 2631 C CA . THR A 1 340 ? -3.301 -0.195 39.437 1.00 32.09 340 THR A CA 1
ATOM 2632 C C . THR A 1 340 ? -3.857 1.230 39.429 1.00 32.09 340 THR A C 1
ATOM 2634 O O . THR A 1 340 ? -3.099 2.185 39.601 1.00 32.09 340 THR A O 1
ATOM 2637 N N . SER A 1 341 ? -5.171 1.407 39.296 1.00 31.06 341 SER A N 1
ATOM 2638 C CA . SER A 1 341 ? -5.784 2.732 39.314 1.00 31.06 341 SER A CA 1
ATOM 2639 C C . SER A 1 341 ? -6.247 3.138 40.715 1.00 31.06 341 SER A C 1
ATOM 2641 O O . SER A 1 341 ? -7.372 2.876 41.123 1.00 31.06 341 SER A O 1
ATOM 2643 N N . ASP A 1 342 ? -5.393 3.891 41.403 1.00 35.66 342 ASP A N 1
ATOM 2644 C CA . ASP A 1 342 ? -5.787 4.884 42.415 1.00 35.66 342 ASP A CA 1
ATOM 2645 C C . ASP A 1 342 ? -6.312 6.177 41.727 1.00 35.66 342 ASP A C 1
ATOM 2647 O O . ASP A 1 342 ? -6.216 7.282 42.263 1.00 35.66 342 ASP A O 1
ATOM 2651 N N . ARG A 1 343 ? -6.800 6.078 40.475 1.00 38.09 343 ARG A N 1
ATOM 2652 C CA . ARG A 1 343 ? -7.314 7.201 39.681 1.00 38.09 343 ARG A CA 1
ATOM 2653 C C . ARG A 1 343 ? -8.839 7.141 39.544 1.00 38.09 343 ARG A C 1
ATOM 2655 O O . ARG A 1 343 ? -9.411 6.063 39.393 1.00 38.09 343 ARG A O 1
ATOM 2662 N N . PRO A 1 344 ? -9.503 8.306 39.587 1.00 48.00 344 PRO A N 1
ATOM 2663 C CA . PRO A 1 344 ? -10.954 8.397 39.647 1.00 48.00 344 PRO A CA 1
ATOM 2664 C C . PRO A 1 344 ? -11.619 7.970 38.330 1.00 48.00 344 PRO A C 1
ATOM 2666 O O . PRO A 1 344 ? -11.204 8.416 37.260 1.00 48.00 344 PRO A O 1
ATOM 2669 N N . ASN A 1 345 ? -12.724 7.219 38.406 1.00 69.56 345 ASN A N 1
ATOM 2670 C CA . ASN A 1 345 ? -13.595 6.895 37.261 1.00 69.56 345 ASN A CA 1
ATOM 2671 C C . ASN A 1 345 ? -14.487 8.093 36.859 1.00 69.56 345 ASN A C 1
ATOM 2673 O O . ASN A 1 345 ? -15.680 7.958 36.567 1.00 69.56 345 ASN A O 1
ATOM 2677 N N . LEU A 1 346 ? -13.906 9.295 36.885 1.00 76.25 346 LEU A N 1
ATOM 2678 C CA . LEU A 1 346 ? -14.571 10.551 36.570 1.00 76.25 346 LEU A CA 1
ATOM 2679 C C . LEU A 1 346 ? -14.435 10.855 35.078 1.00 76.25 346 LEU A C 1
ATOM 2681 O O . LEU A 1 346 ? -13.343 11.070 34.558 1.00 76.25 346 LEU A O 1
ATOM 2685 N N . VAL A 1 347 ? -15.571 10.932 34.397 1.00 79.75 347 VAL A N 1
ATOM 2686 C CA . VAL A 1 347 ? -15.679 11.304 32.987 1.00 79.75 347 VAL A CA 1
ATOM 2687 C C . VAL A 1 347 ? -16.218 12.726 32.903 1.00 79.75 347 VAL A C 1
ATOM 2689 O O . VAL A 1 347 ? -17.337 13.003 33.330 1.00 79.75 347 VAL A O 1
ATOM 2692 N N . HIS A 1 348 ? -15.461 13.657 32.327 1.00 84.88 348 HIS A N 1
ATOM 2693 C CA . HIS A 1 348 ? -15.988 14.995 32.055 1.00 84.88 348 HIS A CA 1
ATOM 2694 C C . HIS A 1 348 ? -16.941 14.949 30.859 1.00 84.88 348 HIS A C 1
ATOM 2696 O O . HIS A 1 348 ? -16.503 14.874 29.714 1.00 84.88 348 HIS A O 1
ATOM 2702 N N . LEU A 1 349 ? -18.243 15.027 31.127 1.00 82.12 349 LEU A N 1
ATOM 2703 C CA . LEU A 1 349 ? -19.283 14.995 30.099 1.00 82.12 349 LEU A CA 1
ATOM 2704 C C . LEU A 1 349 ? -19.449 16.359 29.418 1.00 82.12 349 LEU A C 1
ATOM 2706 O O . LEU A 1 349 ? -19.754 16.432 28.229 1.00 82.12 349 LEU A O 1
ATOM 2710 N N . ARG A 1 350 ? -19.222 17.454 30.156 1.00 85.12 350 ARG A N 1
ATOM 2711 C CA . ARG A 1 350 ? -19.143 18.813 29.605 1.00 85.12 350 ARG A CA 1
ATOM 2712 C C . ARG A 1 350 ? -18.347 19.733 30.523 1.00 85.12 350 ARG A C 1
ATOM 2714 O O . ARG A 1 350 ? -18.664 19.848 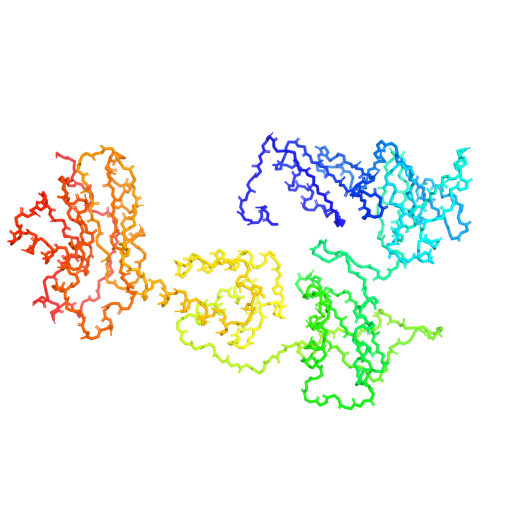31.699 1.00 85.12 350 ARG A O 1
ATOM 2721 N N . ARG A 1 351 ? -17.380 20.470 29.970 1.00 85.44 351 ARG A N 1
ATOM 2722 C CA . ARG A 1 351 ? -16.671 21.532 30.703 1.00 85.44 351 ARG A CA 1
ATOM 2723 C C . ARG A 1 351 ? -17.444 22.843 30.609 1.00 85.44 351 ARG A C 1
ATOM 2725 O O . ARG A 1 351 ? -17.612 23.384 29.518 1.00 85.44 351 ARG A O 1
ATOM 2732 N N . GLY A 1 352 ? -17.900 23.334 31.755 1.00 82.75 352 GLY A N 1
ATOM 2733 C CA . GLY A 1 352 ? -18.649 24.579 31.893 1.00 82.75 352 GLY A CA 1
ATOM 2734 C C . GLY A 1 352 ? -17.904 25.596 32.755 1.00 82.75 352 GLY A C 1
ATOM 2735 O O . GLY A 1 352 ? -16.904 25.275 33.393 1.00 82.75 352 GLY A O 1
ATOM 2736 N N . ARG A 1 353 ? -18.383 26.842 32.768 1.00 86.81 353 ARG A N 1
ATOM 2737 C CA . ARG A 1 353 ? -17.825 27.926 33.599 1.00 86.81 353 ARG A CA 1
ATOM 2738 C C . ARG A 1 353 ? -18.602 28.146 34.896 1.00 86.81 353 ARG A C 1
ATOM 2740 O O . ARG A 1 353 ? -18.179 28.958 35.712 1.00 86.81 353 ARG A O 1
ATOM 2747 N N . SER A 1 354 ? -19.720 27.443 35.076 1.00 84.75 354 SER A N 1
ATOM 2748 C CA . SER A 1 354 ? -20.528 27.533 36.286 1.00 84.75 354 SER A CA 1
ATOM 2749 C C . SER A 1 354 ? -19.688 27.200 37.527 1.00 84.75 354 SER A C 1
ATOM 2751 O O . SER A 1 354 ? -18.939 26.215 37.510 1.00 84.75 354 SER A O 1
ATOM 2753 N N . PRO A 1 355 ? -19.826 27.981 38.615 1.00 83.31 355 PRO A N 1
ATOM 2754 C CA . PRO A 1 355 ? -19.228 27.643 39.901 1.00 83.31 355 PRO A CA 1
ATOM 2755 C C . PRO A 1 355 ? -19.894 26.415 40.540 1.00 83.31 355 PRO A C 1
ATOM 2757 O O . PRO A 1 355 ? -19.331 25.850 41.472 1.00 83.31 355 PRO A O 1
ATOM 2760 N N . VAL A 1 356 ? -21.071 26.003 40.044 1.00 86.75 356 VAL A N 1
ATOM 2761 C CA . VAL A 1 356 ? -21.782 24.801 40.489 1.00 86.75 356 VAL A CA 1
ATOM 2762 C C . VAL A 1 356 ? -21.469 23.625 39.565 1.00 86.75 356 VAL A C 1
ATOM 2764 O O . VAL A 1 356 ? -21.657 23.723 38.349 1.00 86.75 356 VAL A O 1
ATOM 2767 N N . LYS A 1 357 ? -21.039 22.498 40.140 1.00 89.75 357 LYS A N 1
ATOM 2768 C CA . LYS A 1 357 ? -20.746 21.254 39.409 1.00 89.75 357 LYS A CA 1
ATOM 2769 C C . LYS A 1 357 ? -21.928 20.287 39.452 1.00 89.75 357 LYS A C 1
ATOM 2771 O O . LYS A 1 357 ? -22.475 20.019 40.518 1.00 89.75 357 LYS A O 1
ATOM 2776 N N . LEU A 1 358 ? -22.306 19.729 38.305 1.00 92.38 358 LEU A N 1
ATOM 2777 C CA . LEU A 1 358 ? -23.288 18.648 38.224 1.00 92.38 358 LEU A CA 1
ATOM 2778 C C . LEU A 1 358 ? -22.559 17.300 38.170 1.00 92.38 358 LEU A C 1
ATOM 2780 O O . LEU A 1 358 ? -21.737 17.088 37.278 1.00 92.38 358 LEU A O 1
ATOM 2784 N N . VAL A 1 359 ? -22.870 16.390 39.092 1.00 92.69 359 VAL A N 1
ATOM 2785 C CA . VAL A 1 359 ? -22.248 15.062 39.182 1.00 92.69 359 VAL A CA 1
ATOM 2786 C C . VAL A 1 359 ? -23.281 13.980 38.877 1.00 92.69 359 VAL A C 1
ATOM 2788 O O . VAL A 1 359 ? -24.211 13.771 39.651 1.00 92.69 359 VAL A O 1
ATOM 2791 N N . CYS A 1 360 ? -23.120 13.295 37.747 1.00 91.69 360 CYS A N 1
ATOM 2792 C CA . CYS A 1 360 ? -24.016 12.239 37.279 1.00 91.69 360 CYS A CA 1
ATOM 2793 C C . CYS A 1 360 ? -23.497 10.856 37.694 1.00 91.69 360 CYS A C 1
ATOM 2795 O O . CYS A 1 360 ? -22.311 10.575 37.539 1.00 91.69 360 CYS A O 1
ATOM 2797 N N . ILE A 1 361 ? -24.370 9.976 38.181 1.00 88.69 361 ILE A N 1
ATOM 2798 C CA . ILE A 1 361 ? -24.010 8.612 38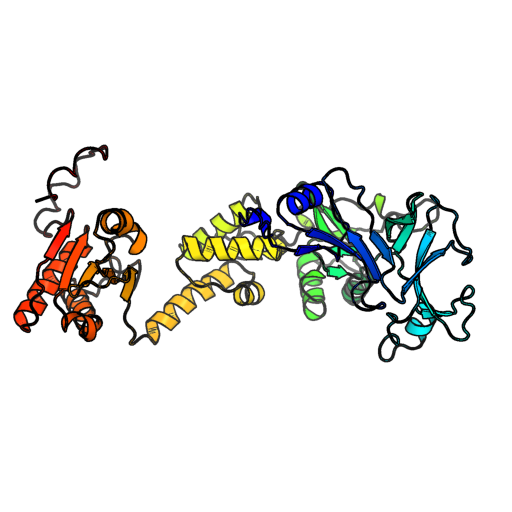.601 1.00 88.69 361 ILE A CA 1
ATOM 2799 C C . ILE A 1 361 ? -24.533 7.600 37.585 1.00 88.69 361 ILE A C 1
ATOM 2801 O O . ILE A 1 361 ? -25.688 7.690 37.172 1.00 88.69 361 ILE A O 1
ATOM 2805 N N . HIS A 1 362 ? -23.705 6.644 37.167 1.00 83.62 362 HIS A N 1
ATOM 2806 C CA . HIS A 1 362 ? -24.106 5.632 36.188 1.00 83.62 362 HIS A CA 1
ATOM 2807 C C . HIS A 1 362 ? -25.414 4.895 36.580 1.00 83.62 362 HIS A C 1
ATOM 2809 O O . HIS A 1 362 ? -25.658 4.647 37.766 1.00 83.62 362 HIS A O 1
ATOM 2815 N N . PRO A 1 363 ? -26.262 4.514 35.606 1.00 79.69 363 PRO A N 1
ATOM 2816 C CA . PRO A 1 363 ? -27.404 3.633 35.846 1.00 79.69 363 PRO A CA 1
ATOM 2817 C C . PRO A 1 363 ? -26.960 2.170 36.036 1.00 79.69 363 PRO A C 1
ATOM 2819 O O . PRO A 1 363 ? -25.779 1.832 35.928 1.00 79.69 363 PRO A O 1
ATOM 2822 N N . GLY A 1 364 ? -27.915 1.282 36.317 1.00 65.62 364 GLY A N 1
ATOM 2823 C CA . GLY A 1 364 ? -27.685 -0.166 36.285 1.00 65.62 364 GLY A CA 1
ATOM 2824 C C . GLY A 1 364 ? -27.734 -0.697 34.848 1.00 65.62 364 GLY A C 1
ATOM 2825 O O . GLY A 1 364 ? -28.536 -0.211 34.056 1.00 65.62 364 GLY A O 1
ATOM 2826 N N . GLY A 1 365 ? -26.908 -1.696 34.515 1.00 53.81 365 GLY A N 1
ATOM 2827 C CA . GLY A 1 365 ? -26.978 -2.394 33.219 1.00 53.81 365 GLY A CA 1
ATOM 2828 C C . GLY A 1 365 ? -25.947 -1.989 32.159 1.00 53.81 365 GLY A C 1
ATOM 2829 O O . GLY A 1 365 ? -26.178 -2.239 30.983 1.00 53.81 365 GLY A O 1
ATOM 2830 N N . GLY A 1 366 ? -24.816 -1.389 32.541 1.00 48.84 366 GLY A N 1
ATOM 2831 C CA . GLY A 1 366 ? -23.642 -1.306 31.661 1.00 48.84 366 GLY A CA 1
ATOM 2832 C C . GLY A 1 366 ? -23.695 -0.282 30.514 1.00 48.84 366 GLY A C 1
ATOM 2833 O O . GLY A 1 366 ? -22.752 -0.196 29.738 1.00 48.84 366 GLY A O 1
ATOM 2834 N N . GLY A 1 367 ? -24.749 0.526 30.394 1.00 51.81 367 GLY A N 1
ATOM 2835 C CA . GLY A 1 367 ? -24.769 1.635 29.432 1.00 51.81 367 GLY A CA 1
ATOM 2836 C C . GLY A 1 367 ? -23.720 2.706 29.762 1.00 51.81 367 GLY A C 1
ATOM 2837 O O . GLY A 1 367 ? -23.513 3.041 30.933 1.00 51.81 367 GLY A O 1
ATOM 2838 N N . GLY A 1 368 ? -23.074 3.271 28.738 1.00 63.28 368 GLY A N 1
ATOM 2839 C CA . GLY A 1 368 ? -22.086 4.336 28.903 1.00 63.28 368 GLY A CA 1
ATOM 2840 C C . GLY A 1 368 ? -22.696 5.590 29.541 1.00 63.28 368 GLY A C 1
ATOM 2841 O O . GLY A 1 368 ? -23.771 6.051 29.155 1.00 63.28 368 GLY A O 1
ATOM 2842 N N . ILE A 1 369 ? -21.996 6.188 30.511 1.00 78.31 369 ILE A N 1
ATOM 2843 C CA . ILE A 1 369 ? -22.510 7.342 31.267 1.00 78.31 369 ILE A CA 1
ATOM 2844 C C . ILE A 1 369 ? -22.834 8.562 30.386 1.00 78.31 369 ILE A C 1
ATOM 2846 O O . ILE A 1 369 ? -23.760 9.315 30.682 1.00 78.31 369 ILE A O 1
ATOM 2850 N N . GLY A 1 370 ? -22.112 8.746 29.277 1.00 75.00 370 GLY A N 1
ATOM 2851 C CA . GLY A 1 370 ? -22.397 9.809 28.315 1.00 75.00 370 GLY A CA 1
ATOM 2852 C C . GLY A 1 370 ? -23.741 9.629 27.613 1.00 75.00 370 GLY A C 1
ATOM 2853 O O . GLY A 1 370 ? -24.488 10.594 27.491 1.00 75.00 370 GLY A O 1
ATOM 2854 N N . GLU A 1 371 ? -24.085 8.404 27.218 1.00 75.81 371 GLU A N 1
ATOM 2855 C CA . GLU A 1 371 ? -25.349 8.093 26.542 1.00 75.81 371 GLU A CA 1
ATOM 2856 C C . GLU A 1 371 ? -26.535 8.234 27.493 1.00 75.81 371 GLU A C 1
ATOM 2858 O O . GLU A 1 371 ? -27.529 8.879 27.159 1.00 75.81 371 GLU A O 1
ATOM 2863 N N . ALA A 1 372 ? -26.387 7.710 28.714 1.00 77.88 372 ALA A N 1
ATOM 2864 C CA . ALA A 1 372 ? -27.418 7.758 29.746 1.00 77.88 372 ALA A CA 1
ATOM 2865 C C . ALA A 1 372 ? -27.872 9.193 30.065 1.00 77.88 372 ALA A C 1
ATOM 2867 O O . ALA A 1 372 ? -29.053 9.435 30.311 1.00 77.88 372 ALA A O 1
ATOM 2868 N N . TYR A 1 373 ? -26.943 10.155 30.036 1.00 84.50 373 TYR A N 1
ATOM 2869 C CA . TYR A 1 373 ? -27.214 11.552 30.381 1.00 84.50 373 TYR A CA 1
ATOM 2870 C C . TYR A 1 373 ? -27.181 12.516 29.189 1.00 84.50 373 TYR A C 1
ATOM 2872 O O . TYR A 1 373 ? -27.417 13.709 29.384 1.00 84.50 373 TYR A O 1
ATOM 2880 N N . ALA A 1 374 ? -26.951 12.046 27.957 1.00 83.44 374 ALA A N 1
ATOM 2881 C CA . ALA A 1 374 ? -26.891 12.903 26.770 1.00 83.44 374 ALA A CA 1
ATOM 2882 C C . ALA A 1 374 ? -28.139 13.795 26.595 1.00 83.44 374 ALA A C 1
ATOM 2884 O O . ALA A 1 374 ? -27.963 15.000 26.378 1.00 83.44 374 ALA A O 1
ATOM 2885 N N . PRO A 1 375 ? -29.383 13.293 26.761 1.00 83.50 375 PRO A N 1
ATOM 2886 C CA . PRO A 1 375 ? -30.575 14.138 2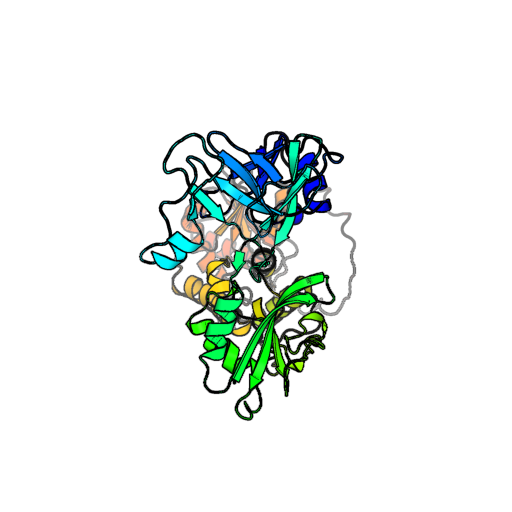6.660 1.00 83.50 375 PRO A CA 1
ATOM 2887 C C . PRO A 1 375 ? -30.623 15.229 27.739 1.00 83.50 375 PRO A C 1
ATOM 2889 O O . PRO A 1 375 ? -30.938 16.382 27.443 1.00 83.50 375 PRO A O 1
ATOM 2892 N N . LEU A 1 376 ? -30.255 14.888 28.980 1.00 84.44 376 LEU A N 1
ATOM 2893 C CA . LEU A 1 376 ? -30.207 15.841 30.091 1.00 84.44 376 LEU A CA 1
ATOM 2894 C C . LEU A 1 376 ? -29.162 16.928 29.824 1.00 84.44 376 LEU A C 1
ATOM 2896 O O . LEU A 1 376 ? -29.448 18.115 29.944 1.00 84.44 376 LEU A O 1
ATOM 2900 N N . ILE A 1 377 ? -27.956 16.532 29.417 1.00 87.19 377 ILE A N 1
ATOM 2901 C CA . ILE A 1 377 ? -26.871 17.462 29.101 1.00 87.19 377 ILE A CA 1
ATOM 2902 C C . ILE A 1 377 ? -27.289 18.392 27.961 1.00 87.19 377 ILE A C 1
ATOM 2904 O O . ILE A 1 377 ? -27.054 19.596 28.059 1.00 87.19 377 ILE A O 1
ATOM 2908 N N . GLY A 1 378 ? -27.949 17.870 26.925 1.00 83.94 378 GLY A N 1
ATOM 2909 C CA . GLY A 1 378 ? -28.464 18.661 25.807 1.00 83.94 378 GLY A CA 1
ATOM 2910 C C . GLY A 1 378 ? -29.482 19.734 26.215 1.00 83.94 378 GLY A C 1
ATOM 2911 O O . GLY A 1 378 ? -29.501 20.803 25.608 1.00 83.94 378 GLY A O 1
ATOM 2912 N N . ALA A 1 379 ? -30.281 19.481 27.256 1.00 87.38 379 ALA A N 1
ATOM 2913 C CA . ALA A 1 379 ? -31.289 20.418 27.760 1.00 87.38 379 ALA A CA 1
ATOM 2914 C C . ALA A 1 379 ? -30.733 21.467 28.744 1.00 87.38 379 ALA A C 1
ATOM 2916 O O . ALA A 1 379 ? -31.337 22.519 28.946 1.00 87.38 379 ALA A O 1
ATOM 2917 N N . LEU A 1 380 ? -29.590 21.195 29.374 1.00 87.25 380 LEU A N 1
ATOM 2918 C CA . LEU A 1 380 ? -28.966 22.096 30.344 1.00 87.25 380 LEU A CA 1
ATOM 2919 C C . LEU A 1 380 ? -28.254 23.282 29.671 1.00 87.25 380 LEU A C 1
ATOM 2921 O O . LEU A 1 380 ? -27.714 23.162 28.570 1.00 87.25 380 LEU A O 1
ATOM 2925 N N . SER A 1 381 ? -28.146 24.406 30.393 1.00 86.50 381 SER A N 1
ATOM 2926 C CA . SER A 1 381 ? -27.328 25.553 29.968 1.00 86.50 381 SER A CA 1
ATOM 2927 C C . SER A 1 381 ? -25.903 25.120 29.604 1.00 86.50 381 SER A C 1
ATOM 2929 O O . SER A 1 381 ? -25.267 24.349 30.328 1.00 86.50 381 SER A O 1
ATOM 2931 N N . LYS A 1 382 ? -25.370 25.670 28.505 1.00 85.38 382 LYS A N 1
ATOM 2932 C CA . LYS A 1 382 ? -24.003 25.394 28.030 1.00 85.38 382 LYS A CA 1
ATOM 2933 C C . LYS A 1 382 ? -22.919 25.808 29.032 1.00 85.38 382 LYS A C 1
ATOM 2935 O O . LYS A 1 382 ? -21.793 25.338 28.924 1.00 85.38 382 LYS A O 1
ATOM 2940 N N . GLU A 1 383 ? -23.249 26.662 30.000 1.00 88.50 383 GLU A N 1
ATOM 2941 C CA . GLU A 1 383 ? -22.324 27.098 31.049 1.00 88.50 383 GLU A CA 1
ATOM 2942 C C . GLU A 1 383 ? -22.162 26.078 32.184 1.00 88.50 383 GLU A C 1
ATOM 2944 O O . GLU A 1 383 ? -21.204 26.180 32.950 1.00 88.50 383 GLU A O 1
ATOM 2949 N N . MET A 1 384 ? -23.056 25.087 32.292 1.00 87.81 384 MET A N 1
ATOM 2950 C CA . MET A 1 384 ? -23.010 24.069 33.344 1.00 87.81 384 MET A CA 1
ATOM 2951 C C . MET A 1 384 ? -21.881 23.068 33.114 1.00 87.81 384 MET A C 1
ATOM 2953 O O . MET A 1 384 ? -21.798 22.443 32.051 1.00 87.81 384 MET A O 1
ATOM 2957 N N . ASP A 1 385 ? -21.057 22.886 34.142 1.00 86.88 385 ASP A N 1
ATOM 2958 C CA . ASP A 1 385 ? -20.021 21.859 34.187 1.00 86.88 385 ASP A CA 1
ATOM 2959 C C . ASP A 1 385 ? -20.628 20.541 34.674 1.00 86.88 385 ASP A C 1
ATOM 2961 O O . ASP A 1 385 ? -21.303 20.505 35.706 1.00 86.88 385 ASP A O 1
ATOM 2965 N N . VAL A 1 386 ? -20.432 19.484 33.890 1.00 90.50 386 VAL A N 1
ATOM 2966 C CA . VAL A 1 386 ? -21.034 18.174 34.108 1.00 90.50 386 VAL A CA 1
ATOM 2967 C C . VAL A 1 386 ? -19.946 17.113 34.111 1.00 90.50 386 VAL A C 1
ATOM 2969 O O . VAL A 1 386 ? -19.250 16.902 33.114 1.00 90.50 386 VAL A O 1
ATOM 2972 N N . THR A 1 387 ? -19.847 16.403 35.227 1.00 89.94 387 THR A N 1
ATOM 2973 C CA . THR A 1 387 ? -18.946 15.269 35.419 1.00 89.94 387 THR A CA 1
ATOM 2974 C C . THR A 1 387 ? -19.772 14.024 35.722 1.00 89.94 387 THR A C 1
ATOM 2976 O O . THR A 1 387 ? -20.766 14.092 36.435 1.00 89.94 387 THR A O 1
ATOM 2979 N N . GLY A 1 388 ? -19.400 12.889 35.149 1.00 87.06 388 GLY A N 1
ATOM 2980 C CA . GLY A 1 388 ? -20.028 11.597 35.376 1.00 87.06 388 GLY A CA 1
ATOM 2981 C C . GLY A 1 388 ? -19.102 10.652 36.134 1.00 87.06 388 GLY A C 1
ATOM 2982 O O . GLY A 1 388 ? -17.899 10.673 35.899 1.00 87.06 388 GLY A O 1
ATOM 2983 N N . ILE A 1 389 ? -19.652 9.807 37.002 1.00 85.62 389 ILE A N 1
ATOM 2984 C CA . ILE A 1 389 ? -18.943 8.674 37.607 1.00 85.62 389 ILE A CA 1
ATOM 2985 C C . ILE A 1 389 ? -19.337 7.391 36.880 1.00 85.62 389 ILE A C 1
ATOM 2987 O O . ILE A 1 389 ? -20.484 6.946 36.984 1.00 85.62 389 ILE A O 1
ATOM 2991 N N . SER A 1 390 ? -18.393 6.807 36.143 1.00 77.75 390 SER A N 1
ATOM 2992 C CA . SER A 1 390 ? -18.606 5.524 35.468 1.00 77.75 390 SER A CA 1
ATOM 2993 C C . SER A 1 390 ? -18.463 4.357 36.446 1.00 77.75 390 SER A C 1
ATOM 2995 O O . SER A 1 390 ? -17.646 4.407 37.368 1.00 77.75 390 SER A O 1
ATOM 2997 N N . ALA A 1 391 ? -19.233 3.289 36.235 1.00 67.62 391 ALA A N 1
ATOM 2998 C CA . ALA A 1 391 ? -19.090 2.064 37.016 1.00 67.62 391 ALA A CA 1
ATOM 2999 C C . ALA A 1 391 ? -17.674 1.483 36.846 1.00 67.62 391 ALA A C 1
ATOM 3001 O O . ALA A 1 391 ? -17.139 1.478 35.740 1.00 67.62 391 ALA A O 1
ATOM 3002 N N . VAL A 1 392 ? -17.072 1.000 37.938 1.00 54.31 392 VAL A N 1
ATOM 3003 C CA . VAL A 1 392 ? -15.728 0.372 37.941 1.00 54.31 392 VAL A CA 1
ATOM 3004 C C . VAL A 1 392 ? -15.744 -1.034 37.320 1.00 54.31 392 VAL A C 1
ATOM 3006 O O . VAL A 1 392 ? -14.718 -1.519 36.868 1.00 54.31 392 VAL A O 1
ATOM 3009 N N . ASP A 1 393 ? -16.924 -1.639 37.192 1.00 50.28 393 ASP A N 1
ATOM 3010 C CA . ASP A 1 393 ? -17.184 -2.786 36.324 1.00 50.28 393 ASP A CA 1
ATOM 3011 C C . ASP A 1 393 ? -18.590 -2.621 35.733 1.00 50.28 393 ASP A C 1
ATOM 3013 O O . ASP A 1 393 ? -19.533 -2.321 36.478 1.00 50.28 393 ASP A O 1
ATOM 3017 N N . LEU A 1 394 ? -18.778 -2.896 34.437 1.00 41.62 394 LEU A N 1
ATOM 3018 C CA . LEU A 1 394 ? -20.122 -3.028 33.843 1.00 41.62 394 LEU A CA 1
ATOM 3019 C C . LEU A 1 394 ? -20.964 -4.131 34.531 1.00 41.62 394 LEU A C 1
ATOM 3021 O O . LEU A 1 394 ? -22.189 -4.127 34.429 1.00 41.62 394 LEU A O 1
ATOM 3025 N N . ASP A 1 395 ? -20.302 -5.012 35.290 1.00 40.19 395 ASP A N 1
ATOM 3026 C CA . ASP A 1 395 ? -20.848 -6.113 36.093 1.00 40.19 395 ASP A CA 1
ATOM 3027 C C . ASP A 1 395 ? -21.014 -5.781 37.595 1.00 40.19 395 ASP A C 1
ATOM 3029 O O . ASP A 1 395 ? -21.170 -6.661 38.440 1.00 40.19 395 ASP A O 1
ATOM 3033 N N . THR A 1 396 ? -21.007 -4.509 37.999 1.00 41.72 396 THR A N 1
ATOM 3034 C CA . THR A 1 396 ? -21.110 -4.141 39.433 1.00 41.72 396 THR A CA 1
ATOM 3035 C C . THR A 1 396 ? -22.416 -4.569 40.122 1.00 41.72 396 THR A C 1
ATOM 3037 O O . THR A 1 396 ? -22.464 -4.594 41.347 1.00 41.72 396 THR A O 1
ATOM 3040 N N . LEU A 1 397 ? -23.453 -4.982 39.382 1.00 41.06 397 LEU A N 1
ATOM 3041 C CA . LEU A 1 397 ? -24.657 -5.605 39.959 1.00 41.06 397 LEU A CA 1
ATOM 3042 C C . LEU A 1 397 ? -24.581 -7.144 40.052 1.00 41.06 397 LEU A C 1
ATOM 3044 O O . LEU A 1 397 ? -25.509 -7.762 40.571 1.00 41.06 397 LEU A O 1
ATOM 3048 N N . THR A 1 398 ? -23.499 -7.768 39.572 1.00 38.62 398 THR A N 1
ATOM 3049 C CA . THR A 1 398 ? -23.273 -9.225 39.607 1.00 38.62 398 THR A CA 1
ATOM 3050 C C . THR A 1 398 ? -22.099 -9.639 40.502 1.00 38.62 398 THR A C 1
ATOM 3052 O O . THR A 1 398 ? -21.977 -10.824 40.817 1.00 38.62 398 THR A O 1
ATOM 3055 N N . ARG A 1 399 ? -21.286 -8.694 41.007 1.00 39.31 399 ARG A N 1
ATOM 3056 C CA . ARG A 1 399 ? -20.360 -8.950 42.126 1.00 39.31 399 ARG A CA 1
ATOM 3057 C C . ARG A 1 399 ? -21.154 -9.064 43.443 1.00 39.31 399 ARG A C 1
ATOM 3059 O O . ARG A 1 399 ? -21.753 -8.074 43.854 1.00 39.31 399 ARG A O 1
ATOM 3066 N N . PRO A 1 400 ? -21.137 -10.206 44.156 1.00 37.69 400 PRO A N 1
ATOM 3067 C CA . PRO A 1 400 ? -21.918 -10.392 45.387 1.00 37.69 400 PRO A CA 1
ATOM 3068 C C . PRO A 1 400 ? -21.431 -9.594 46.612 1.00 37.69 400 PRO A C 1
ATOM 3070 O O . PRO A 1 400 ? -21.995 -9.767 47.689 1.00 37.69 400 PRO A O 1
ATOM 3073 N N . GLU A 1 401 ? -20.381 -8.773 46.493 1.00 41.50 401 GLU A N 1
ATOM 3074 C CA . GLU A 1 401 ? -19.600 -8.313 47.654 1.00 41.50 401 GLU A CA 1
ATOM 3075 C C . GLU A 1 401 ? -19.563 -6.791 47.887 1.00 41.50 401 GLU A C 1
ATOM 3077 O O . GLU A 1 401 ? -19.094 -6.386 48.942 1.00 41.50 401 GLU A O 1
ATOM 3082 N N . ALA A 1 402 ? -20.072 -5.938 46.984 1.00 54.03 402 ALA A N 1
ATOM 3083 C CA . ALA A 1 402 ? -20.084 -4.482 47.200 1.00 54.03 402 ALA A CA 1
ATOM 3084 C C . ALA A 1 402 ? -21.510 -3.951 47.415 1.00 54.03 402 ALA A C 1
ATOM 3086 O O . ALA A 1 402 ? -22.343 -3.942 46.509 1.00 54.03 402 ALA A O 1
ATOM 3087 N N . SER A 1 403 ? -21.798 -3.490 48.627 1.00 70.25 403 SER A N 1
ATOM 3088 C CA . SER A 1 403 ? -23.072 -2.872 48.990 1.00 70.25 403 SER A CA 1
ATOM 3089 C C . SER A 1 403 ? -23.175 -1.425 48.474 1.00 70.25 403 SER A C 1
ATOM 3091 O O . SER A 1 403 ? -22.173 -0.724 48.326 1.00 70.25 403 SER A O 1
ATOM 3093 N N . VAL A 1 404 ? -24.397 -0.927 48.233 1.00 73.62 404 VAL A N 1
ATOM 3094 C CA . VAL A 1 404 ? -24.633 0.473 47.803 1.00 73.62 404 VAL A CA 1
ATOM 3095 C C . VAL A 1 404 ? -23.930 1.503 48.716 1.00 73.62 404 VAL A C 1
ATOM 3097 O O . VAL A 1 404 ? -23.339 2.442 48.180 1.00 73.62 404 VAL A O 1
ATOM 3100 N N . PRO A 1 405 ? -23.904 1.349 50.059 1.00 76.25 405 PRO A N 1
ATOM 3101 C CA . PRO A 1 405 ? -23.138 2.239 50.934 1.00 76.25 405 PRO A CA 1
ATOM 3102 C C . PRO A 1 405 ? -21.620 2.238 50.693 1.00 76.25 405 PRO A C 1
ATOM 3104 O O . PRO A 1 405 ? -20.998 3.292 50.808 1.00 76.25 405 PRO A O 1
ATOM 3107 N N . GLU A 1 406 ? -21.016 1.097 50.355 1.00 73.56 406 GLU A N 1
ATOM 3108 C CA . GLU A 1 406 ? -19.574 1.005 50.068 1.00 73.56 406 GLU A CA 1
ATOM 3109 C C . GLU A 1 406 ? -19.233 1.685 48.741 1.00 73.56 406 GLU A C 1
ATOM 3111 O O . GLU A 1 406 ? -18.269 2.449 48.662 1.00 73.56 406 GLU A O 1
ATOM 3116 N N . ILE A 1 407 ? -20.078 1.490 47.724 1.00 75.81 407 ILE A N 1
ATOM 3117 C CA . ILE A 1 407 ? -19.962 2.180 46.432 1.00 75.81 407 ILE A CA 1
ATOM 3118 C C . ILE A 1 407 ? -20.085 3.697 46.632 1.00 75.81 407 ILE A C 1
ATOM 3120 O O . ILE A 1 407 ? -19.248 4.461 46.153 1.00 75.81 407 ILE A O 1
ATOM 3124 N N . ALA A 1 408 ? -21.087 4.139 47.395 1.00 82.06 408 ALA A N 1
ATOM 3125 C CA . ALA A 1 408 ? -21.302 5.550 47.694 1.00 82.06 408 ALA A CA 1
ATOM 3126 C C . ALA A 1 408 ? -20.119 6.182 48.451 1.00 82.06 408 ALA A C 1
ATOM 3128 O O . ALA A 1 408 ? -19.706 7.297 48.128 1.00 82.06 408 ALA A O 1
ATOM 3129 N N . ALA A 1 409 ? -19.547 5.475 49.431 1.00 82.25 409 ALA A N 1
ATOM 3130 C CA . ALA A 1 409 ? -18.363 5.931 50.156 1.00 82.25 409 ALA A CA 1
ATOM 3131 C C . ALA A 1 409 ? -17.141 6.078 49.235 1.00 82.25 409 ALA A C 1
ATOM 3133 O O . ALA A 1 409 ? -16.449 7.095 49.299 1.00 82.25 409 ALA A O 1
ATOM 3134 N N . ASN A 1 410 ? -16.911 5.111 48.342 1.00 80.00 410 ASN A N 1
ATOM 3135 C CA . ASN A 1 410 ? -15.834 5.174 47.355 1.00 80.00 410 ASN A CA 1
ATOM 3136 C C . ASN A 1 410 ? -16.014 6.360 46.389 1.00 80.00 410 ASN A C 1
ATOM 3138 O O . ASN A 1 410 ? -15.079 7.119 46.146 1.00 80.00 410 ASN A O 1
ATOM 3142 N N . TYR A 1 411 ? -17.228 6.581 45.883 1.00 84.94 411 TYR A N 1
ATOM 3143 C CA . TYR A 1 411 ? -17.504 7.702 44.981 1.00 84.94 411 TYR A CA 1
ATOM 3144 C C . TYR A 1 411 ? -17.324 9.058 45.664 1.00 84.94 411 TYR A C 1
ATOM 3146 O O . TYR A 1 411 ? -16.745 9.963 45.072 1.00 84.94 411 TYR A O 1
ATOM 3154 N N . LEU A 1 412 ? -17.736 9.206 46.926 1.00 83.38 412 LEU A N 1
ATOM 3155 C CA . LEU A 1 412 ? -17.460 10.429 47.686 1.00 83.38 412 LEU A CA 1
ATOM 3156 C C . LEU A 1 412 ? -15.964 10.671 47.889 1.00 83.38 412 LEU A C 1
ATOM 3158 O O . LEU A 1 412 ? -15.525 11.814 47.797 1.00 83.38 412 LEU A O 1
ATOM 3162 N N . HIS A 1 413 ? -15.186 9.614 48.135 1.00 81.50 413 HIS A N 1
ATOM 3163 C CA . HIS A 1 413 ? -13.732 9.719 48.232 1.00 81.50 413 HIS A CA 1
ATOM 3164 C C . HIS A 1 413 ? -13.112 10.207 46.912 1.00 81.50 413 HIS A C 1
ATOM 3166 O O . HIS A 1 413 ? -12.261 11.093 46.921 1.00 81.50 413 HIS A O 1
ATOM 3172 N N . GLN A 1 414 ? -13.586 9.694 45.772 1.00 75.81 414 GLN A N 1
ATOM 3173 C CA . GLN A 1 414 ? -13.124 10.110 44.440 1.00 75.81 414 GLN A CA 1
ATOM 3174 C C . GLN A 1 414 ? -13.506 11.553 44.081 1.00 75.81 414 GLN A C 1
ATOM 3176 O O . GLN A 1 414 ? -12.825 12.186 43.279 1.00 75.81 414 GLN A O 1
ATOM 3181 N N . LEU A 1 415 ? -14.583 12.087 44.661 1.00 80.88 415 LEU A N 1
ATOM 3182 C CA . LEU A 1 415 ? -15.043 13.456 44.424 1.00 80.88 415 LEU A CA 1
ATOM 3183 C C . LEU A 1 415 ? -14.364 14.501 45.324 1.00 80.88 415 LEU A C 1
ATOM 3185 O O . LEU A 1 415 ? -14.805 15.649 45.318 1.00 80.88 415 LEU A O 1
ATOM 3189 N N . SER A 1 416 ? -13.323 14.150 46.084 1.00 78.38 416 SER A N 1
ATOM 3190 C CA . SER A 1 416 ? -12.677 15.026 47.078 1.00 78.38 416 SER A CA 1
ATOM 3191 C C . SER A 1 416 ? -12.282 16.414 46.546 1.00 78.38 416 SER A C 1
ATOM 3193 O O . SER A 1 416 ? -12.439 17.403 47.262 1.00 78.38 416 SER A O 1
ATOM 3195 N N . ASP A 1 417 ? -11.868 16.510 45.280 1.00 71.19 417 ASP A N 1
ATOM 3196 C CA . ASP A 1 417 ? -11.545 17.781 44.615 1.00 71.19 417 ASP A CA 1
ATOM 3197 C C . ASP A 1 417 ? -12.792 18.555 44.148 1.00 71.19 417 ASP A C 1
ATOM 3199 O O . ASP A 1 417 ? -12.812 19.786 44.138 1.00 71.19 417 ASP A O 1
ATOM 3203 N N . ILE A 1 418 ? -13.863 17.849 43.772 1.00 70.88 418 ILE A N 1
ATOM 3204 C CA . ILE A 1 418 ? -15.103 18.440 43.241 1.00 70.88 418 ILE A CA 1
ATOM 3205 C C . ILE A 1 418 ? -15.972 18.997 44.374 1.00 70.88 418 ILE A C 1
ATOM 3207 O O . ILE A 1 418 ? -16.524 20.093 44.242 1.00 70.88 418 ILE A O 1
ATOM 3211 N N . ILE A 1 419 ? -16.051 18.288 45.505 1.00 71.56 419 ILE A N 1
ATOM 3212 C CA . ILE A 1 419 ? -16.879 18.668 46.664 1.00 71.56 419 ILE A CA 1
ATOM 3213 C C . ILE A 1 419 ? -16.386 19.927 47.393 1.00 71.56 419 ILE A C 1
ATOM 3215 O O . ILE A 1 419 ? -17.071 20.414 48.291 1.00 71.56 419 ILE A O 1
ATOM 3219 N N . GLN A 1 420 ? -15.227 20.479 47.013 1.00 77.44 420 GLN A N 1
ATOM 3220 C CA . GLN A 1 420 ? -14.763 21.792 47.483 1.00 77.44 420 GLN A CA 1
ATOM 3221 C C . GLN A 1 420 ? -15.538 22.957 46.851 1.00 77.44 420 GLN A C 1
ATOM 3223 O O . GLN A 1 420 ? -15.499 24.080 47.352 1.00 77.44 420 GLN A O 1
ATOM 3228 N N . THR A 1 421 ? -16.251 22.698 45.754 1.00 79.56 421 THR A N 1
ATOM 3229 C CA . THR A 1 421 ? -17.150 23.654 45.099 1.00 79.56 421 THR A CA 1
ATOM 3230 C C . THR A 1 421 ? -18.604 23.243 45.311 1.00 79.56 421 THR A C 1
ATOM 3232 O O . THR A 1 421 ? -18.866 22.061 45.536 1.00 79.56 421 THR A O 1
ATOM 3235 N N . PRO A 1 422 ? -19.578 24.169 45.247 1.00 87.31 422 PRO A N 1
ATOM 3236 C CA . PRO A 1 422 ? -20.982 23.789 45.326 1.00 87.31 422 PRO A CA 1
ATOM 3237 C C . PRO A 1 422 ? -21.336 22.785 44.220 1.00 87.31 422 PRO A C 1
ATOM 3239 O O . PRO A 1 422 ? -21.001 22.981 43.053 1.00 87.31 422 PRO A O 1
ATOM 3242 N N . TRP A 1 423 ? -22.012 21.697 44.577 1.00 90.31 423 TRP A N 1
ATOM 3243 C CA . TRP A 1 423 ? -22.233 20.568 43.673 1.00 90.31 423 TRP A CA 1
ATOM 3244 C C . TRP A 1 423 ? -23.645 19.998 43.818 1.00 90.31 423 TRP A C 1
ATOM 3246 O O . TRP A 1 423 ? -24.261 20.107 44.877 1.00 90.31 423 TRP A O 1
ATOM 3256 N N . ILE A 1 424 ? -24.169 19.416 42.741 1.00 92.31 424 ILE A N 1
ATOM 3257 C CA . ILE A 1 424 ? -25.488 18.775 42.674 1.00 92.31 424 ILE A CA 1
ATOM 3258 C C . ILE A 1 424 ? -25.296 17.338 42.190 1.00 92.31 424 ILE A C 1
ATOM 3260 O O . ILE A 1 424 ? -24.627 17.114 41.181 1.00 92.31 424 ILE A O 1
ATOM 3264 N N . LEU A 1 425 ? -25.909 16.377 42.880 1.00 93.25 425 LEU A N 1
ATOM 3265 C CA . LEU A 1 425 ? -25.936 14.976 42.465 1.00 93.25 425 LEU A CA 1
ATOM 3266 C C . LEU A 1 425 ? -27.104 14.701 41.529 1.00 93.25 425 LEU A C 1
ATOM 3268 O O . LEU A 1 425 ? -28.211 15.188 41.749 1.00 93.25 425 LEU A O 1
ATOM 3272 N N . VAL A 1 426 ? -26.877 13.861 40.527 1.00 93.31 426 VAL A N 1
ATOM 3273 C CA . VAL A 1 426 ? -27.914 13.356 39.628 1.00 93.31 426 VAL A CA 1
ATOM 3274 C C . VAL A 1 426 ? -27.747 11.855 39.472 1.00 93.31 426 VAL A C 1
ATOM 3276 O O . VAL A 1 426 ? -26.663 11.377 39.143 1.00 93.31 426 VAL A O 1
ATOM 3279 N N . GLY A 1 427 ? -28.822 11.107 39.691 1.00 90.00 427 GLY A N 1
ATOM 3280 C CA . GLY A 1 427 ? -28.838 9.664 39.500 1.00 90.00 427 GLY A CA 1
ATOM 3281 C C . GLY A 1 427 ? -30.098 9.213 38.775 1.00 90.00 427 GLY A C 1
ATOM 3282 O O .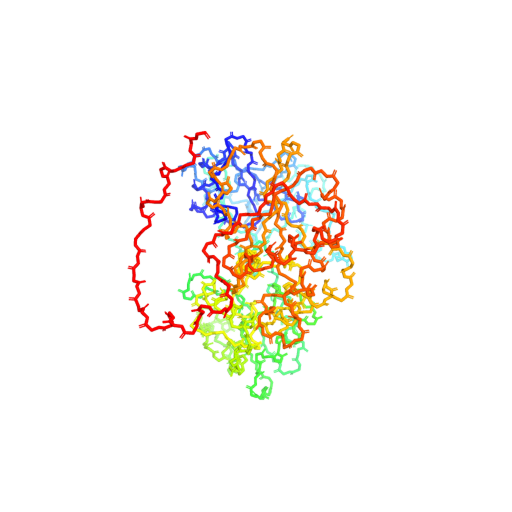 GLY A 1 427 ? -31.204 9.562 39.181 1.00 90.00 427 GLY A O 1
ATOM 3283 N N . TRP A 1 428 ? -29.926 8.430 37.713 1.00 86.44 428 TRP A N 1
ATOM 3284 C CA . TRP A 1 428 ? -30.994 7.739 36.996 1.00 86.44 428 TRP A CA 1
ATOM 3285 C C . TRP A 1 428 ? -30.993 6.245 37.337 1.00 86.44 428 TRP A C 1
ATOM 3287 O O . TRP A 1 428 ? -29.931 5.618 37.405 1.00 86.44 428 TRP A O 1
ATOM 3297 N N . SER A 1 429 ? -32.180 5.660 37.535 1.00 84.81 429 SER A N 1
ATOM 3298 C CA . SER A 1 429 ? -32.353 4.236 37.853 1.00 84.81 429 SER A CA 1
ATOM 3299 C C . SER A 1 429 ? -31.530 3.821 39.093 1.00 84.81 429 SER A C 1
ATOM 3301 O O . SER A 1 429 ? -31.611 4.464 40.141 1.00 84.81 429 SER A O 1
ATOM 3303 N N . ALA A 1 430 ? -30.703 2.772 39.013 1.00 77.00 430 ALA A N 1
ATOM 3304 C CA . ALA A 1 430 ? -29.830 2.353 40.116 1.00 77.00 430 ALA A CA 1
ATOM 3305 C C . ALA A 1 430 ? -28.854 3.459 40.578 1.00 77.00 430 ALA A C 1
ATOM 3307 O O . ALA A 1 430 ? -28.519 3.527 41.762 1.00 77.00 430 ALA A O 1
ATOM 3308 N N . GLY A 1 431 ? -28.461 4.374 39.683 1.00 83.31 431 GLY A N 1
ATOM 3309 C CA . GLY A 1 431 ? -27.611 5.519 40.016 1.00 83.31 431 GLY A CA 1
ATOM 3310 C C . GLY A 1 431 ? -28.256 6.475 41.019 1.00 83.31 431 GLY A C 1
ATOM 3311 O O . GLY A 1 431 ? -27.552 7.108 41.805 1.00 83.31 431 GLY A O 1
ATOM 3312 N N . GLY A 1 432 ? -29.591 6.548 41.065 1.00 83.75 432 GLY A N 1
ATOM 3313 C CA . GLY A 1 432 ? -30.306 7.347 42.061 1.00 83.75 432 GLY A CA 1
ATOM 3314 C C . GLY A 1 432 ? -30.200 6.790 43.480 1.00 83.75 432 GLY A C 1
ATOM 3315 O O . GLY A 1 432 ? -30.091 7.559 44.433 1.00 83.75 432 GLY A O 1
ATOM 3316 N N . LEU A 1 433 ? -30.150 5.465 43.642 1.00 83.12 433 LEU A N 1
ATOM 3317 C CA . LEU A 1 433 ? -29.932 4.839 44.952 1.00 83.12 433 LEU A CA 1
ATOM 3318 C C . LEU A 1 433 ? -28.535 5.152 45.493 1.00 83.12 433 LEU A C 1
ATOM 3320 O O . LEU A 1 433 ? -28.379 5.489 46.666 1.00 83.12 433 LEU A O 1
ATOM 3324 N N . ILE A 1 434 ? -27.532 5.104 44.615 1.00 86.12 434 ILE A N 1
ATOM 3325 C CA . ILE A 1 434 ? -26.156 5.474 44.948 1.00 86.12 434 ILE A CA 1
ATOM 3326 C C . ILE A 1 434 ? -26.085 6.969 45.286 1.00 86.12 434 ILE A C 1
ATOM 3328 O O . ILE A 1 434 ? -25.543 7.326 46.327 1.00 86.12 434 ILE A O 1
ATOM 3332 N N . ALA A 1 435 ? -26.690 7.844 44.474 1.00 88.00 435 ALA A N 1
ATOM 3333 C CA . ALA A 1 435 ? -26.735 9.285 44.732 1.00 88.00 435 ALA A CA 1
ATOM 3334 C C . ALA A 1 435 ? -27.417 9.626 46.072 1.00 88.00 435 ALA A C 1
ATOM 3336 O O . ALA A 1 435 ? -26.961 10.507 46.806 1.00 88.00 435 ALA A O 1
ATOM 3337 N N . TYR A 1 436 ? -28.482 8.905 46.429 1.00 86.06 436 TYR A N 1
ATOM 3338 C CA . TYR A 1 436 ? -29.144 9.038 47.725 1.00 86.06 436 TYR A CA 1
ATOM 3339 C C . TYR A 1 436 ? -28.216 8.645 48.886 1.00 86.06 436 TYR A C 1
ATOM 3341 O O . TYR A 1 436 ? -28.052 9.416 49.834 1.00 86.06 436 TYR A O 1
ATOM 3349 N N . GLU A 1 437 ? -27.548 7.491 48.800 1.00 85.69 437 GLU A N 1
ATOM 3350 C CA . GLU A 1 437 ? -26.597 7.059 49.833 1.00 85.69 437 GLU A CA 1
ATOM 3351 C C . GLU A 1 437 ? -25.372 7.977 49.926 1.00 85.69 437 GLU A C 1
ATOM 3353 O O . GLU A 1 437 ? -24.938 8.311 51.029 1.00 85.69 437 GLU A O 1
ATOM 3358 N N . MET A 1 438 ? -24.866 8.478 48.796 1.00 88.75 438 MET A N 1
ATOM 3359 C CA . MET A 1 438 ? -23.818 9.502 48.765 1.00 88.75 438 MET A CA 1
ATOM 3360 C C . MET A 1 438 ? -24.271 10.766 49.493 1.00 88.75 438 MET A C 1
ATOM 3362 O O . MET A 1 438 ? -23.536 11.298 50.315 1.00 88.75 438 MET A O 1
ATOM 3366 N N . THR A 1 439 ? -25.503 11.221 49.264 1.00 88.81 439 THR A N 1
ATOM 3367 C CA . THR A 1 439 ? -26.060 12.387 49.968 1.00 88.81 439 THR A CA 1
ATOM 3368 C C . THR A 1 439 ? -26.092 12.152 51.478 1.00 88.81 439 THR A C 1
ATOM 3370 O O . THR A 1 439 ? -25.636 12.995 52.251 1.00 88.81 439 THR A O 1
ATOM 3373 N N . ARG A 1 440 ? -26.569 10.979 51.912 1.00 88.38 440 ARG A N 1
ATOM 3374 C CA . ARG A 1 440 ? -26.658 10.609 53.331 1.00 88.38 440 ARG A CA 1
ATOM 3375 C C . ARG A 1 440 ? -25.283 10.550 54.004 1.00 88.38 440 ARG A C 1
ATOM 3377 O O . ARG A 1 440 ? -25.120 11.045 55.120 1.00 88.38 440 ARG A O 1
ATOM 3384 N N . LEU A 1 441 ? -24.292 9.956 53.339 1.00 86.12 441 LEU A N 1
ATOM 3385 C CA . LEU A 1 441 ? -22.915 9.879 53.834 1.00 86.12 441 LEU A CA 1
ATOM 3386 C C . LEU A 1 441 ? -22.241 11.258 53.857 1.00 86.12 441 LEU A C 1
ATOM 3388 O O . LEU A 1 441 ? -21.587 11.605 54.839 1.00 86.12 441 LEU A O 1
ATOM 3392 N N . ALA A 1 442 ? -22.452 12.072 52.825 1.00 85.88 442 ALA A N 1
ATOM 3393 C CA . ALA A 1 442 ? -21.901 13.418 52.738 1.00 85.88 442 ALA A CA 1
ATOM 3394 C C . ALA A 1 442 ? -22.472 14.345 53.826 1.00 85.88 442 ALA A C 1
ATOM 3396 O O . ALA A 1 442 ? -21.720 15.095 54.449 1.00 85.88 442 ALA A O 1
ATOM 3397 N N . MET A 1 443 ? -23.769 14.223 54.144 1.00 84.25 443 MET A N 1
ATOM 3398 C CA . MET A 1 443 ? -24.400 14.918 55.276 1.00 84.25 443 MET A CA 1
ATOM 3399 C C . MET A 1 443 ? -23.768 14.549 56.617 1.00 84.25 443 MET A C 1
ATOM 3401 O O . MET A 1 443 ? -23.514 15.429 57.437 1.00 84.25 443 MET A O 1
ATOM 3405 N N . LYS A 1 444 ? -23.460 13.265 56.830 1.00 83.88 444 LYS A N 1
ATOM 3406 C CA . LYS A 1 444 ? -22.783 12.801 58.050 1.00 83.88 444 LYS A CA 1
ATOM 3407 C C . LYS A 1 444 ? -21.377 13.400 58.200 1.00 83.88 444 LYS A C 1
ATOM 3409 O O . LYS A 1 444 ? -20.938 13.628 59.323 1.00 83.88 444 LYS A O 1
ATOM 3414 N N . ASN A 1 445 ? -20.706 13.674 57.083 1.00 79.12 445 ASN A N 1
ATOM 3415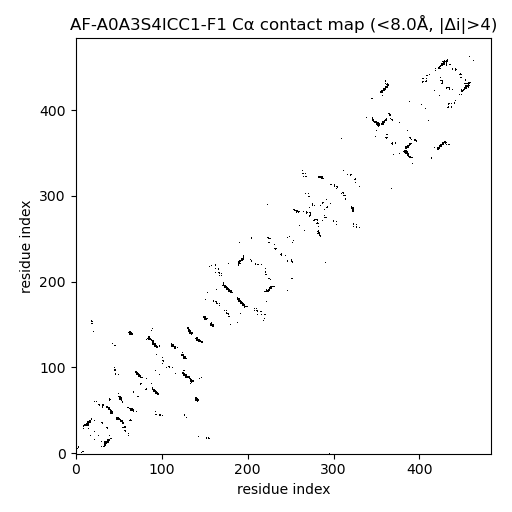 C CA . ASN A 1 445 ? -19.348 14.218 57.037 1.00 79.12 445 ASN A CA 1
ATOM 3416 C C . ASN A 1 445 ? -19.299 15.754 56.890 1.00 79.12 445 ASN A C 1
ATOM 3418 O O . ASN A 1 445 ? -18.214 16.314 56.777 1.00 79.12 445 ASN A O 1
ATOM 3422 N N . GLY A 1 446 ? -20.447 16.446 56.893 1.00 79.88 446 GLY A N 1
ATOM 3423 C CA . GLY A 1 446 ? -20.519 17.910 56.789 1.00 79.88 446 GLY A CA 1
ATOM 3424 C C . GLY A 1 446 ? -20.303 18.487 55.380 1.00 79.88 446 GLY A C 1
ATOM 3425 O O . GLY A 1 446 ? -20.198 19.701 55.238 1.00 79.88 446 GLY A O 1
ATOM 3426 N N . CYS A 1 447 ? -20.275 17.653 54.336 1.00 80.50 447 CYS A N 1
ATOM 3427 C CA . CYS A 1 447 ? -20.031 18.049 52.941 1.00 80.50 447 CYS A CA 1
ATOM 3428 C C . CYS A 1 447 ? -21.319 17.974 52.105 1.00 80.50 447 CYS A C 1
ATOM 3430 O O . CYS A 1 447 ? -21.435 17.164 51.192 1.00 80.50 447 CYS A O 1
ATOM 3432 N N . ILE A 1 448 ? -22.328 18.773 52.445 1.00 83.00 448 ILE A N 1
ATOM 3433 C CA . ILE A 1 448 ? -23.692 18.620 51.912 1.00 83.00 448 ILE A CA 1
ATOM 3434 C C . ILE A 1 448 ? -23.778 19.112 50.445 1.00 83.00 448 ILE A C 1
ATOM 3436 O O . ILE A 1 448 ? -23.405 20.259 50.188 1.00 83.00 448 ILE A O 1
ATOM 3440 N N . PRO A 1 449 ? -24.282 18.305 49.484 1.00 86.81 449 PRO A N 1
ATOM 3441 C CA . PRO A 1 449 ? -24.564 18.784 48.127 1.00 86.81 449 PRO A CA 1
ATOM 3442 C C . PRO A 1 449 ? -25.696 19.824 48.134 1.00 86.81 449 PRO A C 1
ATOM 3444 O O . PRO A 1 449 ? -26.602 19.760 48.962 1.00 86.81 449 PRO A O 1
ATOM 3447 N N . LEU A 1 450 ? -25.701 20.748 47.168 1.00 89.38 450 LEU A N 1
ATOM 3448 C CA . LEU A 1 450 ? -26.780 21.733 46.994 1.00 89.38 450 LEU A CA 1
ATOM 3449 C C . LEU A 1 450 ? -28.136 21.077 46.699 1.00 89.38 450 LEU A C 1
ATOM 3451 O O . LEU A 1 450 ? -29.183 21.647 46.997 1.00 89.38 450 LEU A O 1
ATOM 3455 N N . GLY A 1 451 ? -28.118 19.892 46.094 1.00 89.56 451 GLY A N 1
ATOM 3456 C CA . GLY A 1 451 ? -29.307 19.108 45.809 1.00 89.56 451 GLY A CA 1
ATOM 3457 C C . GLY A 1 451 ? -28.964 17.746 45.221 1.00 89.56 451 GLY A C 1
ATOM 3458 O O . GLY A 1 451 ? -27.858 17.532 44.719 1.00 89.56 451 GLY A O 1
ATOM 3459 N N . THR A 1 452 ? -29.942 16.844 45.266 1.00 91.12 452 THR A N 1
ATOM 3460 C CA . THR A 1 452 ? -29.845 15.491 44.711 1.00 91.12 452 THR A CA 1
ATOM 3461 C C . THR A 1 452 ? -31.075 15.220 43.856 1.00 91.12 452 THR A C 1
ATOM 3463 O O . THR A 1 452 ? -32.197 15.198 44.359 1.00 91.12 452 THR A O 1
ATOM 3466 N N . LEU A 1 453 ? -30.863 15.041 42.555 1.00 91.06 453 LEU A N 1
ATOM 3467 C CA . LEU A 1 453 ? -31.891 14.770 41.558 1.00 91.06 453 LEU A CA 1
ATOM 3468 C C . LEU A 1 453 ? -31.970 13.264 41.306 1.00 91.06 453 LEU A C 1
ATOM 3470 O O . LEU A 1 453 ? -31.021 12.653 40.815 1.00 91.06 453 LEU A O 1
ATOM 3474 N N . LEU A 1 454 ? -33.116 12.675 41.637 1.00 89.88 454 LEU A N 1
ATOM 3475 C CA . LEU A 1 454 ? -33.406 11.260 41.425 1.00 89.88 454 LEU A CA 1
ATOM 3476 C C . LEU A 1 454 ? -34.353 11.124 40.232 1.00 89.88 454 LEU A C 1
ATOM 3478 O O . LEU A 1 454 ? -35.494 11.578 40.288 1.00 89.88 454 LEU A O 1
ATOM 3482 N N . ILE A 1 455 ? -33.876 10.515 39.151 1.00 84.94 455 ILE A N 1
ATOM 3483 C CA . ILE A 1 455 ? -34.638 10.312 37.918 1.00 84.94 455 ILE A CA 1
ATOM 3484 C C . ILE A 1 455 ? -35.080 8.851 37.891 1.00 84.94 455 ILE A C 1
ATOM 3486 O O . ILE A 1 455 ? -34.242 7.952 37.840 1.00 84.94 455 ILE A O 1
ATOM 3490 N N . ASP A 1 456 ? -36.389 8.613 37.958 1.00 83.88 456 ASP A N 1
ATOM 3491 C CA . ASP A 1 456 ? -36.992 7.272 37.868 1.00 83.88 456 ASP A CA 1
ATOM 3492 C C . ASP A 1 456 ? -36.296 6.224 38.768 1.00 83.88 456 ASP A C 1
ATOM 3494 O O . ASP A 1 456 ? -35.932 5.125 38.354 1.00 83.88 456 ASP A O 1
ATOM 3498 N N . SER A 1 457 ? -36.010 6.621 40.012 1.00 81.50 457 SER A N 1
ATOM 3499 C CA . SER A 1 457 ? -35.262 5.826 40.992 1.00 81.50 457 SER A CA 1
ATOM 3500 C C . SER A 1 457 ? -36.163 5.491 42.178 1.00 81.50 457 SER A C 1
ATOM 3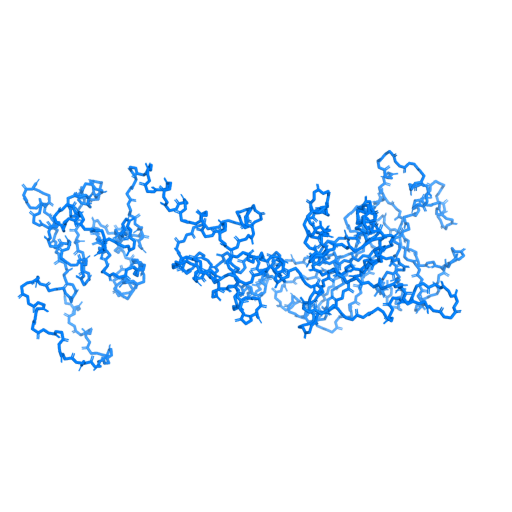502 O O . SER A 1 457 ? -36.764 6.389 42.767 1.00 81.50 457 SER A O 1
ATOM 3504 N N . TYR A 1 458 ? -36.246 4.213 42.551 1.00 72.69 458 TYR A N 1
ATOM 3505 C CA . TYR A 1 458 ? -37.187 3.732 43.567 1.00 72.69 458 TYR A CA 1
ATOM 3506 C C . TYR A 1 458 ? -36.455 3.073 44.738 1.00 72.69 458 TYR A C 1
ATOM 3508 O O . TYR A 1 458 ? -35.551 2.270 44.504 1.00 72.69 458 TYR A O 1
ATOM 3516 N N . PRO A 1 459 ? -36.855 3.339 45.995 1.00 60.06 459 PRO A N 1
ATOM 3517 C CA . PRO A 1 459 ? -36.312 2.628 47.144 1.00 60.06 459 PRO A CA 1
ATOM 3518 C C . PRO A 1 459 ? -36.630 1.128 47.047 1.00 60.06 459 PRO A C 1
ATOM 3520 O O . PRO A 1 459 ? -37.733 0.733 46.660 1.00 60.06 459 PRO A O 1
ATOM 3523 N N . HIS A 1 460 ? -35.668 0.290 47.444 1.00 51.19 460 HIS A N 1
ATOM 3524 C CA . HIS A 1 460 ? -35.726 -1.179 47.360 1.00 51.19 460 HIS A CA 1
ATOM 3525 C C . HIS A 1 460 ? -36.949 -1.835 48.038 1.00 51.19 460 HIS A C 1
ATOM 3527 O O . HIS A 1 460 ? -37.206 -3.020 47.836 1.00 51.19 460 HIS A O 1
ATOM 3533 N N . THR A 1 461 ? -37.737 -1.091 48.814 1.00 42.59 461 THR A N 1
ATOM 3534 C CA . THR A 1 461 ? -38.982 -1.553 49.437 1.00 42.59 461 THR A CA 1
ATOM 3535 C C . THR A 1 461 ? -40.182 -1.649 48.484 1.00 42.59 461 THR A C 1
ATOM 3537 O O . THR A 1 461 ? -41.164 -2.291 48.847 1.00 42.59 461 THR A O 1
ATOM 3540 N N . VAL A 1 462 ? -40.132 -1.084 47.269 1.00 35.88 462 VAL A N 1
ATOM 3541 C CA . VAL A 1 462 ? -41.299 -1.035 46.349 1.00 35.88 462 VAL A CA 1
ATOM 3542 C C . VAL A 1 462 ? -41.198 -2.031 45.177 1.00 35.88 462 VAL A C 1
ATOM 3544 O O . VAL A 1 462 ? -42.197 -2.367 44.538 1.00 35.88 462 VAL A O 1
ATOM 3547 N N . THR A 1 463 ? -40.022 -2.604 44.919 1.00 34.25 463 THR A N 1
ATOM 3548 C CA . THR A 1 463 ? -39.743 -3.351 43.677 1.00 34.25 463 THR A CA 1
ATOM 3549 C C . THR A 1 463 ? -40.376 -4.748 43.602 1.00 34.25 463 THR A C 1
ATOM 3551 O O . THR A 1 463 ? -40.382 -5.355 42.534 1.00 34.25 463 THR A O 1
ATOM 3554 N N . ARG A 1 464 ? -40.976 -5.268 44.685 1.00 30.31 464 ARG A N 1
ATOM 3555 C CA . ARG A 1 464 ? -41.647 -6.584 44.650 1.00 30.31 464 ARG A CA 1
ATOM 3556 C C . ARG A 1 464 ? -43.065 -6.546 44.053 1.00 30.31 464 ARG A C 1
ATOM 3558 O O . ARG A 1 464 ? -43.574 -7.600 43.694 1.00 30.31 464 ARG A O 1
ATOM 3565 N N . CYS A 1 465 ? -43.683 -5.367 43.900 1.00 28.45 465 CYS A N 1
ATOM 3566 C CA . CYS A 1 465 ? -45.059 -5.242 43.388 1.00 28.45 465 CYS A CA 1
ATOM 3567 C C . CYS A 1 465 ? -45.181 -4.889 41.894 1.00 28.45 465 CYS A C 1
ATOM 3569 O O . CYS A 1 465 ? -46.253 -5.085 41.330 1.00 28.45 465 CYS A O 1
ATOM 3571 N N . LEU A 1 466 ? -44.130 -4.390 41.233 1.00 30.69 466 LEU A N 1
ATOM 3572 C CA . LEU A 1 466 ? -44.250 -3.829 39.873 1.00 30.69 466 LEU A CA 1
ATOM 3573 C C . LEU A 1 466 ? -43.689 -4.713 38.745 1.00 30.69 466 LEU A C 1
ATOM 3575 O O . LEU A 1 466 ? -43.891 -4.393 37.579 1.00 30.69 466 LEU A O 1
ATOM 3579 N N . MET A 1 467 ? -43.076 -5.865 39.047 1.00 30.56 467 MET A N 1
ATOM 3580 C CA . MET A 1 467 ? -42.519 -6.771 38.021 1.00 30.56 467 MET A CA 1
ATOM 3581 C C . MET A 1 467 ? -43.563 -7.483 37.130 1.00 30.56 467 MET A C 1
ATOM 3583 O O . MET A 1 467 ? -43.173 -8.238 36.247 1.00 30.56 467 MET A O 1
ATOM 3587 N N . ASN A 1 468 ? -44.870 -7.237 37.304 1.00 30.02 468 ASN A N 1
ATOM 3588 C CA . ASN A 1 468 ? -45.932 -7.921 36.547 1.00 30.02 468 ASN A CA 1
ATOM 3589 C C . ASN A 1 468 ? -46.744 -7.048 35.572 1.00 30.02 468 ASN A C 1
ATOM 3591 O O . ASN A 1 468 ? -47.709 -7.548 34.997 1.00 30.02 468 ASN A O 1
ATOM 3595 N N . ALA A 1 469 ? -46.383 -5.787 35.326 1.00 27.12 469 ALA A N 1
ATOM 3596 C CA . ALA A 1 469 ? -47.104 -4.965 34.350 1.00 27.12 469 ALA A CA 1
ATOM 3597 C C . ALA A 1 469 ? -46.223 -4.629 33.137 1.00 27.12 469 ALA A C 1
ATOM 3599 O O . ALA A 1 469 ? -45.329 -3.791 33.218 1.00 27.12 469 ALA A O 1
ATOM 3600 N N . LYS A 1 470 ? -46.498 -5.269 31.991 1.00 34.62 470 LYS A N 1
ATOM 3601 C CA . LYS A 1 470 ? -46.034 -4.793 30.680 1.00 34.62 470 LYS A CA 1
ATOM 3602 C C . LYS A 1 470 ? -46.649 -3.415 30.427 1.00 34.62 470 LYS A C 1
ATOM 3604 O O . LYS A 1 470 ? -47.865 -3.321 30.292 1.00 34.62 470 LYS A O 1
ATOM 3609 N N . PHE A 1 471 ? -45.824 -2.383 30.316 1.00 28.88 471 PHE A N 1
ATOM 3610 C CA . PHE A 1 471 ? -46.240 -1.088 29.790 1.00 28.88 471 PHE A CA 1
ATOM 3611 C C . PHE A 1 471 ? -45.275 -0.659 28.682 1.00 28.88 471 PHE A C 1
ATOM 3613 O O . PHE A 1 471 ? -44.103 -0.400 28.931 1.00 28.88 471 PHE A O 1
ATOM 3620 N N . GLU A 1 472 ? -45.784 -0.607 27.450 1.00 34.84 472 GLU A N 1
ATOM 3621 C CA . GLU A 1 472 ? -45.207 0.182 26.358 1.00 34.84 472 GLU A CA 1
ATOM 3622 C C . GLU A 1 472 ? -45.553 1.653 26.609 1.00 34.84 472 GLU A C 1
ATOM 3624 O O . GLU A 1 472 ? -46.730 1.945 26.819 1.00 34.84 472 GLU A O 1
ATOM 3629 N N . TRP A 1 473 ? -44.587 2.581 26.571 1.00 32.09 473 TRP A N 1
ATOM 3630 C CA . TRP A 1 473 ? -44.909 4.014 26.575 1.00 32.09 473 TRP A CA 1
ATOM 3631 C C . TRP A 1 473 ? -44.016 4.881 25.678 1.00 32.09 473 TRP A C 1
ATOM 3633 O O . TRP A 1 473 ? -42.799 4.730 25.614 1.00 32.09 473 TRP A O 1
ATOM 3643 N N . ASN A 1 474 ? -44.709 5.801 24.998 1.00 27.55 474 ASN A N 1
ATOM 3644 C CA . ASN A 1 474 ? -44.263 6.799 24.025 1.00 27.55 474 ASN A CA 1
ATOM 3645 C C . ASN A 1 474 ? -43.687 8.061 24.704 1.00 27.55 474 ASN A C 1
ATOM 3647 O O . ASN A 1 474 ? -44.217 8.536 25.706 1.00 27.55 474 ASN A O 1
ATOM 3651 N N . PHE A 1 475 ? -42.646 8.643 24.101 1.00 29.34 475 PHE A N 1
ATOM 3652 C CA . PHE A 1 475 ? -41.695 9.585 24.718 1.00 29.34 475 PHE A CA 1
ATOM 3653 C C . PHE A 1 475 ? -42.082 11.086 24.754 1.00 29.34 475 PHE A C 1
ATOM 3655 O O . PHE A 1 475 ? -41.231 11.926 25.040 1.00 29.34 475 PHE A O 1
ATOM 3662 N N . THR A 1 476 ? -43.323 11.486 24.464 1.00 29.88 476 THR A N 1
ATOM 3663 C CA . THR A 1 476 ? -43.577 12.875 24.013 1.00 29.88 476 THR A CA 1
ATOM 3664 C C . THR A 1 476 ? -44.051 13.915 25.041 1.00 29.88 476 THR A C 1
ATOM 3666 O O . THR A 1 476 ? -44.145 15.075 24.662 1.00 29.88 476 THR A O 1
ATOM 3669 N N . ASN A 1 477 ? -44.314 13.603 26.318 1.00 29.77 477 ASN A N 1
ATOM 3670 C CA . ASN A 1 477 ? -45.074 14.535 27.188 1.00 29.77 477 ASN A CA 1
ATOM 3671 C C . ASN A 1 477 ? -44.436 14.990 28.523 1.00 29.77 477 ASN A C 1
ATOM 3673 O O . ASN A 1 477 ? -45.160 15.487 29.380 1.00 29.77 477 ASN A O 1
ATOM 3677 N N . PHE A 1 478 ? -43.117 14.891 28.740 1.00 32.94 478 PHE A N 1
ATOM 3678 C CA . PHE A 1 478 ? -42.546 15.163 30.081 1.00 32.94 478 PHE A CA 1
ATOM 3679 C C . PHE A 1 478 ? -41.865 16.538 30.306 1.00 32.94 478 PHE A C 1
ATOM 3681 O O . PHE A 1 478 ? -41.550 16.874 31.442 1.00 32.94 478 PHE A O 1
ATOM 3688 N N . PHE A 1 479 ? -41.651 17.383 29.289 1.00 32.09 479 PHE A N 1
ATOM 3689 C CA . PHE A 1 479 ? -40.751 18.556 29.413 1.00 32.09 479 PHE A CA 1
ATOM 3690 C C . PHE A 1 479 ? -41.403 19.947 29.571 1.00 32.09 479 PHE A C 1
ATOM 3692 O O . PHE A 1 479 ? -40.781 20.952 29.242 1.00 32.09 479 PHE A O 1
ATOM 3699 N N . SER A 1 480 ? -42.613 20.067 30.123 1.00 29.61 480 SER A N 1
ATOM 3700 C CA . SER A 1 480 ? -43.255 21.386 30.325 1.00 29.61 480 SER A CA 1
ATOM 3701 C C . SER A 1 480 ? -43.090 22.001 31.728 1.00 29.61 480 SER A C 1
ATOM 3703 O O . SER A 1 480 ? -43.759 22.983 32.030 1.00 29.61 480 SER A O 1
ATOM 3705 N N . GLY A 1 481 ? -42.245 21.446 32.606 1.00 30.94 481 GLY A N 1
ATOM 3706 C CA . GLY A 1 481 ? -42.260 21.789 34.040 1.00 30.94 481 GLY A CA 1
ATOM 3707 C C . GLY A 1 481 ? -41.062 22.542 34.632 1.00 30.94 481 GLY A C 1
ATOM 3708 O O . GLY A 1 481 ? -41.125 22.886 35.805 1.00 30.94 481 GLY A O 1
ATOM 3709 N N . LEU A 1 482 ? -39.972 22.786 33.896 1.00 29.31 482 LEU A N 1
ATOM 3710 C CA . LEU A 1 482 ? -38.720 23.306 34.486 1.00 29.31 482 LEU A CA 1
ATOM 3711 C C . LEU A 1 482 ? -38.131 24.513 33.738 1.00 29.31 482 LEU A C 1
ATOM 3713 O O . LEU A 1 482 ? -36.921 24.634 33.567 1.00 29.31 482 LEU A O 1
ATOM 3717 N N . ALA A 1 483 ? -39.000 25.429 33.319 1.00 32.94 483 ALA A N 1
ATOM 3718 C CA . ALA A 1 483 ? -38.624 26.795 32.967 1.00 32.94 483 ALA A CA 1
ATOM 3719 C C . ALA A 1 483 ? -39.397 27.754 33.882 1.00 32.94 483 ALA A C 1
ATOM 3721 O O . ALA A 1 483 ? -40.497 28.194 33.548 1.00 32.94 483 ALA A O 1
ATOM 3722 N N . GLY A 1 484 ? -38.836 28.004 35.064 1.00 30.27 484 GLY A N 1
ATOM 3723 C CA . GLY A 1 484 ? -39.327 28.948 36.064 1.00 30.27 484 GLY A CA 1
ATOM 3724 C C . GLY A 1 484 ? -38.183 29.388 36.951 1.00 30.27 484 GLY A C 1
ATOM 3725 O O . GLY A 1 484 ? -37.592 28.484 37.582 1.00 30.27 484 GLY A O 1
#

InterPro domains:
  IPR000873 AMP-dependent synthetase/ligase domain [PF00501] (14-103)
  IPR001031 Thioesterase [PF00975] (357-461)
  IPR006162 Phosphopantetheine attachment site [PS00012] (289-304)
  IPR009081 Phosphopantetheine binding ACP domain [PF00550] (268-328)
  IPR009081 Phosphopantetheine binding ACP domain [PS50075] (259-334)
  IPR025110 AMP-binding enzyme, C-terminal domain [PF13193] (162-238)
  IPR029058 Alpha/Beta hydrolase fold [G3DSA:3.40.50.1820] (339-483)
  IPR029058 Alpha/Beta hydrolase fold [SSF53474] (292-463)
  IPR036736 ACP-like superfamily [G3DSA:1.10.1200.10] (252-338)
  IPR042099 ANL, N-terminal domain [G3DSA:3.40.50.12780] (1-148)
  IPR045851 AMP-binding enzyme domain superfamily [G3DSA:3.30.300.30] (149-251)

Radius of gyration: 31.82 Å; Cα contacts (8 Å, |Δi|>4): 804; chains: 1; bounding box: 76×65×90 Å

pLDDT: mean 78.97, std 17.4, range [27.12, 98.31]

Foldseek 3Di:
DCVVVVQQADLADEEEDELDQDDLVNLQSHLVRYVWYKYFDDDVQQPGGFAMDIDNHSVDDRFSFAGDPQKDKFFAAPVRDGDDAPDKGFIKMWGDSGDPADPPCVPRRPVQWDDDPPDPDPPTTIGGDQWMWGHHPVRTIHTDGGNDQWDRAPSDTDDQVVLQVQLCVPQQFPGKGWDWDQDPVRHTFIEMETETPDPPPDAVQVVSQVSCVVPDDPRRRGLFYHYDNDADADPVRHGDPVPDDDGDPSRGPDDPAAAQDDDQLVQLFVLLCVLLVNPGDGQFDFSVSSVDDPVSLVVSQVSCCVPVVDNDDSVLCVVQRGSNSSSVVRVVVLVVCLVPDPAFQKDWLADAQDLEAEEEEDAQQQDDSNVVCVVVCVPDDNRYTYIYHDDSDNCPVVPPPDDLLNVLVVNLVNCVVVLVTAYEYEYEEVGLSSQVSNQVVCVVVVSHHPYYHYHPYDDPVPPVPPPPDDDDDDDPPDPPPPDD

Nearest PDB structures (foldseek):
  6p1j-assembly2_B  TM=5.748E-01  e=1.952E-27  Eleftheria terrae
  6p1j-assembly1_A  TM=5.746E-01  e=2.201E-27  Eleftheria terrae
  1amu-assembly1_A  TM=5.756E-01  e=9.292E-27  Brevibacillus brevis
  1amu-assembly2_B  TM=5.727E-01  e=5.296E-26  Brevibacillus brevis
  6q2m-assembly1_A  TM=5.330E-01  e=1.279E-16  Photinus pyralis

Mean predicted aligned error: 18.38 Å

Sequence (484 aa):
MMLEAGWQGSPQLTALCGGEALDRELCNRLVCATRRFWNMYGPTETTVWSTCQRIEDVDTPISIGTPVAETTVRILNGQGLLQPVGVAGELYIGGAGLARGYLWQPELTAERFIPDRYSEEPGMRLYRTGDLARWRRDGTIEYLGRNDHQVKLRGFRIELGEIEACLQAHPAVRECIVMVREDRTGEKRLVAYIVANADLGTSPVAVLRAHASQTLPEFMVPTAIVTLPAFPLTPNGKVDRNAMPEPDLTSLATREYAAPKGHVEMALAEIWQQLLGVSRVGRTDHFFELGGHSLLALRLIEGINATLGVEFALRDLFANPVLSQMAKQLTAQDKKDVATSDRPNLVHLRRGRSPVKLVCIHPGGGGGIGEAYAPLIGALSKEMDVTGISAVDLDTLTRPEASVPEIAANYLHQLSDIIQTPWILVGWSAGGLIAYEMTRLAMKNGCIPLGTLLIDSYPHTVTRCLMNAKFEWNFTNFFSGLAG

Organism: NCBI:txid59203

Secondary structure (DSSP, 8-state):
-TTTTT---EEEEEEEEESSPPPHHHHHHHHHHEEEEEEEE--GGGSS-SEEEEE-STTSPP--BEEPTTEEEEEE-TTSPBPPTT--EEEEEEETT-----TT-HHHHHHHEEE-TT-SSTT-EEEEEEEEEEE-TTS-EEEEEESSSEEEETTEEEEHHHHHHHHHTSTTEEEEEEEEEE-TTS-EEEEEEEEESS--TT-HHHHHHHHHTTTS-GGGS-SEEEE-SS--B-TTSSB-TTSPPPP-GGGB--PPP----HHHHHHHHHHHHHHHT-S---TT-BTTTTT--HHHHHHHHHHHHHHH-----HHHHHH--BHHHHHHHHHHHHHHHHHH--S--EEEEE----SSEEEEE--SSS--HHHHHHHHHHHS-TT-EEEEE--S-TTTTT-TT--HHHHHHHHHHHTTTTTTS-EEEEEETHHHHHHHHHHHHHHHTT---SEEEEES---TTSTTSSTT------S-S--SS---